Protein AF-A0A9P9P6R4-F1 (afdb_monomer)

Solvent-accessible surface area (backbone atoms only — not comparable to full-atom values): 31384 Å² total; per-residue (Å²): 136,91,76,90,76,78,96,68,84,85,87,68,72,71,48,73,49,80,74,53,49,33,34,37,50,98,47,74,49,69,47,56,70,28,30,54,74,62,63,44,85,92,85,47,43,51,24,34,44,70,77,40,59,44,52,40,80,45,53,40,56,42,86,68,6,50,79,86,53,53,73,61,57,54,49,50,56,44,49,53,46,33,43,50,30,57,50,67,61,46,81,91,80,55,69,86,64,78,57,83,87,89,92,70,100,67,63,79,77,59,59,55,56,66,63,55,74,80,76,68,89,84,54,64,77,67,51,63,72,65,64,81,60,67,103,79,74,74,79,84,79,91,65,69,54,67,61,52,52,49,46,52,68,75,63,48,73,50,80,41,30,36,39,34,40,24,29,54,62,94,52,70,64,56,49,23,53,51,47,41,56,27,38,47,69,46,38,51,67,46,78,46,50,28,66,54,49,49,50,94,95,36,74,27,62,72,50,44,49,45,49,36,32,36,50,39,26,42,42,36,21,40,44,57,40,63,38,60,72,66,54,50,66,31,52,44,48,85,51,88,84,68,72,64,48,44,74,28,34,37,45,32,6,22,22,53,34,60,58,58,91,89,48,41,68,57,42,40,12,25,37,19,38,22,20,22,34,49,64,72,53,60,48,47,34,71,38,51,45,69,35,25,45,76,55,74,74,66,55,49,71,59,47,19,50,41,50,42,53,35,51,49,51,19,12,66,71,47,81,70,42,71,63,57,29,37,43,38,32,36,32,81,66,55,80,93,45,49,66,54,41,61,70,41,46,53,51,25,52,42,50,29,46,26,72,75,70,76,44,85,65,26,42,26,36,30,39,40,35,75,79,77,87,72,73,77,74,57,94,47,75,85,47,32,46,72,42,77,40,79,55,99,89,40,79,45,77,40,72,64,68,37,51,44,33,21,34,35,36,65,51,93,88,47,49,85,77,56,43,35,37,36,33,27,34,22,56,65,89,70,74,81,55,60,45,19,38,35,35,40,80,39,62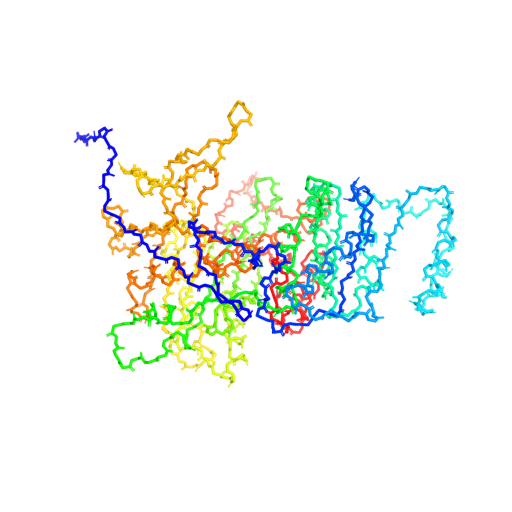,56,58,48,39,56,71,74,24,47,52,47,44,40,49,44,36,10,58,42,37,61,63,53,61,40,26,33,52,50,43,21,51,25,50,54,9,42,48,43,15,55,48,53,53,32,46,45,39,64,62,51,73,35,92,85,50,80,84,76,65,72,85,78,53,59,57,44,102,85,69,46,73,42,83,75,50,70,68,58,51,51,49,53,23,33,55,50,17,52,52,46,52,68,33,44,90,62,35,27,66,32,30,79,41,93,88,37,64,35,41,42,26,66,66,47,65,77,57,43,22,40,61,76,100

pLDDT: mean 85.06, std 17.33, range [27.3, 98.88]

Mean predicted aligned error: 8.51 Å

Sequence (567 aa):
MDFDVEDELLQVPAKFLQAPTLRYDGTTKTPTLGQWNLREGTQSVVKFQQKGSLRRIHVLELPGGLPNCTASEAHQALYDQLRGHGLALDPKITGPRIHYDRDSDADPSEDVAEFETNHVAVTANQLRRRAKQKPGDIPRDPDNLWYIRKFLNLILTSSSDCGLVVIPKKDYNLYAAAKRLADFSGRKLSFAIGSKFMRNGRFDDQFLSNLALKITLKMGGETHYLDSSGLSKCFNTGDKNIKRVKERTVVLGADVGHGGIGSRPGSPSVACVVGSVDSNMMRYPGSMRLQAGGQEIIETAELCSMVQERLRDWSEENNGAWPENMLFYRDGVSESQFAACKAKEIPAIKDAYKKLTKRDLKLTFVICGKRHNTRFYAMKKEDTYGEKFKIDGDFKEMSNGNLKPGLIVTDVITNKSPPNFFLQSHRAIKGTARSAHYHILEDGMGLKVHWISQITMQLCYAFCRATTGVSYVAPAYIADRMCERGRNYLRAWSLSPEMEPKFDPQPKKDHKGRPERMTRELLDKKKQEFAEELMQNTEIWGKNASAAGSKNPWSKSFSDEKGMFWL

Radius of gyration: 25.9 Å; Cα contacts (8 Å, |Δi|>4): 1099; chains: 1; bounding box: 86×68×67 Å

Nearest PDB structures (foldseek):
  4z4g-assembly1_A  TM=8.926E-01  e=1.358E-32  Homo sapiens
  4olb-assembly1_A  TM=8.677E-01  e=6.166E-33  Homo sapiens
  4w5t-assembly1_A  TM=8.660E-01  e=3.927E-33  Homo sapiens
  4z4f-assembly1_A  TM=8.444E-01  e=5.566E-32  Homo sapiens
  8vaj-assembly1_A  TM=8.204E-01  e=3.232E-30  Homo sapiens

Secondary structure (DSSP, 8-state):
------SSPPP---EEPPPPPEE-BS-EE--BTTB--SEETTTEEPBP-------EEEEEE-TTS-TTS-HHHHHHHHHHHHHHTT----TTT---------SS---TTTHHHHHHHTS--SSHHHHHTT--S-TT-S----SSHHHHHHHHHHT--STTEEEEEEESS--HHHHHHHHHHHHHHT-EEEEEEGGGSEETTEE-HHHHHHHHHHHHHHTT----EE-HHHHHHH---S-TT---TGGGEEEEEEEEEPP-TTPPTTPPEEEEEEE-SSTT-----EEEEEESTT--SPPHHHHHHHHHHHHHHHHHHTTTPPPSEEEEEEES--GGGHHHIIIIIHHHHHHHHHHHHSS--EEEEEEEE-S-S-----SSGGGEEEEEEEETTEEEEEEEEEEPTTEEE-SSSS-TTTTEEEEE-S--SSSS---EEEEEEEETT--HHHHHHHHHHHHTT--TTSSB--SS-HHHHHHHHHHHHHHHHTHHHHH-TTSSPP---PPPBPTTSPBPPPPHHHHHHHHHHHHHHHHH-TTTT-GGGGSTT--SSS-HHHHHTT--TT-

Structure (mmCIF, N/CA/C/O backbone):
data_AF-A0A9P9P6R4-F1
#
_entry.id   AF-A0A9P9P6R4-F1
#
loop_
_atom_site.group_PDB
_atom_site.id
_atom_site.type_symbol
_atom_site.label_atom_id
_atom_site.label_alt_id
_atom_site.label_comp_id
_atom_site.label_asym_id
_atom_site.label_entity_id
_atom_site.label_seq_id
_atom_site.pdbx_PDB_ins_code
_atom_site.Cartn_x
_atom_site.Cartn_y
_atom_site.Cartn_z
_atom_site.occupancy
_atom_site.B_iso_or_equiv
_atom_site.auth_seq_id
_atom_site.auth_comp_id
_atom_site.auth_asym_id
_atom_site.auth_atom_id
_atom_site.pdbx_PDB_model_num
ATOM 1 N N . MET A 1 1 ? -35.974 -31.928 4.291 1.00 58.53 1 MET A N 1
ATOM 2 C CA . MET A 1 1 ? -36.009 -30.461 4.156 1.00 58.53 1 MET A CA 1
ATOM 3 C C . MET A 1 1 ? -36.128 -30.216 2.672 1.00 58.53 1 MET A C 1
ATOM 5 O O . MET A 1 1 ? -35.150 -30.450 1.974 1.00 58.53 1 MET A O 1
ATOM 9 N N . ASP A 1 2 ? -37.325 -29.861 2.220 1.00 76.81 2 ASP A N 1
ATOM 10 C CA . ASP A 1 2 ? -37.574 -29.507 0.825 1.00 76.81 2 ASP A CA 1
ATOM 11 C C . ASP A 1 2 ? -37.272 -28.016 0.693 1.00 76.81 2 ASP A C 1
ATOM 13 O O . ASP A 1 2 ? -37.932 -27.188 1.323 1.00 76.81 2 ASP A O 1
ATOM 17 N N . PHE A 1 3 ? -36.204 -27.686 -0.026 1.00 83.19 3 PHE A N 1
ATOM 18 C CA . PHE A 1 3 ? -35.869 -26.310 -0.365 1.00 83.19 3 PHE A CA 1
ATOM 19 C C . PHE A 1 3 ? -35.914 -26.180 -1.880 1.00 83.19 3 PHE A C 1
ATOM 21 O O . PHE A 1 3 ? -35.210 -26.916 -2.573 1.00 83.19 3 PHE A O 1
ATOM 28 N N . ASP A 1 4 ? -36.704 -25.227 -2.364 1.00 83.69 4 ASP A N 1
ATOM 29 C CA . ASP A 1 4 ? -36.659 -24.795 -3.754 1.00 83.69 4 ASP A CA 1
ATOM 30 C C . ASP A 1 4 ? -35.460 -23.865 -3.951 1.00 83.69 4 ASP A C 1
ATOM 32 O O . ASP A 1 4 ? -35.206 -22.958 -3.152 1.00 83.69 4 ASP A O 1
ATOM 36 N N . VAL A 1 5 ? -34.701 -24.115 -5.012 1.00 88.31 5 VAL A N 1
ATOM 37 C CA . VAL A 1 5 ? -33.573 -23.287 -5.439 1.00 88.31 5 VAL A CA 1
ATOM 38 C C . VAL A 1 5 ? -33.914 -22.761 -6.823 1.00 88.31 5 VAL A C 1
ATOM 40 O O . VAL A 1 5 ? -34.260 -23.540 -7.704 1.00 88.31 5 VAL A O 1
ATOM 43 N N . GLU A 1 6 ? -33.845 -21.445 -7.005 1.00 88.25 6 GLU A N 1
ATOM 44 C CA . GLU A 1 6 ? -34.077 -20.826 -8.310 1.00 88.25 6 GLU A CA 1
ATOM 45 C C . GLU A 1 6 ? -32.913 -21.115 -9.274 1.00 88.25 6 GLU A C 1
ATOM 47 O O . GLU A 1 6 ? -31.745 -21.106 -8.876 1.00 88.25 6 GLU A O 1
ATOM 52 N N . ASP A 1 7 ? -33.232 -21.321 -10.555 1.00 92.44 7 ASP A N 1
ATOM 53 C CA . ASP A 1 7 ? -32.250 -21.577 -11.623 1.00 92.44 7 ASP A CA 1
ATOM 54 C C . ASP A 1 7 ? -31.618 -20.286 -12.185 1.00 92.44 7 ASP A C 1
ATOM 56 O O . ASP A 1 7 ? -30.674 -20.330 -12.982 1.00 92.44 7 ASP A O 1
ATOM 60 N N . GLU A 1 8 ? -32.128 -19.120 -11.780 1.00 92.88 8 GLU A N 1
ATOM 61 C CA . GLU A 1 8 ? -31.687 -17.811 -12.256 1.00 92.88 8 GLU A CA 1
ATOM 62 C C . GLU A 1 8 ? -30.750 -17.105 -11.265 1.00 92.88 8 GLU A C 1
ATOM 64 O O . GLU A 1 8 ? -30.781 -17.304 -10.050 1.00 92.88 8 GLU A O 1
ATOM 69 N N . LEU A 1 9 ? -29.889 -16.230 -11.793 1.00 93.00 9 LEU A N 1
ATOM 70 C CA . LEU A 1 9 ? -29.070 -15.363 -10.950 1.00 93.00 9 LEU A CA 1
ATOM 71 C C . LEU A 1 9 ? -29.921 -14.249 -10.339 1.00 93.00 9 LEU A C 1
ATOM 73 O O . LEU A 1 9 ? -30.675 -13.566 -11.030 1.00 93.00 9 LEU A O 1
ATOM 77 N N . LEU A 1 10 ? -29.685 -13.984 -9.056 1.00 94.44 10 LEU A N 1
ATOM 78 C CA . LEU A 1 10 ? -30.347 -12.904 -8.338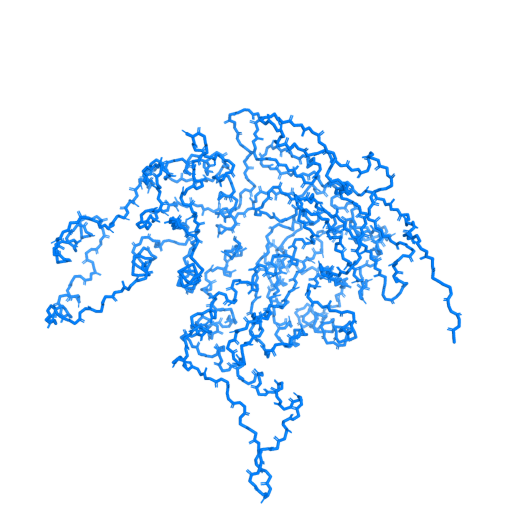 1.00 94.44 10 LEU A CA 1
ATOM 79 C C . LEU A 1 10 ? -30.042 -11.532 -8.958 1.00 94.44 10 LEU A C 1
ATOM 81 O O . LEU A 1 10 ? -28.880 -11.132 -9.094 1.00 94.44 10 LEU A O 1
ATOM 85 N N . GLN A 1 11 ? -31.094 -10.774 -9.264 1.00 94.12 11 GLN A N 1
ATOM 86 C CA . GLN A 1 11 ? -30.973 -9.381 -9.683 1.00 94.12 11 GLN A CA 1
ATOM 87 C C . GLN A 1 11 ? -30.808 -8.478 -8.461 1.00 94.12 11 GLN A C 1
ATOM 89 O O . GLN A 1 11 ? -31.591 -8.535 -7.513 1.00 94.12 11 GLN A O 1
ATOM 94 N N . VAL A 1 12 ? -29.789 -7.618 -8.485 1.00 94.44 12 VAL A N 1
ATOM 95 C CA . VAL A 1 12 ? -29.461 -6.737 -7.357 1.00 94.44 12 VAL A CA 1
ATOM 96 C C . VAL A 1 12 ? -29.426 -5.273 -7.796 1.00 94.44 12 VAL A C 1
ATOM 98 O O . VAL A 1 12 ? -28.874 -4.963 -8.857 1.00 94.44 12 VAL A O 1
ATOM 101 N N . PRO A 1 13 ? -29.983 -4.344 -6.999 1.00 93.75 13 PRO A N 1
ATOM 102 C CA . PRO A 1 13 ? -29.853 -2.924 -7.272 1.00 93.75 13 PRO A CA 1
ATOM 103 C C . PRO A 1 13 ? -28.399 -2.490 -7.072 1.00 93.75 13 PRO A C 1
ATOM 105 O O . PRO A 1 13 ? -27.739 -2.855 -6.097 1.00 93.75 13 PRO A O 1
ATOM 108 N N . ALA A 1 14 ? -27.909 -1.667 -7.991 1.00 93.81 14 ALA A N 1
ATOM 109 C CA . ALA A 1 14 ? -26.549 -1.159 -7.963 1.00 93.81 14 ALA A CA 1
ATOM 110 C C . ALA A 1 14 ? -26.510 0.325 -8.327 1.00 93.81 14 ALA A C 1
ATOM 112 O O . ALA A 1 14 ? -27.393 0.845 -9.011 1.00 93.81 14 ALA A O 1
ATOM 113 N N . LYS A 1 15 ? -25.464 1.014 -7.874 1.00 95.12 15 LYS A N 1
ATOM 114 C CA . LYS A 1 15 ? -25.160 2.396 -8.270 1.00 95.12 15 LYS A CA 1
ATOM 115 C C . LYS A 1 15 ? -23.743 2.461 -8.829 1.00 95.12 15 LYS A C 1
ATOM 117 O O . LYS A 1 15 ? -22.944 1.556 -8.605 1.00 95.12 15 LYS A O 1
ATOM 122 N N . PHE A 1 16 ? -23.418 3.553 -9.513 1.00 94.69 16 PHE A N 1
ATOM 123 C CA . PHE A 1 16 ? -22.058 3.835 -9.963 1.00 94.69 16 PHE A CA 1
ATOM 124 C C . PHE A 1 16 ? -21.552 5.121 -9.319 1.00 94.69 16 PHE A C 1
ATOM 126 O O . PHE A 1 16 ? -22.110 6.199 -9.519 1.00 94.69 16 PHE A O 1
ATOM 133 N N . LEU A 1 17 ? -20.494 4.996 -8.526 1.00 95.38 17 LEU A N 1
ATOM 134 C CA . LEU A 1 17 ? -19.762 6.119 -7.964 1.00 95.38 17 LEU A CA 1
ATOM 135 C C . LEU A 1 17 ? -18.832 6.724 -9.017 1.00 95.38 17 LEU A C 1
ATOM 137 O O . LEU A 1 17 ? -18.231 6.016 -9.825 1.00 95.38 17 LEU A O 1
ATOM 141 N N . GLN A 1 18 ? -18.679 8.044 -8.974 1.00 91.38 18 GLN A N 1
ATOM 142 C CA . GLN A 1 18 ? -17.756 8.747 -9.855 1.00 91.38 18 GLN A CA 1
ATOM 143 C C . GLN A 1 18 ? -16.310 8.602 -9.369 1.00 91.38 18 GLN A C 1
ATOM 145 O O . GLN A 1 18 ? -16.028 8.577 -8.166 1.00 91.38 18 GLN A O 1
ATOM 150 N N . ALA A 1 19 ? -15.385 8.530 -10.325 1.00 92.62 19 ALA A N 1
ATOM 151 C CA . ALA A 1 19 ? -13.961 8.608 -10.042 1.00 92.62 19 ALA A CA 1
ATOM 152 C C . ALA A 1 19 ? -13.580 10.014 -9.528 1.00 92.62 19 ALA A C 1
ATOM 154 O O . ALA A 1 19 ? -14.205 10.999 -9.928 1.00 92.62 19 ALA A O 1
ATOM 155 N N . PRO A 1 20 ? -12.554 10.132 -8.668 1.00 94.56 20 PRO A N 1
ATOM 156 C CA . PRO A 1 20 ? -12.006 11.425 -8.271 1.00 94.56 20 PRO A CA 1
ATOM 157 C C . PRO A 1 20 ? -11.431 12.188 -9.463 1.00 94.56 20 PRO A C 1
ATOM 159 O O . PRO A 1 20 ? -10.824 11.595 -10.355 1.00 94.56 20 PRO A O 1
ATOM 162 N N . THR A 1 21 ? -11.493 13.515 -9.403 1.00 95.06 21 THR A N 1
ATOM 163 C CA . THR A 1 21 ? -10.560 14.359 -10.157 1.00 95.06 21 THR A CA 1
ATOM 164 C C . THR A 1 21 ? -9.182 14.267 -9.504 1.00 95.06 21 THR A C 1
ATOM 166 O O . THR A 1 21 ? -9.055 14.363 -8.284 1.00 95.06 21 THR A O 1
ATOM 169 N N . LEU A 1 22 ? -8.145 14.079 -10.314 1.00 95.25 22 LEU A N 1
ATOM 170 C CA . LEU A 1 22 ? -6.758 13.979 -9.875 1.00 95.25 22 LEU A CA 1
ATOM 171 C C . LEU A 1 22 ? -6.026 15.278 -10.198 1.00 95.25 22 LEU A C 1
ATOM 173 O O . LEU A 1 22 ? -6.167 15.818 -11.296 1.00 95.25 22 LEU A O 1
ATOM 177 N N . ARG A 1 23 ? -5.223 15.771 -9.260 1.00 93.94 23 ARG A N 1
ATOM 178 C CA . ARG A 1 23 ? -4.439 16.999 -9.411 1.00 93.94 23 ARG A CA 1
ATOM 179 C C . ARG A 1 23 ? -2.958 16.667 -9.542 1.00 93.94 23 ARG A C 1
ATOM 181 O O . ARG A 1 23 ? -2.383 16.012 -8.678 1.00 93.94 23 ARG A O 1
ATOM 188 N N . TYR A 1 24 ? -2.361 17.154 -10.617 1.00 93.69 24 TYR A N 1
ATOM 189 C CA . TYR A 1 24 ? -0.922 17.194 -10.859 1.00 93.69 24 TYR A CA 1
ATOM 190 C C . TYR A 1 24 ? -0.441 18.638 -10.705 1.00 93.69 24 TYR A C 1
ATOM 192 O O . TYR A 1 24 ? -1.251 19.531 -10.444 1.00 93.69 24 TYR A O 1
ATOM 200 N N . ASP A 1 25 ? 0.864 18.882 -10.774 1.00 90.31 25 ASP A N 1
ATOM 201 C CA . ASP A 1 25 ? 1.375 20.252 -10.714 1.00 90.31 25 ASP A CA 1
ATOM 202 C C . ASP A 1 25 ? 0.954 21.016 -11.983 1.00 90.31 25 ASP A C 1
ATOM 204 O O . ASP A 1 25 ? 1.239 20.595 -13.103 1.00 90.31 25 ASP A O 1
ATOM 208 N N . GLY A 1 26 ? 0.175 22.085 -11.799 1.00 87.31 26 GLY A N 1
ATOM 209 C CA . GLY A 1 26 ? -0.377 22.919 -12.873 1.00 87.31 26 GLY A CA 1
ATOM 210 C C . GLY A 1 26 ? -1.545 22.336 -13.687 1.00 87.31 26 GLY A C 1
ATOM 211 O O . GLY A 1 26 ? -2.147 23.077 -14.458 1.00 87.31 26 GLY A O 1
ATOM 212 N N . THR A 1 27 ? -1.915 21.059 -13.524 1.00 91.94 27 THR A N 1
ATOM 213 C CA . THR A 1 27 ? -2.931 20.404 -14.376 1.00 91.94 27 THR A CA 1
ATOM 214 C C . THR A 1 27 ? -3.810 19.410 -13.613 1.00 91.94 27 THR A C 1
ATOM 216 O O . THR A 1 27 ? -3.514 19.011 -12.483 1.00 91.94 27 THR A O 1
ATOM 219 N N . THR A 1 28 ? -4.920 18.990 -14.220 1.00 93.31 28 THR A N 1
ATOM 220 C CA . THR A 1 28 ? -5.828 17.985 -13.644 1.00 93.31 28 THR A CA 1
ATOM 221 C C . THR A 1 28 ? -6.112 16.860 -14.629 1.00 93.31 28 THR A C 1
ATOM 223 O O . THR A 1 28 ? -6.034 17.030 -15.845 1.00 93.31 28 THR A O 1
ATOM 226 N N . LYS A 1 29 ? -6.419 15.677 -14.100 1.00 94.12 29 LYS A N 1
ATOM 227 C CA . LYS A 1 29 ? -6.813 14.501 -14.875 1.00 94.12 29 LYS A CA 1
ATOM 228 C C . LYS A 1 29 ? -8.094 13.923 -14.301 1.00 94.12 29 LYS A C 1
ATOM 230 O O . LYS A 1 29 ? -8.182 13.676 -13.102 1.00 94.12 29 LYS A O 1
ATOM 235 N N . THR A 1 30 ? -9.052 13.639 -15.171 1.00 92.62 30 THR A N 1
ATOM 236 C CA . THR A 1 30 ? -10.258 12.891 -14.812 1.00 92.62 30 THR A CA 1
ATOM 237 C C . THR A 1 30 ? -10.119 11.470 -15.348 1.00 92.62 30 THR A C 1
ATOM 239 O O . THR A 1 30 ? -10.005 11.288 -16.564 1.00 92.62 30 THR A O 1
ATOM 242 N N . PRO A 1 31 ? -10.093 10.447 -14.478 1.00 94.50 31 PRO A N 1
ATOM 243 C CA . PRO A 1 31 ? -10.029 9.066 -14.918 1.00 94.50 31 PRO A CA 1
ATOM 244 C C . PRO A 1 31 ? -11.222 8.707 -15.802 1.00 94.50 31 PRO A C 1
ATOM 246 O O . PRO A 1 31 ? -12.376 8.910 -15.434 1.00 94.50 31 PRO A O 1
ATOM 249 N N . THR A 1 32 ? -10.936 8.110 -16.953 1.00 91.56 32 THR A N 1
ATOM 250 C CA . THR A 1 32 ? -11.939 7.549 -17.858 1.00 91.56 32 THR A CA 1
ATOM 251 C C . THR A 1 32 ? -11.926 6.040 -17.697 1.00 91.56 32 THR A C 1
ATOM 253 O O . THR A 1 32 ? -10.875 5.415 -17.830 1.00 91.56 32 THR A O 1
ATOM 256 N N . LEU A 1 33 ? -13.077 5.449 -17.359 1.00 90.81 33 LEU A N 1
ATOM 257 C CA . LEU A 1 33 ? -13.191 4.012 -17.077 1.00 90.81 33 LEU A CA 1
ATOM 258 C C . LEU A 1 33 ? -12.101 3.532 -16.107 1.00 90.81 33 LEU A C 1
ATOM 260 O O . LEU A 1 33 ? -11.448 2.519 -16.332 1.00 90.81 33 LEU A O 1
ATOM 264 N N . GLY A 1 34 ? -11.869 4.288 -15.032 1.00 91.31 34 GLY A N 1
ATOM 265 C CA . GLY A 1 34 ? -10.897 3.930 -14.000 1.00 91.31 34 GLY A CA 1
ATOM 266 C C . GLY A 1 34 ? -9.427 4.069 -14.393 1.00 91.31 34 GLY A C 1
ATOM 267 O O . GLY A 1 34 ? -8.576 3.694 -13.597 1.00 91.31 34 GLY A O 1
ATOM 268 N N . GLN A 1 35 ? -9.100 4.621 -15.561 1.00 93.31 35 GLN A N 1
ATOM 269 C CA . GLN A 1 35 ? -7.721 4.806 -16.016 1.00 93.31 35 GLN A CA 1
ATOM 270 C C . GLN A 1 35 ? -7.463 6.247 -16.449 1.00 93.31 35 GLN A C 1
ATOM 272 O O . GLN A 1 35 ? -8.365 6.966 -16.869 1.00 93.31 35 GLN A O 1
ATOM 277 N N . TRP A 1 36 ? -6.209 6.671 -16.361 1.00 94.19 36 TRP A N 1
ATOM 278 C CA . TRP A 1 36 ? -5.732 7.921 -16.944 1.00 94.19 36 TRP A CA 1
ATOM 279 C C . TRP A 1 36 ? -4.311 7.725 -17.470 1.00 94.19 36 TRP A C 1
ATOM 281 O O . TRP A 1 36 ? -3.699 6.670 -17.289 1.00 94.19 36 TRP A O 1
ATOM 291 N N . ASN A 1 37 ? -3.782 8.732 -18.155 1.00 91.00 37 ASN A N 1
ATOM 292 C CA . ASN A 1 37 ? -2.401 8.739 -18.617 1.00 91.00 37 ASN A CA 1
ATOM 293 C C . ASN A 1 37 ? -1.659 9.957 -18.059 1.00 91.00 37 ASN A C 1
ATOM 295 O O . ASN A 1 37 ? -2.269 10.913 -17.571 1.00 91.00 37 ASN A O 1
ATOM 299 N N . LEU A 1 38 ? -0.332 9.896 -18.137 1.00 93.31 38 LEU A N 1
ATOM 300 C CA . LEU A 1 38 ? 0.559 10.962 -17.684 1.00 93.31 38 LEU A CA 1
ATOM 301 C C . LEU A 1 38 ? 0.954 11.929 -18.805 1.00 93.31 38 LEU A C 1
ATOM 303 O O . LEU A 1 38 ? 1.790 12.792 -18.572 1.00 93.31 38 LEU A O 1
ATOM 307 N N . ARG A 1 39 ? 0.385 11.801 -20.010 1.00 89.81 39 ARG A N 1
ATOM 308 C CA . ARG A 1 39 ? 0.676 12.709 -21.125 1.00 89.81 39 ARG A CA 1
ATOM 309 C C . ARG A 1 39 ? -0.158 13.976 -21.025 1.00 89.81 39 ARG A C 1
ATOM 311 O O . ARG A 1 39 ? -1.296 13.960 -20.553 1.00 89.81 39 ARG A O 1
ATOM 318 N N . GLU A 1 40 ? 0.387 15.067 -21.524 1.00 83.00 40 GLU A N 1
ATOM 319 C CA . GLU A 1 40 ? -0.312 16.323 -21.741 1.00 83.00 40 GLU A CA 1
ATOM 320 C C . GLU A 1 40 ? -0.131 16.702 -23.217 1.00 83.00 40 GLU A C 1
ATOM 322 O O . GLU A 1 40 ? 0.966 16.962 -23.697 1.00 83.00 40 GLU A O 1
ATOM 327 N N . GLY A 1 41 ? -1.207 16.578 -23.997 1.00 78.56 41 GLY A N 1
ATOM 328 C CA . GLY A 1 41 ? -1.105 16.639 -25.455 1.00 78.56 41 GLY A CA 1
ATOM 329 C C . GLY A 1 41 ? -0.205 15.540 -26.042 1.00 78.56 41 GLY A C 1
ATOM 330 O O . GLY A 1 41 ? -0.194 14.398 -25.576 1.00 78.56 41 GLY A O 1
ATOM 331 N N . THR A 1 42 ? 0.515 15.879 -27.111 1.00 72.38 42 THR A N 1
ATOM 332 C CA . THR A 1 42 ? 1.326 14.934 -27.897 1.00 72.38 42 THR A CA 1
ATOM 333 C C . THR A 1 42 ? 2.782 14.850 -27.441 1.00 72.38 42 THR A C 1
ATOM 335 O O . THR A 1 42 ? 3.401 13.803 -27.630 1.00 72.38 42 THR A O 1
ATOM 338 N N . GLN A 1 43 ? 3.318 15.915 -26.837 1.00 71.12 43 GLN A N 1
ATOM 339 C CA . GLN A 1 43 ? 4.760 16.075 -26.607 1.00 71.12 43 GLN A CA 1
ATOM 340 C C . GLN A 1 43 ? 5.168 16.250 -25.141 1.00 71.12 43 GLN A C 1
ATOM 342 O O . GLN A 1 43 ? 6.343 16.067 -24.838 1.00 71.12 43 GLN A O 1
ATOM 347 N N . SER A 1 44 ? 4.252 16.585 -24.228 1.00 84.94 44 SER A N 1
ATOM 348 C CA . SER A 1 44 ? 4.598 16.797 -22.821 1.00 84.94 44 SER A CA 1
ATOM 349 C C . SER A 1 44 ? 3.967 15.758 -21.902 1.00 84.94 44 SER A C 1
ATOM 351 O O . SER A 1 44 ? 3.120 14.940 -22.284 1.00 84.94 44 SER A O 1
ATOM 353 N N . VAL A 1 45 ? 4.434 15.769 -20.659 1.00 91.25 45 VAL A N 1
ATOM 354 C CA . VAL A 1 45 ? 3.906 14.952 -19.577 1.00 91.25 45 VAL A CA 1
ATOM 355 C C . VAL A 1 45 ? 3.533 15.823 -18.391 1.00 91.25 45 VAL A C 1
ATOM 357 O O . VAL A 1 45 ? 4.071 16.912 -18.210 1.00 91.25 45 VAL A O 1
ATOM 360 N N . VAL A 1 46 ? 2.613 15.322 -17.573 1.00 92.69 46 VAL A N 1
ATOM 361 C CA . VAL A 1 46 ? 2.202 15.994 -16.342 1.00 92.69 46 VAL A CA 1
ATOM 362 C C . VAL A 1 46 ? 3.370 16.077 -15.365 1.00 92.69 46 VAL A C 1
ATOM 364 O O . VAL A 1 46 ? 4.137 15.120 -15.217 1.00 92.69 46 VAL A O 1
ATOM 367 N N . LYS A 1 47 ? 3.470 17.192 -14.647 1.00 93.19 47 LYS A N 1
ATOM 368 C CA . LYS A 1 47 ? 4.436 17.351 -13.561 1.00 93.19 47 LYS A CA 1
ATOM 369 C C . LYS A 1 47 ? 3.889 16.768 -12.264 1.00 93.19 47 LYS A C 1
ATOM 371 O O . LYS A 1 47 ? 2.710 16.921 -11.941 1.00 93.19 47 LYS A O 1
ATOM 376 N N . PHE A 1 48 ? 4.741 16.073 -11.525 1.00 92.44 48 PHE A N 1
ATOM 377 C CA . PHE A 1 48 ? 4.376 15.513 -10.229 1.00 92.44 48 PHE A CA 1
ATOM 378 C C . PHE A 1 48 ? 4.355 16.587 -9.138 1.00 92.44 48 PHE A C 1
ATOM 380 O O . PHE A 1 48 ? 5.081 17.574 -9.209 1.00 92.44 48 PHE A O 1
ATOM 387 N N . GLN A 1 49 ? 3.538 16.373 -8.111 1.00 80.25 49 GLN A N 1
ATOM 388 C CA . GLN A 1 49 ? 3.427 17.242 -6.937 1.00 80.25 49 GLN A CA 1
ATOM 389 C C . GLN A 1 49 ? 4.627 17.003 -5.992 1.00 80.25 49 GLN A C 1
ATOM 391 O O . GLN A 1 49 ? 4.559 16.205 -5.063 1.00 80.25 49 GLN A O 1
ATOM 396 N N . GLN A 1 50 ? 5.789 17.601 -6.265 1.00 73.25 50 GLN A N 1
ATOM 397 C CA . GLN A 1 50 ? 7.032 17.187 -5.596 1.00 73.25 50 GLN A CA 1
ATOM 398 C C . GLN A 1 50 ? 7.262 17.842 -4.228 1.00 73.25 50 GLN A C 1
ATOM 400 O O . GLN A 1 50 ? 7.315 19.062 -4.111 1.00 73.25 50 GLN A O 1
ATOM 405 N N . LYS A 1 51 ? 7.512 17.004 -3.213 1.00 66.19 51 LYS A N 1
ATOM 406 C CA . LYS A 1 51 ? 8.155 17.366 -1.932 1.00 66.19 51 LYS A CA 1
ATOM 407 C C . LYS A 1 51 ? 9.565 16.764 -1.765 1.00 66.19 51 LYS A C 1
ATOM 409 O O . LYS A 1 51 ? 10.287 17.148 -0.852 1.00 66.19 51 LYS A O 1
ATOM 414 N N . GLY A 1 52 ? 9.947 15.805 -2.615 1.00 67.00 52 GLY A N 1
ATOM 415 C CA . GLY A 1 52 ? 11.220 15.074 -2.540 1.00 67.00 52 GLY A CA 1
ATOM 416 C C . GLY A 1 52 ? 12.315 15.670 -3.429 1.00 67.00 52 GLY A C 1
ATOM 417 O O . GLY A 1 52 ? 12.023 16.419 -4.357 1.00 67.00 52 GLY A O 1
ATOM 418 N N . SER A 1 53 ? 13.575 15.301 -3.180 1.00 70.81 53 SER A N 1
ATOM 419 C CA . SER A 1 53 ? 14.726 15.723 -3.992 1.00 70.81 53 SER A CA 1
ATOM 420 C C . SER A 1 53 ? 15.483 14.509 -4.531 1.00 70.81 53 SER A C 1
ATOM 422 O O . SER A 1 53 ? 15.919 13.649 -3.764 1.00 70.81 53 SER A O 1
ATOM 424 N N . LEU A 1 54 ? 15.621 14.430 -5.858 1.00 81.62 54 LEU A N 1
ATOM 425 C CA . LEU A 1 54 ? 16.430 13.427 -6.550 1.00 81.62 54 LEU A CA 1
ATOM 426 C C . LEU A 1 54 ? 17.694 14.091 -7.081 1.00 81.62 54 LEU A C 1
ATOM 428 O O . LEU A 1 54 ? 17.668 14.733 -8.121 1.00 81.62 54 LEU A O 1
ATOM 432 N N . ARG A 1 55 ? 18.823 13.894 -6.403 1.00 78.00 55 ARG A N 1
ATOM 433 C CA . ARG A 1 55 ? 20.094 14.484 -6.831 1.00 78.00 55 ARG A CA 1
ATOM 434 C C . ARG A 1 55 ? 20.625 13.804 -8.090 1.00 78.00 55 ARG A C 1
ATOM 436 O O . ARG A 1 55 ? 21.019 14.479 -9.040 1.00 78.00 55 ARG A O 1
ATOM 443 N N . ARG A 1 56 ? 20.667 12.468 -8.082 1.00 80.19 56 ARG A N 1
ATOM 444 C CA . ARG A 1 56 ? 21.200 11.656 -9.183 1.00 80.19 56 ARG A CA 1
ATOM 445 C C . ARG A 1 56 ? 20.431 10.362 -9.356 1.00 80.19 56 ARG A C 1
ATOM 447 O O . ARG A 1 56 ? 19.991 9.748 -8.382 1.00 80.19 56 ARG A O 1
ATOM 454 N N . ILE A 1 57 ? 20.377 9.911 -10.605 1.00 83.38 57 ILE A N 1
ATOM 455 C CA . ILE A 1 57 ? 19.991 8.551 -10.948 1.00 83.38 57 ILE A CA 1
ATOM 456 C C . ILE A 1 57 ? 21.173 7.804 -11.561 1.00 83.38 57 ILE A C 1
ATOM 458 O O . ILE A 1 57 ? 21.790 8.279 -12.513 1.00 83.38 57 ILE A O 1
ATOM 462 N N . HIS A 1 58 ? 21.478 6.637 -10.999 1.00 81.19 58 HIS A N 1
ATOM 463 C CA . HIS A 1 58 ? 22.544 5.754 -11.460 1.00 81.19 58 HIS A CA 1
ATOM 464 C C . HIS A 1 58 ? 21.937 4.492 -12.068 1.00 81.19 58 HIS A C 1
ATOM 466 O O . HIS A 1 58 ? 21.034 3.908 -11.470 1.00 81.19 58 HIS A O 1
ATOM 472 N N . VAL A 1 59 ? 22.429 4.057 -13.227 1.00 82.06 59 VAL A N 1
ATOM 473 C CA . VAL A 1 59 ? 21.942 2.854 -13.912 1.00 82.06 59 VAL A CA 1
ATOM 474 C C . VAL A 1 59 ? 23.030 1.788 -13.870 1.00 82.06 59 VAL A C 1
ATOM 476 O O . VAL A 1 59 ? 24.153 2.032 -14.292 1.00 82.06 59 VAL A O 1
ATOM 479 N N . LEU A 1 60 ? 22.684 0.616 -13.346 1.00 81.81 60 LEU A N 1
ATOM 480 C CA . LEU A 1 60 ? 23.481 -0.599 -13.443 1.00 81.81 60 LEU A CA 1
ATOM 481 C C . LEU A 1 60 ? 22.781 -1.536 -14.420 1.00 81.81 60 LEU A C 1
ATOM 483 O O . LEU A 1 60 ? 21.707 -2.060 -14.115 1.00 81.81 60 LEU A O 1
ATOM 487 N N . GLU A 1 61 ? 23.382 -1.751 -15.579 1.00 81.62 61 GLU A N 1
ATOM 488 C CA . GLU A 1 61 ? 22.972 -2.814 -16.485 1.00 81.62 61 GLU A CA 1
ATOM 489 C C . GLU A 1 61 ? 23.679 -4.110 -16.078 1.00 81.62 61 GLU A C 1
ATOM 491 O O . GLU A 1 61 ? 24.899 -4.145 -15.968 1.00 81.62 61 GLU A O 1
ATOM 496 N N . LEU A 1 62 ? 22.914 -5.172 -15.826 1.00 80.62 62 LEU A N 1
ATOM 497 C CA . LEU A 1 62 ? 23.480 -6.517 -15.714 1.00 80.62 62 LEU A CA 1
ATOM 498 C C . LEU A 1 62 ? 23.562 -7.164 -17.103 1.00 80.62 62 LEU A C 1
ATOM 500 O O . LEU A 1 62 ? 22.744 -6.810 -17.953 1.00 80.62 62 LEU A O 1
ATOM 504 N N . PRO A 1 63 ? 24.481 -8.118 -17.342 1.00 75.19 63 PRO A N 1
ATOM 505 C CA . PRO A 1 63 ? 24.724 -8.685 -18.670 1.00 75.19 63 PRO A CA 1
ATOM 506 C C . PRO A 1 63 ? 23.446 -9.060 -19.442 1.00 75.19 63 PRO A C 1
ATOM 508 O O . PRO A 1 63 ? 22.559 -9.746 -18.922 1.00 75.19 63 PRO A O 1
ATOM 511 N N . GLY A 1 64 ? 23.339 -8.572 -20.685 1.00 77.62 64 GLY A N 1
ATOM 512 C CA . GLY A 1 64 ? 22.162 -8.735 -21.552 1.00 77.62 64 GLY A CA 1
ATOM 513 C C . GLY A 1 64 ? 20.934 -7.911 -21.136 1.00 77.62 64 GLY A C 1
ATOM 514 O O . GLY A 1 64 ? 19.832 -8.143 -21.637 1.00 77.62 64 GLY A O 1
ATOM 515 N N . GLY A 1 65 ? 21.096 -6.985 -20.191 1.00 78.31 65 GLY A N 1
ATOM 516 C CA . GLY A 1 65 ? 20.026 -6.208 -19.584 1.00 78.31 65 GLY A CA 1
ATOM 517 C C . GLY A 1 65 ? 19.247 -5.381 -20.592 1.00 78.31 65 GLY A C 1
ATOM 518 O O . GLY A 1 65 ? 18.017 -5.435 -20.558 1.00 78.31 65 GLY A O 1
ATOM 519 N N . LEU A 1 66 ? 19.933 -4.665 -21.486 1.00 83.50 66 LEU A N 1
ATOM 520 C CA . LEU A 1 66 ? 19.363 -3.780 -22.502 1.00 83.50 66 LEU A CA 1
ATOM 521 C C . LEU A 1 66 ? 19.612 -4.340 -23.918 1.00 83.50 66 LEU A C 1
ATOM 523 O O . LEU A 1 66 ? 20.571 -3.972 -24.584 1.00 83.50 66 LEU A O 1
ATOM 527 N N . PRO A 1 67 ? 18.729 -5.209 -24.439 1.00 84.00 67 PRO A N 1
ATOM 528 C CA . PRO A 1 67 ? 18.972 -5.883 -25.719 1.00 84.00 67 PRO A CA 1
ATOM 529 C C . PRO A 1 67 ? 18.824 -4.984 -26.960 1.00 84.00 67 PRO A C 1
ATOM 531 O O . PRO A 1 67 ? 19.242 -5.379 -28.041 1.00 84.00 67 PRO A O 1
ATOM 534 N N . ASN A 1 68 ? 18.184 -3.815 -26.833 1.00 88.62 68 ASN A N 1
ATOM 535 C CA . ASN A 1 68 ? 17.729 -3.001 -27.973 1.00 88.62 68 ASN A CA 1
ATOM 536 C C . ASN A 1 68 ? 18.211 -1.540 -27.929 1.00 88.62 68 ASN A C 1
ATOM 538 O O . ASN A 1 68 ? 17.763 -0.730 -28.736 1.00 88.62 68 ASN A O 1
ATOM 542 N N . CYS A 1 69 ? 19.029 -1.178 -26.944 1.00 85.00 69 CYS A N 1
ATOM 543 C CA . CYS A 1 69 ? 19.588 0.161 -26.778 1.00 85.00 69 CYS A CA 1
ATOM 544 C C . CYS A 1 69 ? 20.809 0.080 -25.861 1.00 85.00 69 CYS A C 1
ATOM 546 O O . CYS A 1 69 ? 20.921 -0.839 -25.055 1.00 85.00 69 CYS A O 1
ATOM 548 N N . THR A 1 70 ? 21.693 1.060 -25.931 1.00 81.62 70 THR A N 1
ATOM 549 C CA . THR A 1 70 ? 22.842 1.166 -25.027 1.00 81.62 70 THR A CA 1
ATOM 550 C C . THR A 1 70 ? 22.424 1.659 -23.636 1.00 81.62 70 THR A C 1
ATOM 552 O O . THR A 1 70 ? 21.394 2.322 -23.469 1.00 81.62 70 THR A O 1
ATOM 555 N N . ALA A 1 71 ? 23.259 1.409 -22.622 1.00 74.56 71 ALA A N 1
ATOM 556 C CA . ALA A 1 71 ? 23.065 1.958 -21.277 1.00 74.56 71 ALA A CA 1
ATOM 557 C C . ALA A 1 71 ? 22.993 3.495 -21.255 1.00 74.56 71 ALA A C 1
ATOM 559 O O . ALA A 1 71 ? 22.220 4.061 -20.480 1.00 74.56 71 ALA A O 1
ATOM 560 N N . SER A 1 72 ? 23.763 4.165 -22.120 1.00 77.25 72 SER A N 1
ATOM 561 C CA . SER A 1 72 ? 23.768 5.628 -22.243 1.00 77.25 72 SER A CA 1
ATOM 562 C C . SER A 1 72 ? 22.426 6.154 -22.756 1.00 77.25 72 SER A C 1
ATOM 564 O O . SER A 1 72 ? 21.824 7.028 -22.135 1.00 77.25 72 SER A O 1
ATOM 566 N N . GLU A 1 73 ? 21.897 5.567 -23.834 1.00 84.50 73 GLU A N 1
ATOM 567 C CA . GLU A 1 73 ? 20.600 5.972 -24.389 1.00 84.50 73 GLU A CA 1
ATOM 568 C C . GLU A 1 73 ? 19.458 5.691 -23.404 1.00 84.50 73 GLU A C 1
ATOM 570 O O . GLU A 1 73 ? 18.579 6.530 -23.217 1.00 84.50 73 GLU A O 1
ATOM 575 N N . ALA A 1 74 ? 19.487 4.542 -22.720 1.00 84.00 74 ALA A N 1
ATOM 576 C CA . ALA A 1 74 ? 18.500 4.200 -21.698 1.00 84.00 74 ALA A CA 1
ATOM 577 C C . ALA A 1 74 ? 18.544 5.159 -20.494 1.00 84.00 74 ALA A C 1
ATOM 579 O O . ALA A 1 74 ? 17.494 5.542 -19.968 1.00 84.00 74 ALA A O 1
ATOM 580 N N . HIS A 1 75 ? 19.747 5.549 -20.051 1.00 83.38 75 HIS A N 1
ATOM 581 C CA . HIS A 1 75 ? 19.936 6.531 -18.982 1.00 83.38 75 HIS A CA 1
ATOM 582 C C . HIS A 1 75 ? 19.408 7.901 -19.394 1.00 83.38 75 HIS A C 1
ATOM 584 O O . HIS A 1 75 ? 18.619 8.475 -18.645 1.00 83.38 75 HIS A O 1
ATOM 590 N N . GLN A 1 76 ? 19.762 8.372 -20.590 1.00 85.44 76 GLN A N 1
ATOM 591 C CA . GLN A 1 76 ? 19.308 9.655 -21.120 1.00 85.44 76 GLN A CA 1
ATOM 592 C C . GLN A 1 76 ? 17.782 9.691 -21.287 1.00 85.44 76 GLN A C 1
ATOM 594 O O . GLN A 1 76 ? 17.134 10.608 -20.790 1.00 85.44 76 GLN A O 1
ATOM 599 N N . ALA A 1 77 ? 17.181 8.656 -21.881 1.00 89.75 77 ALA A N 1
ATOM 600 C CA . ALA A 1 77 ? 15.732 8.579 -22.055 1.00 89.75 77 ALA A CA 1
ATOM 601 C C . ALA A 1 77 ? 14.985 8.607 -20.711 1.00 89.75 77 ALA A C 1
ATOM 603 O O . ALA A 1 77 ? 13.983 9.306 -20.551 1.00 89.75 77 ALA A O 1
ATOM 604 N N . LEU A 1 78 ? 15.484 7.877 -19.706 1.00 90.31 78 LEU A N 1
ATOM 605 C CA . LEU A 1 78 ? 14.914 7.925 -18.363 1.00 90.31 78 LEU A CA 1
ATOM 606 C C . LEU A 1 78 ? 15.122 9.293 -17.702 1.00 90.31 78 LEU A C 1
ATOM 608 O O . LEU A 1 78 ? 14.209 9.793 -17.046 1.00 90.31 78 LEU A O 1
ATOM 612 N N . TYR A 1 79 ? 16.303 9.888 -17.858 1.00 88.56 79 TYR A N 1
ATOM 613 C CA . TYR A 1 79 ? 16.627 11.210 -17.332 1.00 88.56 79 TYR A CA 1
ATOM 614 C C . TYR A 1 79 ? 15.660 12.270 -17.868 1.00 88.56 79 TYR A C 1
ATOM 616 O O . TYR A 1 79 ? 15.046 12.999 -17.084 1.00 88.56 79 TYR A O 1
ATOM 624 N N . ASP A 1 80 ? 15.461 12.303 -19.185 1.00 89.50 80 ASP A N 1
ATOM 625 C CA . ASP A 1 80 ? 14.549 13.235 -19.846 1.00 89.50 80 ASP A CA 1
ATOM 626 C C . ASP A 1 80 ? 13.110 13.022 -19.381 1.00 89.50 80 ASP A C 1
ATOM 628 O O . ASP A 1 80 ? 12.405 13.985 -19.067 1.00 89.50 80 ASP A O 1
ATOM 632 N N . GLN A 1 81 ? 12.694 11.763 -19.220 1.00 92.12 81 GLN A N 1
ATOM 633 C CA . GLN A 1 81 ? 11.366 11.446 -18.711 1.00 92.12 81 GLN A CA 1
ATOM 634 C C . GLN A 1 81 ? 11.160 11.920 -17.262 1.00 92.12 81 GLN A C 1
ATOM 636 O O . GLN A 1 81 ? 10.111 12.480 -16.932 1.00 92.12 81 GLN A O 1
ATOM 641 N N . LEU A 1 82 ? 12.146 11.713 -16.382 1.00 91.12 82 LEU A N 1
ATOM 642 C CA . LEU A 1 82 ? 12.104 12.175 -14.990 1.00 91.12 82 LEU A CA 1
ATOM 643 C C . LEU A 1 82 ? 12.047 13.706 -14.921 1.00 91.12 82 LEU A C 1
ATOM 645 O O . LEU A 1 82 ? 11.238 14.262 -14.174 1.00 91.12 82 LEU A O 1
ATOM 649 N N . ARG A 1 83 ? 12.857 14.385 -15.738 1.00 89.25 83 ARG A N 1
ATOM 650 C CA . ARG A 1 83 ? 12.855 15.846 -15.851 1.00 89.25 83 ARG A CA 1
ATOM 651 C C . ARG A 1 83 ? 11.520 16.370 -16.377 1.00 89.25 83 ARG A C 1
ATOM 653 O O . ARG A 1 83 ? 11.011 17.356 -15.848 1.00 89.25 83 ARG A O 1
ATOM 660 N N . GLY A 1 84 ? 10.923 15.690 -17.357 1.00 91.06 84 GLY A N 1
ATOM 661 C CA . GLY A 1 84 ? 9.594 16.007 -17.884 1.00 91.06 84 GLY A CA 1
ATOM 662 C C . GLY A 1 84 ? 8.514 15.975 -16.801 1.00 91.06 84 GLY A C 1
ATOM 663 O O . GLY A 1 84 ? 7.685 16.879 -16.726 1.00 91.06 84 GLY A O 1
ATOM 664 N N . HIS A 1 85 ? 8.581 15.003 -15.887 1.00 92.94 85 HIS A N 1
ATOM 665 C CA . HIS A 1 85 ? 7.704 14.929 -14.711 1.00 92.94 85 HIS A CA 1
ATOM 666 C C . HIS A 1 85 ? 8.084 15.894 -13.570 1.00 92.94 85 HIS A C 1
ATOM 668 O O . HIS A 1 85 ? 7.481 15.857 -12.493 1.00 92.94 85 HIS A O 1
ATOM 674 N N . GLY A 1 86 ? 9.064 16.771 -13.791 1.00 88.62 86 GLY A N 1
ATOM 675 C CA . GLY A 1 86 ? 9.466 17.821 -12.862 1.00 88.62 86 GLY A CA 1
ATOM 676 C C . GLY A 1 86 ? 10.446 17.385 -11.774 1.00 88.62 86 GLY A C 1
ATOM 677 O O . GLY A 1 86 ? 10.605 18.126 -10.810 1.00 88.62 86 GLY A O 1
ATOM 678 N N . LEU A 1 87 ? 11.090 16.207 -11.871 1.00 85.50 87 LEU A N 1
ATOM 679 C CA . LEU A 1 87 ? 12.133 15.838 -10.903 1.00 85.50 87 LEU A CA 1
ATOM 680 C C . LEU A 1 87 ? 13.363 16.721 -11.126 1.00 85.50 87 LEU A C 1
ATOM 682 O O . LEU A 1 87 ? 13.939 16.737 -12.215 1.00 85.50 87 LEU A O 1
ATOM 686 N N . ALA A 1 88 ? 13.750 17.460 -10.086 1.00 75.00 88 ALA A N 1
ATOM 687 C CA . ALA A 1 88 ? 14.898 18.356 -10.109 1.00 75.00 88 ALA A CA 1
ATOM 688 C C . ALA A 1 88 ? 16.208 17.556 -10.089 1.00 75.00 88 ALA A C 1
ATOM 690 O O . ALA A 1 88 ? 16.717 17.223 -9.025 1.00 75.00 88 ALA A O 1
ATOM 691 N N . LEU A 1 89 ? 16.735 17.245 -11.272 1.00 76.19 89 LEU A N 1
ATOM 692 C CA . LEU A 1 89 ? 18.013 16.562 -11.468 1.00 76.19 89 LEU A CA 1
ATOM 693 C C . LEU A 1 89 ? 19.132 17.590 -11.674 1.00 76.19 89 LEU A C 1
ATOM 695 O O . LEU A 1 89 ? 18.943 18.547 -12.421 1.00 76.19 89 LEU A O 1
ATOM 699 N N . ASP A 1 90 ? 20.302 17.393 -11.059 1.00 64.62 90 ASP A N 1
ATOM 700 C CA . ASP A 1 90 ? 21.459 18.277 -11.270 1.00 64.62 90 ASP A CA 1
ATOM 701 C C . ASP A 1 90 ? 22.159 17.944 -12.604 1.00 64.62 90 ASP A C 1
ATOM 703 O O . ASP A 1 90 ? 22.821 16.905 -12.690 1.00 64.62 90 ASP A O 1
ATOM 707 N N . PRO A 1 91 ? 22.075 18.796 -13.645 1.00 56.00 91 PRO A N 1
ATOM 708 C CA . PRO A 1 91 ? 22.653 18.510 -14.959 1.00 56.00 91 PRO A CA 1
ATOM 709 C C . PRO A 1 91 ? 24.190 18.474 -14.962 1.00 56.00 91 PRO A C 1
ATOM 711 O O . PRO A 1 91 ? 24.775 17.881 -15.861 1.00 56.00 91 PRO A O 1
ATOM 714 N N . LYS A 1 92 ? 24.867 19.075 -13.970 1.00 47.88 92 LYS A N 1
ATOM 715 C CA . LYS A 1 92 ? 26.341 19.141 -13.913 1.00 47.88 92 LYS A CA 1
ATOM 716 C C . LYS A 1 92 ? 26.979 17.893 -13.304 1.00 47.88 92 LYS A C 1
ATOM 718 O O . LYS A 1 92 ? 28.176 17.679 -13.460 1.00 47.88 92 LYS A O 1
ATOM 723 N N . ILE A 1 93 ? 26.199 17.079 -12.590 1.00 50.00 93 ILE A N 1
ATOM 724 C CA . ILE A 1 93 ? 26.689 15.918 -11.826 1.00 50.00 93 ILE A CA 1
ATOM 725 C C . ILE A 1 93 ? 26.085 14.596 -12.353 1.00 50.00 93 ILE A C 1
ATOM 727 O O . ILE A 1 93 ? 26.368 13.516 -11.837 1.00 50.00 93 ILE A O 1
ATOM 731 N N . THR A 1 94 ? 25.260 14.654 -13.400 1.00 49.19 94 THR A N 1
ATOM 732 C CA . THR A 1 94 ? 24.486 13.520 -13.936 1.00 49.19 94 THR A CA 1
ATOM 733 C C . THR A 1 94 ? 25.037 12.985 -15.258 1.00 49.19 94 THR A C 1
ATOM 735 O O . THR A 1 94 ? 24.282 12.581 -16.134 1.00 49.19 94 THR A O 1
ATOM 738 N N . GLY A 1 95 ? 26.366 12.924 -15.391 1.00 40.75 95 GLY A N 1
ATOM 739 C CA . GLY A 1 95 ? 26.980 12.139 -16.464 1.00 40.75 95 GLY A CA 1
ATOM 740 C C . GLY A 1 95 ? 26.638 10.644 -16.316 1.00 40.75 95 GLY A C 1
ATOM 741 O O . GLY A 1 95 ? 26.535 10.161 -15.179 1.00 40.75 95 GLY A O 1
ATOM 742 N N . PRO A 1 96 ? 26.458 9.899 -17.420 1.00 38.47 96 PRO A N 1
ATOM 743 C CA . PRO A 1 96 ? 26.223 8.462 -17.367 1.00 38.47 96 PRO A CA 1
ATOM 744 C C . PRO A 1 96 ? 27.424 7.785 -16.697 1.00 38.47 96 PRO A C 1
ATOM 746 O O . PRO A 1 96 ? 28.543 7.837 -17.198 1.00 38.47 96 PRO A O 1
ATOM 749 N N . ARG A 1 97 ? 27.213 7.161 -15.533 1.00 49.34 97 ARG A N 1
ATOM 750 C CA . ARG A 1 97 ? 28.195 6.239 -14.946 1.00 49.34 97 ARG A CA 1
ATOM 751 C C . ARG A 1 97 ? 27.744 4.834 -15.275 1.00 49.34 97 ARG A C 1
ATOM 753 O O . ARG A 1 97 ? 26.858 4.294 -14.615 1.00 49.34 97 ARG A O 1
ATOM 760 N N . ILE A 1 98 ? 28.307 4.323 -16.360 1.00 45.19 98 ILE A N 1
ATOM 761 C CA . ILE A 1 98 ? 28.050 2.985 -16.862 1.00 45.19 98 ILE A CA 1
ATOM 762 C C . ILE A 1 98 ? 29.053 2.053 -16.191 1.00 45.19 98 ILE A C 1
ATOM 764 O O . ILE A 1 98 ? 30.246 2.339 -16.171 1.00 45.19 98 ILE A O 1
ATOM 768 N N . HIS A 1 99 ? 28.564 0.959 -15.622 1.00 49.62 99 HIS A N 1
ATOM 769 C CA . HIS A 1 99 ? 29.413 -0.108 -15.112 1.00 49.62 99 HIS A CA 1
ATOM 770 C C . HIS A 1 99 ? 29.085 -1.359 -15.917 1.00 49.62 99 HIS A C 1
ATOM 772 O O . HIS A 1 99 ? 28.028 -1.952 -15.713 1.00 49.62 99 HIS A O 1
ATOM 778 N N . TYR A 1 100 ? 29.966 -1.689 -16.860 1.00 40.22 100 TYR A N 1
ATOM 779 C CA . TYR A 1 100 ? 29.967 -2.957 -17.586 1.00 40.22 100 TYR A CA 1
ATOM 780 C C . TYR A 1 100 ? 30.930 -3.935 -16.912 1.00 40.22 100 TYR A C 1
ATOM 782 O O . TYR A 1 100 ? 31.903 -3.500 -16.302 1.00 40.22 100 TYR A O 1
ATOM 790 N N . ASP A 1 101 ? 30.667 -5.234 -17.077 1.00 36.75 101 ASP A N 1
ATOM 791 C CA . ASP A 1 101 ? 31.712 -6.255 -17.202 1.00 36.75 101 ASP A CA 1
ATOM 792 C C . ASP A 1 101 ? 31.143 -7.534 -17.859 1.00 36.75 101 ASP A C 1
ATOM 794 O O . ASP A 1 101 ? 30.271 -8.195 -17.283 1.00 36.75 101 ASP A O 1
ATOM 798 N N . ARG A 1 102 ? 31.584 -7.820 -19.095 1.00 40.22 102 ARG A N 1
ATOM 799 C CA . ARG A 1 102 ? 32.367 -9.012 -19.496 1.00 40.22 102 ARG A CA 1
ATOM 800 C C . ARG A 1 102 ? 32.292 -9.248 -21.001 1.00 40.22 102 ARG A C 1
ATOM 802 O O . ARG A 1 102 ? 31.231 -9.608 -21.492 1.00 40.22 102 ARG A O 1
ATOM 809 N N . ASP A 1 103 ? 33.434 -9.098 -21.669 1.00 30.78 103 ASP A N 1
ATOM 810 C CA . ASP A 1 103 ? 33.861 -9.912 -22.820 1.00 30.78 103 ASP A CA 1
ATOM 811 C C . ASP A 1 103 ? 35.355 -9.631 -23.107 1.00 30.78 103 ASP A C 1
ATOM 813 O O . ASP A 1 103 ? 35.718 -9.020 -24.108 1.00 30.78 103 ASP A O 1
ATOM 817 N N . SER A 1 104 ? 36.248 -10.040 -22.201 1.00 32.25 104 SER A N 1
ATOM 818 C CA . SER A 1 104 ? 37.660 -10.315 -22.515 1.00 32.25 104 SER A CA 1
ATOM 819 C C . SER A 1 104 ? 38.295 -11.126 -21.381 1.00 32.25 104 SER A C 1
ATOM 821 O O . SER A 1 104 ? 37.972 -10.935 -20.211 1.00 32.25 104 SER A O 1
ATOM 823 N N . ASP A 1 105 ? 39.186 -12.056 -21.722 1.00 34.88 105 ASP A N 1
ATOM 824 C CA . ASP A 1 105 ? 39.983 -12.890 -20.805 1.00 34.88 105 ASP A CA 1
ATOM 825 C C . ASP A 1 105 ? 41.032 -12.081 -19.995 1.00 34.88 105 ASP A C 1
ATOM 827 O O . ASP A 1 105 ? 42.164 -12.524 -19.800 1.00 34.88 105 ASP A O 1
ATOM 831 N N . ALA A 1 106 ? 40.696 -10.869 -19.552 1.00 36.19 106 ALA A N 1
ATOM 832 C CA . ALA A 1 106 ? 41.607 -9.978 -18.845 1.00 36.19 106 ALA A CA 1
ATOM 833 C C . ALA A 1 106 ? 41.676 -10.288 -17.337 1.00 36.19 106 ALA A C 1
ATOM 835 O O . ALA A 1 106 ? 40.690 -10.656 -16.693 1.00 36.19 106 ALA A O 1
ATOM 836 N N . ASP A 1 107 ? 42.883 -10.158 -16.785 1.00 36.12 107 ASP A N 1
ATOM 837 C CA . ASP A 1 107 ? 43.207 -10.382 -15.377 1.00 36.12 107 ASP A CA 1
ATOM 838 C C . ASP A 1 107 ? 42.470 -9.360 -14.475 1.00 36.12 107 ASP A C 1
ATOM 840 O O . ASP A 1 107 ? 42.672 -8.153 -14.634 1.00 36.12 107 ASP A O 1
ATOM 844 N N . PRO A 1 108 ? 41.677 -9.801 -13.472 1.00 36.25 108 PRO A N 1
ATOM 845 C CA . PRO A 1 108 ? 40.977 -8.919 -12.533 1.00 36.25 108 PRO A CA 1
ATOM 846 C C . PRO A 1 108 ? 41.888 -7.978 -11.722 1.00 36.25 108 PRO A C 1
ATOM 848 O O . PRO A 1 108 ? 41.383 -7.160 -10.950 1.00 36.25 108 PRO A O 1
ATOM 851 N N . SER A 1 109 ? 43.214 -8.125 -11.817 1.00 36.41 109 SER A N 1
ATOM 852 C CA . SER A 1 109 ? 44.193 -7.243 -11.185 1.00 36.41 109 SER A CA 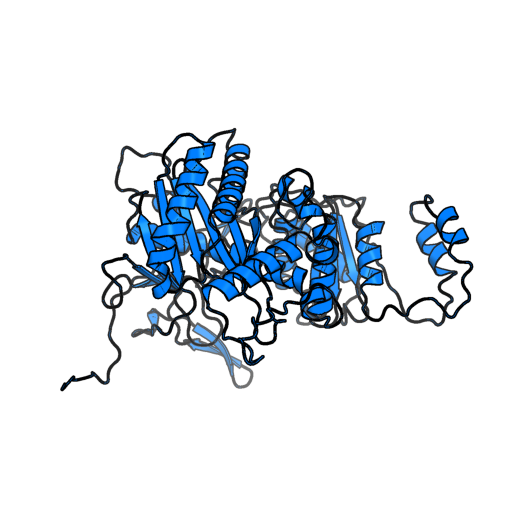1
ATOM 853 C C . SER A 1 109 ? 44.368 -5.891 -11.901 1.00 36.41 109 SER A C 1
ATOM 855 O O . SER A 1 109 ? 44.718 -4.915 -11.232 1.00 36.41 109 SER A O 1
ATOM 857 N N . GLU A 1 110 ? 44.054 -5.793 -13.200 1.00 34.59 110 GLU A N 1
ATOM 858 C CA . GLU A 1 110 ? 44.191 -4.555 -13.987 1.00 34.59 110 GLU A CA 1
ATOM 859 C C . GLU A 1 110 ? 42.954 -3.638 -13.880 1.00 34.59 110 GLU A C 1
ATOM 861 O O . GLU A 1 110 ? 43.100 -2.422 -13.757 1.00 34.59 110 GLU A O 1
ATOM 866 N N . ASP A 1 111 ? 41.742 -4.194 -13.763 1.00 37.31 111 ASP A N 1
ATOM 867 C CA . ASP A 1 111 ? 40.481 -3.425 -13.651 1.00 37.31 111 ASP A CA 1
ATOM 868 C C . ASP A 1 111 ? 40.320 -2.668 -12.323 1.00 37.31 111 ASP A C 1
ATOM 870 O O . ASP A 1 111 ? 39.523 -1.730 -12.187 1.00 37.31 111 ASP A O 1
ATOM 874 N N . VAL A 1 112 ? 41.111 -3.042 -11.315 1.00 35.38 112 VAL A N 1
ATOM 875 C CA . VAL A 1 112 ? 41.217 -2.279 -10.068 1.00 35.38 112 VAL A CA 1
ATOM 876 C C . VAL A 1 112 ? 41.794 -0.883 -10.347 1.00 35.38 112 VAL A C 1
ATOM 878 O O . VAL A 1 112 ? 41.381 0.067 -9.687 1.00 35.38 112 VAL A O 1
ATOM 881 N N . ALA A 1 113 ? 42.647 -0.724 -11.366 1.00 33.44 113 ALA A N 1
ATOM 882 C CA . ALA A 1 113 ? 43.277 0.550 -11.714 1.00 33.44 113 ALA A CA 1
ATOM 883 C C . ALA A 1 113 ? 42.323 1.538 -12.422 1.00 33.44 113 ALA A C 1
ATOM 885 O O . ALA A 1 113 ? 42.431 2.754 -12.243 1.00 33.44 113 ALA A O 1
ATOM 886 N N . GLU A 1 114 ? 41.336 1.055 -13.182 1.00 35.12 114 GLU A N 1
ATOM 887 C CA . GLU A 1 114 ? 40.369 1.934 -13.860 1.00 35.12 114 GLU A CA 1
ATOM 888 C C . GLU A 1 114 ? 39.246 2.395 -12.911 1.00 35.12 114 GLU A C 1
ATOM 890 O O . GLU A 1 114 ? 38.770 3.530 -12.976 1.00 35.12 114 GLU A O 1
ATOM 895 N N . PHE A 1 115 ? 38.913 1.573 -11.908 1.00 34.81 115 PHE A N 1
ATOM 896 C CA . PHE A 1 115 ? 38.098 1.997 -10.765 1.00 34.81 115 PHE A CA 1
ATOM 897 C C . PHE A 1 115 ? 38.845 2.999 -9.850 1.00 34.81 115 PHE A C 1
ATOM 899 O O . PHE A 1 115 ? 38.214 3.820 -9.176 1.00 34.81 115 PHE A O 1
ATOM 906 N N . GLU A 1 116 ? 40.184 2.967 -9.834 1.00 33.72 116 GLU A N 1
ATOM 907 C CA . GLU A 1 116 ? 41.061 3.851 -9.048 1.00 33.72 116 GLU A CA 1
ATOM 908 C C . GLU A 1 116 ? 41.180 5.283 -9.612 1.00 33.72 116 GLU A C 1
ATOM 910 O O . GLU A 1 116 ? 41.429 6.215 -8.839 1.00 33.72 116 GLU A O 1
ATOM 915 N N . THR A 1 117 ? 40.947 5.511 -10.911 1.00 35.91 117 THR A N 1
ATOM 916 C CA . THR A 1 117 ? 41.208 6.821 -11.548 1.00 35.91 117 THR A CA 1
ATOM 917 C C . THR A 1 117 ? 40.102 7.871 -11.367 1.00 35.91 117 THR A C 1
ATOM 919 O O . THR A 1 117 ? 40.404 9.061 -11.419 1.00 35.91 117 THR A O 1
ATOM 922 N N . ASN A 1 118 ? 38.848 7.497 -11.061 1.00 36.38 118 ASN A N 1
ATOM 923 C CA . ASN A 1 118 ? 37.701 8.435 -11.035 1.00 36.38 118 ASN A CA 1
ATOM 924 C C . ASN A 1 118 ? 36.955 8.582 -9.678 1.00 36.38 118 ASN A C 1
ATOM 926 O O . ASN A 1 118 ? 35.751 8.871 -9.649 1.00 36.38 118 ASN A O 1
ATOM 930 N N . HIS A 1 119 ? 37.717 8.496 -8.572 1.00 31.22 119 HIS A N 1
ATOM 931 C CA . HIS A 1 119 ? 37.432 8.887 -7.164 1.00 31.22 119 HIS A CA 1
ATOM 932 C C . HIS A 1 119 ? 37.214 7.745 -6.142 1.00 31.22 119 HIS A C 1
ATOM 934 O O . HIS A 1 119 ? 36.098 7.267 -5.960 1.00 31.22 119 HIS A O 1
ATOM 940 N N . VAL A 1 120 ? 38.255 7.391 -5.371 1.00 28.06 120 VAL A N 1
ATOM 941 C CA . VAL A 1 120 ? 38.576 7.829 -3.980 1.00 28.06 120 VAL A CA 1
ATOM 942 C C . VAL A 1 120 ? 39.672 6.883 -3.457 1.00 28.06 120 VAL A C 1
ATOM 944 O O . VAL A 1 120 ? 39.418 5.730 -3.126 1.00 28.06 120 VAL A O 1
ATOM 947 N N . ALA A 1 121 ? 40.901 7.392 -3.343 1.00 27.30 121 ALA A N 1
ATOM 948 C CA . ALA A 1 121 ? 42.132 6.665 -3.006 1.00 27.30 121 ALA A CA 1
ATOM 949 C C . ALA A 1 121 ? 42.239 6.119 -1.557 1.00 27.30 121 ALA A C 1
ATOM 951 O O . ALA A 1 121 ? 43.333 5.828 -1.077 1.00 27.30 121 ALA A O 1
ATOM 952 N N . VAL A 1 122 ? 41.138 5.948 -0.822 1.00 29.33 122 VAL A N 1
ATOM 953 C CA . VAL A 1 122 ? 41.174 5.577 0.605 1.00 29.33 122 VAL A CA 1
ATOM 954 C C . VAL A 1 122 ? 40.696 4.141 0.809 1.00 29.33 122 VAL A C 1
ATOM 956 O O . VAL A 1 122 ? 39.678 3.910 1.447 1.00 29.33 122 VAL A O 1
ATOM 959 N N . THR A 1 123 ? 41.403 3.155 0.239 1.00 34.31 123 THR A N 1
ATOM 960 C CA . THR A 1 123 ? 41.437 1.756 0.755 1.00 34.31 123 THR A CA 1
ATOM 961 C C . THR A 1 123 ? 42.460 0.822 0.080 1.00 34.31 123 THR A C 1
ATOM 963 O O . THR A 1 123 ? 42.516 -0.360 0.421 1.00 34.31 123 THR A O 1
ATOM 966 N N . ALA A 1 124 ? 43.325 1.303 -0.821 1.00 31.45 124 ALA A N 1
ATOM 967 C CA . ALA A 1 124 ? 44.268 0.448 -1.561 1.00 31.45 124 ALA A CA 1
ATOM 968 C C . ALA A 1 124 ? 45.256 -0.333 -0.657 1.00 31.45 124 ALA A C 1
ATOM 970 O O . ALA A 1 124 ? 45.539 -1.511 -0.890 1.00 31.45 124 ALA A O 1
ATOM 971 N N . ASN A 1 125 ? 45.723 0.264 0.447 1.00 29.77 125 ASN A N 1
ATOM 972 C CA . ASN A 1 125 ? 46.712 -0.378 1.327 1.00 29.77 125 ASN A CA 1
ATOM 973 C C . ASN A 1 125 ? 46.143 -1.489 2.231 1.00 29.77 125 ASN A C 1
ATOM 975 O O . ASN A 1 125 ? 46.894 -2.363 2.666 1.00 29.77 125 ASN A O 1
ATOM 979 N N . GLN A 1 126 ? 44.830 -1.509 2.487 1.00 33.44 126 GLN A N 1
ATOM 980 C CA . GLN A 1 126 ? 44.190 -2.599 3.238 1.00 33.44 126 GLN A CA 1
ATOM 981 C C . GLN A 1 126 ? 43.839 -3.795 2.336 1.00 33.44 126 GLN A C 1
ATOM 983 O O . GLN A 1 126 ? 43.897 -4.937 2.794 1.00 33.44 126 GLN A O 1
ATOM 988 N N . LEU A 1 127 ? 43.557 -3.553 1.050 1.00 33.78 127 LEU A N 1
ATOM 989 C CA . LEU A 1 127 ? 43.274 -4.591 0.049 1.00 33.78 127 LEU A CA 1
ATOM 990 C C . LEU A 1 127 ? 44.543 -5.340 -0.393 1.00 33.78 127 LEU A C 1
ATOM 992 O O . LEU A 1 127 ? 44.534 -6.571 -0.443 1.00 33.78 127 LEU A O 1
ATOM 996 N N . ARG A 1 128 ? 45.676 -4.641 -0.575 1.00 34.28 128 ARG A N 1
ATOM 997 C CA . ARG A 1 128 ? 46.973 -5.265 -0.924 1.00 34.28 128 ARG A CA 1
ATOM 998 C C . ARG A 1 128 ? 47.474 -6.288 0.101 1.00 34.28 128 ARG A C 1
ATOM 1000 O O . ARG A 1 128 ? 48.144 -7.246 -0.269 1.00 34.28 128 ARG A O 1
ATOM 1007 N N . ARG A 1 129 ? 47.151 -6.120 1.390 1.00 35.69 129 ARG A N 1
ATOM 1008 C CA . ARG A 1 129 ? 47.564 -7.070 2.442 1.00 35.69 129 ARG A CA 1
ATOM 1009 C C . ARG A 1 129 ? 46.718 -8.347 2.484 1.00 35.69 129 ARG A C 1
ATOM 1011 O O . ARG A 1 129 ? 47.205 -9.348 2.998 1.00 35.69 129 ARG A O 1
ATOM 1018 N N . ARG A 1 130 ? 45.499 -8.340 1.929 1.00 35.94 130 ARG A N 1
ATOM 1019 C CA . ARG A 1 130 ? 44.625 -9.529 1.846 1.00 35.94 130 ARG A CA 1
ATOM 1020 C C . ARG A 1 130 ? 44.702 -10.263 0.503 1.00 35.94 130 ARG A C 1
ATOM 1022 O O . ARG A 1 130 ? 44.362 -11.435 0.461 1.00 35.94 130 ARG A O 1
ATOM 1029 N N . ALA A 1 131 ? 45.225 -9.629 -0.546 1.00 34.97 131 ALA A N 1
ATOM 1030 C CA . ALA A 1 131 ? 45.392 -10.217 -1.881 1.00 34.97 131 ALA A CA 1
ATOM 1031 C C . ALA A 1 131 ? 46.610 -11.162 -2.039 1.00 34.97 131 ALA A C 1
ATOM 1033 O O . ALA A 1 131 ? 46.923 -11.580 -3.146 1.00 34.97 131 ALA A O 1
ATOM 1034 N N . LYS A 1 132 ? 47.298 -11.546 -0.952 1.00 31.64 132 LYS A N 1
ATOM 1035 C CA . LYS A 1 132 ? 48.349 -12.588 -0.972 1.00 31.64 132 LYS A CA 1
ATOM 1036 C C . LYS A 1 132 ? 47.780 -14.013 -0.824 1.00 31.64 132 LYS A C 1
ATOM 1038 O O . LYS A 1 132 ? 48.385 -14.851 -0.159 1.00 31.64 132 LYS A O 1
ATOM 1043 N N . GLN A 1 133 ? 46.623 -14.294 -1.417 1.00 35.31 133 GLN A N 1
ATOM 1044 C CA . GLN A 1 133 ? 46.106 -15.659 -1.566 1.00 35.31 133 GLN A CA 1
ATOM 1045 C C . GLN A 1 133 ? 46.219 -16.081 -3.030 1.00 35.31 133 GLN A C 1
ATOM 1047 O O . GLN A 1 133 ? 46.017 -15.275 -3.934 1.00 35.31 133 GLN A O 1
ATOM 1052 N N . LYS A 1 134 ? 46.651 -17.328 -3.245 1.00 28.91 134 LYS A N 1
ATOM 1053 C CA . LYS A 1 134 ? 47.000 -17.878 -4.561 1.00 28.91 134 LYS A CA 1
ATOM 1054 C C . LYS A 1 134 ? 45.788 -17.858 -5.518 1.00 28.91 134 LYS A C 1
ATOM 1056 O O . LYS A 1 134 ? 44.657 -17.884 -5.032 1.00 28.91 134 LYS A O 1
ATOM 1061 N N . PRO A 1 135 ? 45.996 -17.887 -6.853 1.00 31.12 135 PRO A N 1
ATOM 1062 C CA . PRO A 1 135 ? 44.948 -17.750 -7.882 1.00 31.12 135 PRO A CA 1
ATOM 1063 C C . PRO A 1 135 ? 43.997 -18.964 -8.019 1.00 31.12 135 PRO A C 1
ATOM 1065 O O . PRO A 1 135 ? 43.636 -19.364 -9.120 1.00 31.12 135 PRO A O 1
ATOM 1068 N N . GLY A 1 136 ? 43.598 -19.572 -6.901 1.00 30.25 136 GLY A N 1
ATOM 1069 C CA . GLY A 1 136 ? 42.649 -20.685 -6.826 1.00 30.25 136 GLY A CA 1
ATOM 1070 C C . GLY A 1 136 ? 41.590 -20.544 -5.727 1.00 30.25 136 GLY A C 1
ATOM 1071 O O . GLY A 1 136 ? 40.672 -21.353 -5.697 1.00 30.25 136 GLY A O 1
ATOM 1072 N N . ASP A 1 137 ? 41.667 -19.512 -4.874 1.00 29.16 137 ASP A N 1
ATOM 1073 C CA . ASP A 1 137 ? 40.810 -19.375 -3.679 1.00 29.16 137 ASP A CA 1
ATOM 1074 C C . ASP A 1 137 ? 39.870 -18.151 -3.705 1.00 29.16 137 ASP A C 1
ATOM 1076 O O . ASP A 1 137 ? 39.346 -17.740 -2.670 1.00 29.16 137 ASP A O 1
ATOM 1080 N N . ILE A 1 138 ? 39.612 -17.553 -4.875 1.00 34.00 138 ILE A N 1
ATOM 1081 C CA . ILE A 1 138 ? 38.540 -16.553 -5.020 1.00 34.00 138 ILE A CA 1
ATOM 1082 C C . ILE A 1 138 ? 37.249 -17.315 -5.349 1.00 34.00 138 ILE A C 1
ATOM 1084 O O . ILE A 1 138 ? 37.170 -17.908 -6.428 1.00 34.00 138 ILE A O 1
ATOM 1088 N N . PRO A 1 139 ? 36.222 -17.330 -4.475 1.00 29.14 139 PRO A N 1
ATOM 1089 C CA . PRO A 1 139 ? 34.965 -17.989 -4.798 1.00 29.14 139 PRO A CA 1
ATOM 1090 C C . PRO A 1 139 ? 34.374 -17.345 -6.056 1.00 29.14 139 PRO A C 1
ATOM 1092 O O . PRO A 1 139 ? 34.180 -16.130 -6.092 1.00 29.14 139 PRO A O 1
ATOM 1095 N N . ARG A 1 140 ? 34.080 -18.148 -7.085 1.00 32.66 140 ARG A N 1
ATOM 1096 C CA . ARG A 1 140 ? 33.199 -17.733 -8.187 1.00 32.66 140 ARG A CA 1
ATOM 1097 C C . ARG A 1 140 ? 31.889 -17.235 -7.559 1.00 32.66 140 ARG A C 1
ATOM 1099 O O . ARG A 1 140 ? 31.177 -18.055 -6.993 1.00 32.66 140 ARG A O 1
ATOM 1106 N N . ASP A 1 141 ? 31.585 -15.936 -7.616 1.00 45.81 141 ASP A N 1
ATOM 1107 C CA . ASP A 1 141 ? 30.253 -15.407 -7.275 1.00 45.81 141 ASP A CA 1
ATOM 1108 C C . ASP A 1 141 ? 29.319 -15.698 -8.465 1.00 45.81 141 ASP A C 1
ATOM 1110 O O . ASP A 1 141 ? 29.502 -15.091 -9.525 1.00 45.81 141 ASP A O 1
ATOM 1114 N N . PRO A 1 142 ? 28.373 -16.648 -8.363 1.00 43.53 142 PRO A N 1
ATOM 1115 C CA . PRO A 1 142 ? 27.583 -17.085 -9.510 1.00 43.53 142 PRO A CA 1
ATOM 1116 C C . PRO A 1 142 ? 26.426 -16.134 -9.887 1.00 43.53 142 PRO A C 1
ATOM 1118 O O . PRO A 1 142 ? 25.776 -16.378 -10.900 1.00 43.53 142 PRO A O 1
ATOM 1121 N N . ASP A 1 143 ? 26.145 -15.056 -9.132 1.00 57.44 143 ASP A N 1
ATOM 1122 C CA . ASP A 1 143 ? 24.764 -14.537 -9.042 1.00 57.44 143 ASP A CA 1
ATOM 1123 C C . ASP A 1 143 ? 24.554 -13.028 -9.299 1.00 57.44 143 ASP A C 1
ATOM 1125 O O . ASP A 1 143 ? 23.536 -12.469 -8.889 1.00 57.44 143 ASP A O 1
ATOM 1129 N N . ASN A 1 144 ? 25.463 -12.309 -9.967 1.00 68.06 144 ASN A N 1
ATOM 1130 C CA . ASN A 1 144 ? 25.379 -10.844 -10.197 1.00 68.06 144 ASN A CA 1
ATOM 1131 C C . ASN A 1 144 ? 25.322 -9.962 -8.919 1.00 68.06 144 ASN A C 1
ATOM 1133 O O . ASN A 1 144 ? 25.333 -8.728 -9.004 1.00 68.06 144 ASN A O 1
ATOM 1137 N N . LEU A 1 145 ? 25.265 -10.556 -7.721 1.00 73.94 145 LEU A N 1
ATOM 1138 C CA . LEU A 1 145 ? 25.135 -9.845 -6.447 1.00 73.94 145 LEU A CA 1
ATOM 1139 C C . LEU A 1 145 ? 26.398 -9.078 -6.077 1.00 73.94 145 LEU A C 1
ATOM 1141 O O . LEU A 1 145 ? 26.292 -8.015 -5.458 1.00 73.94 145 LEU A O 1
ATOM 1145 N N . TRP A 1 146 ? 27.568 -9.559 -6.498 1.00 74.38 146 TRP A N 1
ATOM 1146 C CA . TRP A 1 146 ? 28.821 -8.820 -6.396 1.00 74.38 146 TRP A CA 1
ATOM 1147 C C . TRP A 1 146 ? 28.717 -7.416 -7.008 1.00 74.38 146 TRP A C 1
ATOM 1149 O O . TRP A 1 146 ? 28.966 -6.424 -6.313 1.00 74.38 146 TRP A O 1
ATOM 1159 N N . TYR A 1 147 ? 28.273 -7.323 -8.270 1.00 72.44 147 TYR A N 1
ATOM 1160 C CA . TYR A 1 147 ? 28.134 -6.056 -8.998 1.00 72.44 147 TYR A CA 1
ATOM 1161 C C . TYR A 1 147 ? 27.158 -5.122 -8.285 1.00 72.44 147 TYR A C 1
ATOM 1163 O O . TYR A 1 147 ? 27.451 -3.946 -8.068 1.00 72.44 147 TYR A O 1
ATOM 1171 N N . ILE A 1 148 ? 26.024 -5.657 -7.822 1.00 81.19 148 ILE A N 1
ATOM 1172 C CA . ILE A 1 148 ? 25.036 -4.884 -7.064 1.00 81.19 148 ILE A CA 1
ATOM 1173 C C . ILE A 1 148 ? 25.636 -4.376 -5.750 1.00 81.19 148 ILE A C 1
ATOM 1175 O O . ILE A 1 148 ? 25.468 -3.208 -5.409 1.00 81.19 148 ILE A O 1
ATOM 1179 N N . ARG A 1 149 ? 26.366 -5.207 -5.003 1.00 81.69 149 ARG A N 1
ATOM 1180 C CA . ARG A 1 149 ? 26.975 -4.798 -3.732 1.00 81.69 149 ARG A CA 1
ATOM 1181 C C . ARG A 1 149 ? 28.017 -3.702 -3.932 1.00 81.69 149 ARG A C 1
ATOM 1183 O O . ARG A 1 149 ? 28.062 -2.758 -3.143 1.00 81.69 149 ARG A O 1
ATOM 1190 N N . LYS A 1 150 ? 28.829 -3.799 -4.986 1.00 79.50 150 LYS A N 1
ATOM 1191 C CA . LYS A 1 150 ? 29.772 -2.745 -5.382 1.00 79.50 150 LYS A CA 1
ATOM 1192 C C . LYS A 1 150 ? 29.033 -1.462 -5.753 1.00 79.50 150 LYS A C 1
ATOM 1194 O O . LYS A 1 150 ? 29.346 -0.411 -5.197 1.00 79.50 150 LYS A O 1
ATOM 1199 N N . PHE A 1 151 ? 27.995 -1.564 -6.578 1.00 80.56 151 PHE A N 1
ATOM 1200 C CA . PHE A 1 151 ? 27.160 -0.438 -6.988 1.00 80.56 151 PHE A CA 1
ATOM 1201 C C . PHE A 1 151 ? 26.525 0.302 -5.800 1.00 80.56 151 PHE A C 1
ATOM 1203 O O . PHE A 1 151 ? 26.620 1.524 -5.687 1.00 80.56 151 PHE A O 1
ATOM 1210 N N . LEU A 1 152 ? 25.945 -0.434 -4.851 1.00 83.38 152 LEU A N 1
ATOM 1211 C CA . LEU A 1 152 ? 25.331 0.143 -3.653 1.00 83.38 152 LEU A CA 1
ATOM 1212 C C . LEU A 1 152 ? 26.339 0.849 -2.731 1.00 83.38 152 LEU A C 1
ATOM 1214 O O . LEU A 1 152 ? 25.996 1.856 -2.116 1.00 83.38 152 LEU A O 1
ATOM 1218 N N . ASN A 1 153 ? 27.559 0.319 -2.608 1.00 77.81 153 ASN A N 1
ATOM 1219 C CA . ASN A 1 153 ? 28.543 0.821 -1.645 1.00 77.81 153 ASN A CA 1
ATOM 1220 C C . ASN A 1 153 ? 29.415 1.951 -2.196 1.00 77.81 153 ASN A C 1
ATOM 1222 O O . ASN A 1 153 ? 29.796 2.839 -1.439 1.00 77.81 153 ASN A O 1
ATOM 1226 N N . LEU A 1 154 ? 29.752 1.900 -3.485 1.00 70.81 154 LEU A N 1
ATOM 1227 C CA . LEU A 1 154 ? 30.739 2.796 -4.091 1.00 70.81 154 LEU A CA 1
ATOM 1228 C C . LEU A 1 154 ? 30.090 3.939 -4.876 1.00 70.81 154 LEU A C 1
ATOM 1230 O O . LEU A 1 154 ? 30.714 4.977 -5.067 1.00 70.81 154 LEU A O 1
ATOM 1234 N N . ILE A 1 155 ? 28.838 3.768 -5.313 1.00 70.25 155 ILE A N 1
ATOM 1235 C CA . ILE A 1 155 ? 28.197 4.691 -6.259 1.00 70.25 155 ILE A CA 1
ATOM 1236 C C . ILE A 1 155 ? 27.006 5.383 -5.612 1.00 70.25 155 ILE A C 1
ATOM 1238 O O . ILE A 1 155 ? 26.971 6.613 -5.567 1.00 70.25 155 ILE A O 1
ATOM 1242 N N . LEU A 1 156 ? 26.066 4.615 -5.052 1.00 75.44 156 LEU A N 1
ATOM 1243 C CA . LEU A 1 156 ? 24.924 5.171 -4.320 1.00 75.44 156 LEU A CA 1
ATOM 1244 C C . LEU A 1 156 ? 25.355 5.645 -2.935 1.00 75.44 156 LEU A C 1
ATOM 1246 O O . LEU A 1 156 ? 25.049 5.017 -1.931 1.00 75.44 156 LEU A O 1
ATOM 1250 N N . THR A 1 157 ? 26.099 6.741 -2.865 1.00 73.31 157 THR A N 1
ATOM 1251 C CA . THR A 1 157 ? 26.695 7.211 -1.608 1.00 73.31 157 THR A CA 1
ATOM 1252 C C . THR A 1 157 ? 25.798 8.196 -0.863 1.00 73.31 157 THR A C 1
ATOM 1254 O O . THR A 1 157 ? 25.835 8.217 0.371 1.00 73.31 157 THR A O 1
ATOM 1257 N N . SER A 1 158 ? 24.932 8.939 -1.563 1.00 81.31 158 SER A N 1
ATOM 1258 C CA . SER A 1 158 ? 23.994 9.894 -0.959 1.00 81.31 158 SER A CA 1
ATOM 1259 C C . SER A 1 158 ? 22.614 9.285 -0.692 1.00 81.31 158 SER A C 1
ATOM 1261 O O . SER A 1 158 ? 22.154 8.402 -1.415 1.00 81.31 158 SER A O 1
ATOM 1263 N N . SER A 1 159 ? 21.913 9.798 0.322 1.00 78.81 159 SER A N 1
ATOM 1264 C CA . SER A 1 159 ? 20.487 9.521 0.537 1.00 78.81 159 SER A CA 1
ATOM 1265 C C . SER A 1 159 ? 19.608 10.119 -0.569 1.00 78.81 159 SER A C 1
ATOM 1267 O O . SER A 1 159 ? 18.538 9.587 -0.851 1.00 78.81 159 SER A O 1
ATOM 1269 N N . SER A 1 160 ? 20.063 11.166 -1.259 1.00 81.44 160 SER A N 1
ATOM 1270 C CA . SER A 1 160 ? 19.344 11.778 -2.385 1.00 81.44 160 SER A CA 1
ATOM 1271 C C . SER A 1 160 ? 19.621 11.111 -3.740 1.00 81.44 160 SER A C 1
ATOM 1273 O O . SER A 1 160 ? 19.117 11.587 -4.758 1.00 81.44 160 SER A O 1
ATOM 1275 N N . ASP A 1 161 ? 20.399 10.026 -3.778 1.00 85.81 161 ASP A N 1
ATOM 1276 C CA . ASP A 1 161 ? 20.646 9.254 -4.999 1.00 85.81 161 ASP A CA 1
ATOM 1277 C C . ASP A 1 161 ? 19.641 8.093 -5.122 1.00 85.81 161 ASP A C 1
ATOM 1279 O O . ASP A 1 161 ? 19.236 7.479 -4.129 1.00 85.81 161 ASP A O 1
ATOM 1283 N N . CYS A 1 162 ? 19.273 7.741 -6.356 1.00 88.25 162 CYS A N 1
ATOM 1284 C CA . CYS A 1 162 ? 18.507 6.531 -6.652 1.00 88.25 162 CYS A CA 1
ATOM 1285 C C . CYS A 1 162 ? 19.238 5.657 -7.675 1.00 88.25 162 CYS A C 1
ATOM 1287 O O . CYS A 1 162 ? 19.702 6.134 -8.707 1.00 88.25 162 CYS A O 1
ATOM 1289 N N . GLY A 1 163 ? 19.325 4.358 -7.404 1.00 88.50 163 GLY A N 1
ATOM 1290 C CA . GLY A 1 163 ? 19.847 3.378 -8.350 1.00 88.50 163 GLY A CA 1
ATOM 1291 C C . GLY A 1 163 ? 18.743 2.694 -9.146 1.00 88.50 163 GLY A C 1
ATOM 1292 O O . GLY A 1 163 ? 17.680 2.386 -8.606 1.00 88.50 163 GLY A O 1
ATOM 1293 N N . LEU A 1 164 ? 19.020 2.362 -10.401 1.00 89.81 164 LEU A N 1
ATOM 1294 C CA . LEU A 1 164 ? 18.206 1.504 -11.249 1.00 89.81 164 LEU A CA 1
ATOM 1295 C C . LEU A 1 164 ? 19.041 0.313 -11.713 1.00 89.81 164 LEU A C 1
ATOM 1297 O O . LEU A 1 164 ? 20.016 0.493 -12.428 1.00 89.81 164 LEU A O 1
ATOM 1301 N N . VAL A 1 165 ? 18.630 -0.898 -11.341 1.00 89.38 165 VAL A N 1
ATOM 1302 C CA . VAL A 1 165 ? 19.209 -2.132 -11.889 1.00 89.38 165 VAL A CA 1
ATOM 1303 C C . VAL A 1 165 ? 18.361 -2.601 -13.065 1.00 89.38 165 VAL A C 1
ATOM 1305 O O . VAL A 1 165 ? 17.142 -2.758 -12.927 1.00 89.38 165 VAL A O 1
ATOM 1308 N N . VAL A 1 166 ? 18.993 -2.837 -14.209 1.00 88.56 166 VAL A N 1
ATOM 1309 C CA . VAL A 1 166 ? 18.349 -3.350 -15.419 1.00 88.56 166 VAL A CA 1
ATOM 1310 C C . VAL A 1 166 ? 18.772 -4.797 -15.639 1.00 88.56 166 VAL A C 1
ATOM 1312 O O . VAL A 1 166 ? 19.960 -5.102 -15.653 1.00 88.56 166 VAL A O 1
ATOM 1315 N N . ILE A 1 167 ? 17.789 -5.687 -15.783 1.00 87.31 167 ILE A N 1
ATOM 1316 C CA . ILE A 1 167 ? 18.004 -7.130 -15.959 1.00 87.31 167 ILE A CA 1
ATOM 1317 C C . ILE A 1 167 ? 17.365 -7.643 -17.257 1.00 87.31 167 ILE A C 1
ATOM 1319 O O . ILE A 1 167 ? 16.319 -7.122 -17.660 1.00 87.31 167 ILE A O 1
ATOM 1323 N N . PRO A 1 168 ? 17.931 -8.692 -17.886 1.00 84.88 168 PRO A N 1
ATOM 1324 C CA . PRO A 1 168 ? 17.417 -9.247 -19.145 1.00 84.88 168 PRO A CA 1
ATOM 1325 C C . PRO A 1 168 ? 16.026 -9.867 -18.990 1.00 84.88 168 PRO A C 1
ATOM 1327 O O . PRO A 1 168 ? 15.156 -9.762 -19.854 1.00 84.88 168 PRO A O 1
ATOM 1330 N N . LYS A 1 169 ? 15.804 -10.540 -17.859 1.00 88.38 169 LYS A N 1
ATOM 1331 C CA . LYS A 1 169 ? 14.586 -11.292 -17.560 1.00 88.38 169 LYS A CA 1
ATOM 1332 C C . LYS A 1 169 ? 14.260 -11.213 -16.081 1.00 88.38 169 LYS A C 1
ATOM 1334 O O . LYS A 1 169 ? 15.081 -10.818 -15.261 1.00 88.38 169 LYS A O 1
ATOM 1339 N N . LYS A 1 170 ? 13.036 -11.597 -15.734 1.00 90.00 170 LYS A N 1
ATOM 1340 C CA . LYS A 1 170 ? 12.574 -11.593 -14.348 1.00 90.00 170 LYS A CA 1
ATOM 1341 C C . LYS A 1 170 ? 13.360 -12.611 -13.517 1.00 90.00 170 LYS A C 1
ATOM 1343 O O . LYS A 1 170 ? 13.267 -13.804 -13.779 1.00 90.00 170 LYS A O 1
ATOM 1348 N N . ASP A 1 171 ? 14.033 -12.132 -12.478 1.00 87.62 171 ASP A N 1
ATOM 1349 C CA . ASP A 1 171 ? 14.690 -12.959 -11.469 1.00 87.62 171 ASP A CA 1
ATOM 1350 C C . ASP A 1 171 ? 14.228 -12.527 -10.073 1.00 87.62 171 ASP A C 1
ATOM 1352 O O . ASP A 1 171 ? 14.481 -11.406 -9.627 1.00 87.62 171 ASP A O 1
ATOM 1356 N N . TYR A 1 172 ? 13.495 -13.408 -9.390 1.00 87.19 172 TYR A N 1
ATOM 1357 C CA . TYR A 1 172 ? 12.956 -13.118 -8.062 1.00 87.19 172 TYR A CA 1
ATOM 1358 C C . TYR A 1 172 ? 14.001 -13.246 -6.949 1.00 87.19 172 TYR A C 1
ATOM 1360 O O . TYR A 1 172 ? 13.873 -12.555 -5.940 1.00 87.19 172 TYR A O 1
ATOM 1368 N N . ASN A 1 173 ? 15.002 -14.118 -7.108 1.00 86.50 173 ASN A N 1
ATOM 1369 C CA . ASN A 1 173 ? 16.039 -14.347 -6.101 1.00 86.50 173 ASN A CA 1
ATOM 1370 C C . ASN A 1 173 ? 16.997 -13.158 -6.078 1.00 86.50 173 ASN A C 1
ATOM 1372 O O . ASN A 1 173 ? 17.163 -12.528 -5.032 1.00 86.50 173 ASN A O 1
ATOM 1376 N N . LEU A 1 174 ? 17.511 -12.783 -7.252 1.00 86.38 174 LEU A N 1
ATOM 1377 C CA . LEU A 1 174 ? 18.360 -11.610 -7.423 1.00 86.38 174 LEU A CA 1
ATOM 1378 C C . LEU A 1 174 ? 17.650 -10.335 -6.962 1.00 86.38 174 LEU A C 1
ATOM 1380 O O . LEU A 1 174 ? 18.207 -9.556 -6.191 1.00 86.38 174 LEU A O 1
ATOM 1384 N N . TYR A 1 175 ? 16.391 -10.139 -7.379 1.00 90.94 175 TYR A N 1
ATOM 1385 C CA . TYR A 1 175 ? 15.589 -8.994 -6.944 1.00 90.94 175 TYR A CA 1
ATOM 1386 C C . TYR A 1 175 ? 15.472 -8.932 -5.417 1.00 90.94 175 TYR A C 1
ATOM 1388 O O . TYR A 1 175 ? 15.699 -7.876 -4.827 1.00 90.94 175 TYR A O 1
ATOM 1396 N N . ALA A 1 176 ? 15.120 -10.045 -4.769 1.00 91.06 176 ALA A N 1
ATOM 1397 C CA . ALA A 1 176 ? 14.938 -10.090 -3.323 1.00 91.06 176 ALA A CA 1
ATOM 1398 C C . ALA A 1 176 ? 16.243 -9.799 -2.570 1.00 91.06 176 ALA A C 1
ATOM 1400 O O . ALA A 1 176 ? 16.250 -8.958 -1.669 1.00 91.06 176 ALA A O 1
ATOM 1401 N N . ALA A 1 177 ? 17.347 -10.429 -2.979 1.00 89.06 177 ALA A N 1
ATOM 1402 C CA . ALA A 1 177 ? 18.661 -10.219 -2.385 1.00 89.06 177 ALA A CA 1
ATOM 1403 C C . ALA A 1 177 ? 19.149 -8.772 -2.574 1.00 89.06 177 ALA A C 1
ATOM 1405 O O . ALA A 1 177 ? 19.562 -8.127 -1.611 1.00 89.06 177 ALA A O 1
ATOM 1406 N N . ALA A 1 178 ? 19.005 -8.209 -3.775 1.00 91.12 178 ALA A N 1
ATOM 1407 C CA . ALA A 1 178 ? 19.371 -6.825 -4.059 1.00 91.12 178 ALA A CA 1
ATOM 1408 C C . ALA A 1 178 ? 18.536 -5.810 -3.268 1.00 91.12 178 ALA A C 1
ATOM 1410 O O . ALA A 1 178 ? 19.084 -4.842 -2.741 1.00 91.12 178 ALA A O 1
ATOM 1411 N N . LYS A 1 179 ? 17.214 -6.023 -3.151 1.00 93.38 179 LYS A N 1
ATOM 1412 C CA . LYS A 1 179 ? 16.352 -5.182 -2.304 1.00 93.38 179 LYS A CA 1
ATOM 1413 C C . LYS A 1 179 ? 16.752 -5.268 -0.849 1.00 93.38 179 LYS A C 1
ATOM 1415 O O . LYS A 1 179 ? 16.899 -4.232 -0.225 1.00 93.38 179 LYS A O 1
ATOM 1420 N N . ARG A 1 180 ? 16.998 -6.468 -0.329 1.00 91.88 180 ARG A N 1
ATOM 1421 C CA . ARG A 1 180 ? 17.462 -6.645 1.047 1.00 91.88 180 ARG A CA 1
ATOM 1422 C C . ARG A 1 180 ? 18.758 -5.873 1.306 1.00 91.88 180 ARG A C 1
ATOM 1424 O O . ARG A 1 180 ? 18.818 -5.102 2.258 1.00 91.88 180 ARG A O 1
ATOM 1431 N N . LEU A 1 181 ? 19.761 -6.026 0.437 1.00 90.25 181 LEU A N 1
ATOM 1432 C CA . LEU A 1 181 ? 21.035 -5.308 0.546 1.00 90.25 181 LEU A CA 1
ATOM 1433 C C . LEU A 1 181 ? 20.836 -3.789 0.531 1.00 90.25 181 LEU A C 1
ATOM 1435 O O . LEU A 1 181 ? 21.358 -3.093 1.401 1.00 90.25 181 LEU A O 1
ATOM 1439 N N . ALA A 1 182 ? 20.072 -3.279 -0.434 1.00 92.44 182 ALA A N 1
ATOM 1440 C CA . ALA A 1 182 ? 19.830 -1.850 -0.590 1.00 92.44 182 ALA A CA 1
ATOM 1441 C C . ALA A 1 182 ? 19.016 -1.281 0.580 1.00 92.44 182 ALA A C 1
ATOM 1443 O O . ALA A 1 182 ? 19.407 -0.292 1.198 1.00 92.44 182 ALA A O 1
ATOM 1444 N N . ASP A 1 183 ? 17.925 -1.950 0.947 1.00 93.69 183 ASP A N 1
ATOM 1445 C CA . ASP A 1 183 ? 16.989 -1.440 1.935 1.00 93.69 183 ASP A CA 1
ATOM 1446 C C . ASP A 1 183 ? 17.621 -1.430 3.346 1.00 93.69 183 ASP A C 1
ATOM 1448 O O . ASP A 1 183 ? 17.451 -0.492 4.130 1.00 93.69 183 ASP A O 1
ATOM 1452 N N . PHE A 1 184 ? 18.436 -2.441 3.669 1.00 91.00 184 PHE A N 1
ATOM 1453 C CA . PHE A 1 184 ? 19.118 -2.533 4.967 1.00 91.00 184 PHE A CA 1
ATOM 1454 C C . PHE A 1 184 ? 20.288 -1.551 5.088 1.00 91.00 184 PHE A C 1
ATOM 1456 O O . PHE A 1 184 ? 20.660 -1.187 6.203 1.00 91.00 184 PHE A O 1
ATOM 1463 N N . SER A 1 185 ? 20.841 -1.104 3.956 1.00 88.44 185 SER A N 1
ATOM 1464 C CA . SER A 1 185 ? 21.916 -0.107 3.889 1.00 88.44 185 SER A CA 1
ATOM 1465 C C . SER A 1 185 ? 21.419 1.326 3.663 1.00 88.44 185 SER A C 1
ATOM 1467 O O . SER A 1 185 ? 22.231 2.246 3.629 1.00 88.44 185 SER A O 1
ATOM 1469 N N . GLY A 1 186 ? 20.104 1.549 3.548 1.00 90.06 186 GLY A N 1
ATOM 1470 C CA . GLY A 1 186 ? 19.543 2.888 3.322 1.00 90.06 186 GLY A CA 1
ATOM 1471 C C . GLY A 1 186 ? 19.741 3.399 1.895 1.00 90.06 186 GLY A C 1
ATOM 1472 O O . GLY A 1 186 ? 19.813 4.604 1.665 1.00 90.06 186 GLY A O 1
ATOM 1473 N N . ARG A 1 187 ? 19.868 2.494 0.918 1.00 90.12 187 ARG A N 1
ATOM 1474 C CA . ARG A 1 187 ? 20.066 2.825 -0.497 1.00 90.12 187 ARG A CA 1
ATOM 1475 C C . ARG A 1 187 ? 18.781 2.623 -1.288 1.00 90.12 187 ARG A C 1
ATOM 1477 O O . ARG A 1 187 ? 18.183 1.549 -1.279 1.00 90.12 187 ARG A O 1
ATOM 1484 N N . LYS A 1 188 ? 18.348 3.654 -2.013 1.00 91.00 188 LYS A N 1
ATOM 1485 C CA . LYS A 1 188 ? 17.112 3.609 -2.803 1.00 91.00 188 LYS A CA 1
ATOM 1486 C C . LYS A 1 188 ? 17.377 2.927 -4.134 1.00 91.00 188 LYS A C 1
ATOM 1488 O O . LYS A 1 188 ? 18.024 3.491 -5.010 1.00 91.00 188 LYS A O 1
ATOM 1493 N N . LEU A 1 189 ? 16.838 1.723 -4.302 1.00 92.00 189 LEU A N 1
ATOM 1494 C CA . LEU A 1 189 ? 17.016 0.936 -5.520 1.00 92.00 189 LEU A CA 1
ATOM 1495 C C . LEU A 1 189 ? 15.681 0.722 -6.246 1.00 92.00 189 LEU A C 1
ATOM 1497 O O . LEU A 1 189 ? 14.654 0.416 -5.623 1.00 92.00 189 LEU A O 1
ATOM 1501 N N . SER A 1 190 ? 15.713 0.776 -7.572 1.00 92.94 190 SER A N 1
ATOM 1502 C CA . SER A 1 190 ? 14.659 0.421 -8.529 1.00 92.94 190 SER A CA 1
ATOM 1503 C C . SER A 1 190 ? 15.138 -0.710 -9.443 1.00 92.94 190 SER A C 1
ATOM 1505 O O . SER A 1 190 ? 16.332 -0.964 -9.541 1.00 92.94 190 SER A O 1
ATOM 1507 N N . PHE A 1 191 ? 14.201 -1.445 -10.045 1.00 92.81 191 PHE A N 1
ATOM 1508 C CA . PHE A 1 191 ? 14.495 -2.546 -10.969 1.00 92.81 191 PHE A CA 1
ATOM 1509 C C . PHE A 1 191 ? 13.657 -2.396 -12.233 1.00 92.81 191 PHE A C 1
ATOM 1511 O O . PHE A 1 191 ? 12.471 -2.060 -12.138 1.00 92.81 191 PHE A O 1
ATOM 1518 N N . ALA A 1 192 ? 14.252 -2.711 -13.376 1.00 93.81 192 ALA A N 1
ATOM 1519 C CA . ALA A 1 192 ? 13.595 -2.734 -14.673 1.00 93.81 192 ALA A CA 1
ATOM 1520 C C . ALA A 1 192 ? 14.023 -3.962 -15.486 1.00 93.81 192 ALA A C 1
ATOM 1522 O O . ALA A 1 192 ? 15.112 -4.494 -15.300 1.00 93.81 192 ALA A O 1
ATOM 1523 N N . ILE A 1 193 ? 13.147 -4.401 -16.391 1.00 93.38 193 ILE A N 1
ATOM 1524 C CA . ILE A 1 193 ? 13.493 -5.386 -17.421 1.00 93.38 193 ILE A CA 1
ATOM 1525 C C . ILE A 1 193 ? 13.823 -4.586 -18.674 1.00 93.38 193 ILE A C 1
ATOM 1527 O O . ILE A 1 193 ? 12.953 -3.844 -19.137 1.00 93.38 193 ILE A O 1
ATOM 1531 N N . GLY A 1 194 ? 15.043 -4.694 -19.198 1.00 89.69 194 GLY A N 1
ATOM 1532 C CA . GLY A 1 194 ? 15.491 -3.755 -20.228 1.00 89.69 194 GLY A CA 1
ATOM 1533 C C . GLY A 1 194 ? 14.772 -3.905 -21.566 1.00 89.69 194 GLY A C 1
ATOM 1534 O O . GLY A 1 194 ? 14.561 -2.908 -22.248 1.00 89.69 194 GLY A O 1
ATOM 1535 N N . SER A 1 195 ? 14.226 -5.086 -21.881 1.00 92.44 195 SER A N 1
ATOM 1536 C CA . SER A 1 195 ? 13.373 -5.268 -23.068 1.00 92.44 195 SER A CA 1
ATOM 1537 C C . SER A 1 195 ? 12.127 -4.368 -23.089 1.00 92.44 195 SER A C 1
ATOM 1539 O O . SER A 1 195 ? 11.544 -4.164 -24.149 1.00 92.44 195 SER A O 1
ATOM 1541 N N . LYS A 1 196 ? 11.717 -3.806 -21.941 1.00 94.50 196 LYS A N 1
ATOM 1542 C CA . LYS A 1 196 ? 10.574 -2.887 -21.827 1.00 94.50 196 LYS A CA 1
ATOM 1543 C C . LYS A 1 196 ? 10.916 -1.421 -22.079 1.00 94.50 196 LYS A C 1
ATOM 1545 O O . LYS A 1 196 ? 9.996 -0.612 -22.136 1.00 94.50 196 LYS A O 1
ATOM 1550 N N . PHE A 1 197 ? 12.196 -1.068 -22.197 1.00 93.50 197 PHE A N 1
ATOM 1551 C CA . PHE A 1 197 ? 12.590 0.308 -22.506 1.00 93.50 197 PHE A CA 1
ATOM 1552 C C . PHE A 1 197 ? 12.158 0.719 -23.907 1.00 93.50 197 PHE A C 1
ATOM 1554 O O . PHE A 1 197 ? 11.881 1.892 -24.117 1.00 93.50 197 PHE A O 1
ATOM 1561 N N . MET A 1 198 ? 12.068 -0.234 -24.836 1.00 93.75 198 MET A N 1
ATOM 1562 C CA . MET A 1 198 ? 11.764 0.020 -26.238 1.00 93.75 198 MET A CA 1
ATOM 1563 C C . MET A 1 198 ? 10.439 -0.631 -26.637 1.00 93.75 198 MET A C 1
ATOM 1565 O O . MET A 1 198 ? 10.187 -1.798 -26.339 1.00 93.75 198 MET A O 1
ATOM 1569 N N . ARG A 1 199 ? 9.605 0.106 -27.371 1.00 92.19 199 ARG A N 1
ATOM 1570 C CA . ARG A 1 199 ? 8.376 -0.382 -28.002 1.00 92.19 199 ARG A CA 1
ATOM 1571 C C . ARG A 1 199 ? 8.281 0.196 -29.412 1.00 92.19 199 ARG A C 1
ATOM 1573 O O . ARG A 1 199 ? 8.332 1.407 -29.590 1.00 92.19 199 ARG A O 1
ATOM 1580 N N . ASN A 1 200 ? 8.133 -0.669 -30.419 1.00 90.56 200 ASN A N 1
ATOM 1581 C CA . ASN A 1 200 ? 8.061 -0.287 -31.840 1.00 90.56 200 ASN A CA 1
ATOM 1582 C C . ASN A 1 200 ? 9.246 0.590 -32.307 1.00 90.56 200 ASN A C 1
ATOM 1584 O O . ASN A 1 200 ? 9.050 1.601 -32.979 1.00 90.56 200 ASN A O 1
ATOM 1588 N N . GLY A 1 201 ? 10.472 0.224 -31.915 1.00 89.94 201 GLY A N 1
ATOM 1589 C CA . GLY A 1 201 ? 11.701 0.915 -32.333 1.00 89.94 201 GLY A CA 1
ATOM 1590 C C . GLY A 1 201 ? 11.942 2.280 -31.679 1.00 89.94 201 GLY A C 1
ATOM 1591 O O . GLY A 1 201 ? 12.823 3.009 -32.117 1.00 89.94 201 GLY A O 1
ATOM 1592 N N . ARG A 1 202 ? 11.172 2.649 -30.648 1.00 92.81 202 ARG A N 1
ATOM 1593 C CA . ARG A 1 202 ? 11.329 3.902 -29.891 1.00 92.81 202 ARG A CA 1
ATOM 1594 C C . ARG A 1 202 ? 11.272 3.633 -28.394 1.00 92.81 202 ARG A C 1
ATOM 1596 O O . ARG A 1 202 ? 10.721 2.609 -27.985 1.00 92.81 202 ARG A O 1
ATOM 1603 N N . PHE A 1 203 ? 11.785 4.561 -27.590 1.00 94.38 203 PHE A N 1
ATOM 1604 C CA . PHE A 1 203 ? 11.630 4.490 -26.142 1.00 94.38 203 PHE A CA 1
ATOM 1605 C C . PHE A 1 203 ? 10.150 4.491 -25.749 1.00 94.38 203 PHE A C 1
ATOM 1607 O O . PHE A 1 203 ? 9.329 5.217 -26.311 1.00 94.38 203 PHE A O 1
ATOM 1614 N N . ASP A 1 204 ? 9.790 3.625 -24.805 1.00 94.31 204 ASP A N 1
ATOM 1615 C CA . ASP A 1 204 ? 8.426 3.515 -24.312 1.00 94.31 204 ASP A CA 1
ATOM 1616 C C . ASP A 1 204 ? 8.187 4.514 -23.179 1.00 94.31 204 ASP A C 1
ATOM 1618 O O . ASP A 1 204 ? 8.330 4.188 -21.997 1.00 94.31 204 ASP A O 1
ATOM 1622 N N . ASP A 1 205 ? 7.760 5.725 -23.541 1.00 92.19 205 ASP A N 1
ATOM 1623 C CA . ASP A 1 205 ? 7.450 6.797 -22.587 1.00 92.19 205 ASP A CA 1
ATOM 1624 C C . ASP A 1 205 ? 6.515 6.321 -21.467 1.00 92.19 205 ASP A C 1
ATOM 1626 O O . ASP A 1 205 ? 6.677 6.694 -20.312 1.00 92.19 205 ASP A O 1
ATOM 1630 N N . GLN A 1 206 ? 5.548 5.442 -21.765 1.00 91.44 206 GLN A N 1
ATOM 1631 C CA . GLN A 1 206 ? 4.613 4.953 -20.749 1.00 91.44 206 GLN A CA 1
ATOM 1632 C C . GLN A 1 206 ? 5.317 4.076 -19.706 1.00 91.44 206 GLN A C 1
ATOM 1634 O O . GLN A 1 206 ? 4.978 4.123 -18.518 1.00 91.44 206 GLN A O 1
ATOM 1639 N N . PHE A 1 207 ? 6.281 3.260 -20.136 1.00 94.06 207 PHE A N 1
ATOM 1640 C CA . PHE A 1 207 ? 7.106 2.464 -19.236 1.00 94.06 207 PHE A CA 1
ATOM 1641 C C . PHE A 1 207 ? 8.030 3.359 -18.404 1.00 94.06 207 PHE A C 1
ATOM 1643 O O . PHE A 1 207 ? 8.072 3.210 -17.179 1.00 94.06 207 PHE A O 1
ATOM 1650 N N . LEU A 1 208 ? 8.699 4.324 -19.039 1.00 94.81 208 LEU A N 1
ATOM 1651 C CA . LEU A 1 208 ? 9.601 5.263 -18.370 1.00 94.81 208 LEU A CA 1
ATOM 1652 C C . LEU A 1 208 ? 8.854 6.160 -17.367 1.00 94.81 208 LEU A C 1
ATOM 1654 O O . LEU A 1 208 ? 9.308 6.316 -16.235 1.00 94.81 208 LEU A O 1
ATOM 1658 N N . SER A 1 209 ? 7.659 6.657 -17.700 1.00 95.00 209 SER A N 1
ATOM 1659 C CA . SER A 1 209 ? 6.803 7.397 -16.762 1.00 95.00 209 SER A CA 1
ATOM 1660 C C . SER A 1 209 ? 6.377 6.543 -15.564 1.00 95.00 209 SER A C 1
ATOM 1662 O O . SER A 1 209 ? 6.335 7.025 -14.434 1.00 95.00 209 SER A O 1
ATOM 1664 N N . ASN A 1 210 ? 6.096 5.252 -15.768 1.00 94.81 210 ASN A N 1
ATOM 1665 C CA . ASN A 1 210 ? 5.778 4.339 -14.666 1.00 94.81 210 ASN A CA 1
ATOM 1666 C C . ASN A 1 210 ? 6.997 4.062 -13.765 1.00 94.81 210 ASN A C 1
ATOM 1668 O O . ASN A 1 210 ? 6.837 3.861 -12.557 1.00 94.81 210 ASN A O 1
ATOM 1672 N N . LEU A 1 211 ? 8.216 4.060 -14.320 1.00 94.56 211 LEU A N 1
ATOM 1673 C CA . LEU A 1 211 ? 9.441 4.060 -13.517 1.00 94.56 211 LEU A CA 1
ATOM 1674 C C . LEU A 1 211 ? 9.586 5.370 -12.738 1.00 94.56 211 LEU A C 1
ATOM 1676 O O . LEU A 1 211 ? 9.890 5.317 -11.545 1.00 94.56 211 LEU A O 1
ATOM 1680 N N . ALA A 1 212 ? 9.302 6.512 -13.371 1.00 94.12 212 ALA A N 1
ATOM 1681 C CA . ALA A 1 212 ? 9.337 7.822 -12.731 1.00 94.12 212 ALA A CA 1
ATOM 1682 C C . ALA A 1 212 ? 8.404 7.892 -11.516 1.00 94.12 212 ALA A C 1
ATOM 1684 O O . ALA A 1 212 ? 8.864 8.284 -10.448 1.00 94.12 212 ALA A O 1
ATOM 1685 N N . LEU A 1 213 ? 7.163 7.391 -11.618 1.00 94.38 213 LEU A N 1
ATOM 1686 C CA . LEU A 1 213 ? 6.249 7.275 -10.469 1.00 94.38 213 LEU A CA 1
ATOM 1687 C C . LEU A 1 213 ? 6.926 6.569 -9.281 1.00 94.38 213 LEU A C 1
ATOM 1689 O O . LEU A 1 213 ? 6.933 7.074 -8.162 1.00 94.38 213 LEU A O 1
ATOM 1693 N N . LYS A 1 214 ? 7.542 5.405 -9.520 1.00 93.62 214 LYS A N 1
ATOM 1694 C CA . LYS A 1 214 ? 8.198 4.611 -8.464 1.00 93.62 214 LYS A CA 1
ATOM 1695 C C . LYS A 1 214 ? 9.413 5.321 -7.871 1.00 93.62 214 LYS A C 1
ATOM 1697 O O . LYS A 1 214 ? 9.645 5.216 -6.670 1.00 93.62 214 LYS A O 1
ATOM 1702 N N . ILE A 1 215 ? 10.200 5.997 -8.704 1.00 92.56 215 ILE A N 1
ATOM 1703 C CA . ILE A 1 215 ? 11.379 6.746 -8.263 1.00 92.56 215 ILE A CA 1
ATOM 1704 C C . ILE A 1 215 ? 10.943 7.928 -7.395 1.00 92.56 215 ILE A C 1
ATOM 1706 O O . ILE A 1 215 ? 11.438 8.055 -6.281 1.00 92.56 215 ILE A O 1
ATOM 1710 N N . THR A 1 216 ? 9.956 8.717 -7.825 1.00 91.50 216 THR A N 1
ATOM 1711 C CA . THR A 1 216 ? 9.407 9.835 -7.041 1.00 91.50 216 THR A CA 1
ATOM 1712 C C . THR A 1 216 ? 8.974 9.397 -5.645 1.00 91.50 216 THR A C 1
ATOM 1714 O O . THR A 1 216 ? 9.379 10.013 -4.662 1.00 91.50 216 THR A O 1
ATOM 1717 N N . LEU A 1 217 ? 8.244 8.282 -5.541 1.00 91.69 217 LEU A N 1
ATOM 1718 C CA . LEU A 1 217 ? 7.801 7.742 -4.252 1.00 91.69 217 LEU A CA 1
ATOM 1719 C C . LEU A 1 217 ? 8.954 7.311 -3.338 1.00 91.69 217 LEU A C 1
ATOM 1721 O O . LEU A 1 217 ? 8.888 7.499 -2.121 1.00 91.69 217 LEU A O 1
ATOM 1725 N N . LYS A 1 218 ? 10.017 6.735 -3.912 1.00 89.88 218 LYS A N 1
ATOM 1726 C CA . LYS A 1 218 ? 11.229 6.359 -3.166 1.00 89.88 218 LYS A CA 1
ATOM 1727 C C . LYS A 1 218 ? 11.960 7.576 -2.628 1.00 89.88 218 LYS A C 1
ATOM 1729 O O . LYS A 1 218 ? 12.514 7.492 -1.541 1.00 89.88 218 LYS A O 1
ATOM 1734 N N . MET A 1 219 ? 11.945 8.682 -3.367 1.00 86.81 219 MET A N 1
ATOM 1735 C CA . MET A 1 219 ? 12.571 9.943 -2.964 1.00 86.81 219 MET A CA 1
ATOM 1736 C C . MET A 1 219 ? 11.707 10.774 -2.001 1.00 86.81 219 MET A C 1
ATOM 1738 O O . MET A 1 219 ? 12.034 11.929 -1.746 1.00 86.81 219 MET A O 1
ATOM 1742 N N . GLY A 1 220 ? 10.599 10.221 -1.493 1.00 85.62 220 GLY A N 1
ATOM 1743 C CA . GLY A 1 220 ? 9.688 10.918 -0.577 1.00 85.62 220 GLY A CA 1
ATOM 1744 C C . GLY A 1 220 ? 8.753 11.927 -1.253 1.00 85.62 220 GLY A C 1
ATOM 1745 O O . GLY A 1 220 ? 8.058 12.669 -0.564 1.00 85.62 220 GLY A O 1
ATOM 1746 N N . GLY A 1 221 ? 8.720 11.965 -2.589 1.00 87.12 221 GLY A N 1
ATOM 1747 C CA . GLY A 1 221 ? 7.818 12.822 -3.353 1.00 87.12 221 GLY A CA 1
ATOM 1748 C C . GLY A 1 221 ? 6.410 12.238 -3.505 1.00 87.12 221 GLY A C 1
ATOM 1749 O O . GLY A 1 221 ? 6.182 11.042 -3.317 1.00 87.12 221 GLY A O 1
ATOM 1750 N N . GLU A 1 222 ? 5.473 13.092 -3.908 1.00 89.44 222 GLU A N 1
ATOM 1751 C CA . GLU A 1 222 ? 4.091 12.741 -4.237 1.00 89.44 222 GLU A CA 1
ATOM 1752 C C . GLU A 1 222 ? 3.897 12.862 -5.756 1.00 89.44 222 GLU A C 1
ATOM 1754 O O . GLU A 1 222 ? 4.538 13.674 -6.421 1.00 89.44 222 GLU A O 1
ATOM 1759 N N . THR A 1 223 ? 3.074 11.997 -6.349 1.00 92.31 223 THR A N 1
ATOM 1760 C CA . THR A 1 223 ? 2.890 11.974 -7.810 1.00 92.31 223 THR A CA 1
ATOM 1761 C C . THR A 1 223 ? 1.690 12.818 -8.218 1.00 92.31 223 THR A C 1
ATOM 1763 O O . THR A 1 223 ? 1.836 13.784 -8.965 1.00 92.31 223 THR A O 1
ATOM 1766 N N . HIS A 1 224 ? 0.520 12.503 -7.671 1.00 94.06 224 HIS A N 1
ATOM 1767 C CA . HIS A 1 224 ? -0.715 13.275 -7.803 1.00 94.06 224 HIS A CA 1
ATOM 1768 C C . HIS A 1 224 ? -1.415 13.420 -6.455 1.00 94.06 224 HIS A C 1
ATOM 1770 O O . HIS A 1 224 ? -1.098 12.704 -5.511 1.00 94.06 224 HIS A O 1
ATOM 1776 N N . TYR A 1 225 ? -2.401 14.311 -6.388 1.00 93.06 225 TYR A N 1
ATOM 1777 C CA . TYR A 1 225 ? -3.350 14.416 -5.280 1.00 93.06 225 TYR A CA 1
ATOM 1778 C C . TYR A 1 225 ? -4.764 14.076 -5.738 1.00 93.06 225 TYR A C 1
ATOM 1780 O O . TYR A 1 225 ? -5.113 14.236 -6.909 1.00 93.06 225 TYR A O 1
ATOM 1788 N N . LEU A 1 226 ? -5.599 13.647 -4.798 1.00 93.62 226 LEU A N 1
ATOM 1789 C CA . LEU A 1 226 ? -7.045 13.630 -4.992 1.00 93.62 226 LEU A CA 1
ATOM 1790 C C . LEU A 1 226 ? -7.579 15.060 -4.861 1.00 93.62 226 LEU A C 1
ATOM 1792 O O . LEU A 1 226 ? -7.119 15.820 -4.005 1.00 93.62 226 LEU A O 1
ATOM 1796 N N . ASP A 1 227 ? -8.544 15.447 -5.695 1.00 91.31 227 ASP A N 1
ATOM 1797 C CA . ASP A 1 227 ? -9.168 16.759 -5.566 1.00 91.31 227 ASP A CA 1
ATOM 1798 C C . ASP A 1 227 ? -9.812 16.924 -4.180 1.00 91.31 227 ASP A C 1
ATOM 1800 O O . ASP A 1 227 ? -10.728 16.192 -3.791 1.00 91.31 227 ASP A O 1
ATOM 1804 N N . SER A 1 228 ? -9.317 17.907 -3.423 1.00 84.00 228 SER A N 1
ATOM 1805 C CA . SER A 1 228 ? -9.708 18.090 -2.026 1.00 84.00 228 SER A CA 1
ATOM 1806 C C . SER A 1 228 ? -11.186 18.454 -1.895 1.00 84.00 228 SER A C 1
ATOM 1808 O O . SER A 1 228 ? -11.800 18.095 -0.897 1.00 84.00 228 SER A O 1
ATOM 1810 N N . SER A 1 229 ? -11.788 19.126 -2.885 1.00 83.44 229 SER A N 1
ATOM 1811 C CA . SER A 1 229 ? -13.202 19.506 -2.812 1.00 83.44 229 SER A CA 1
ATOM 1812 C C . SER A 1 229 ? -14.122 18.286 -2.909 1.00 83.44 229 SER A C 1
ATOM 1814 O O . SER A 1 229 ? -15.085 18.184 -2.148 1.00 83.44 229 SER A O 1
ATOM 1816 N N . GLY A 1 230 ? -13.801 17.334 -3.792 1.00 84.12 230 GLY A N 1
ATOM 1817 C CA . GLY A 1 230 ? -14.519 16.066 -3.916 1.00 84.12 230 GLY A CA 1
ATOM 1818 C C . GLY A 1 230 ? -14.334 15.186 -2.683 1.00 84.12 230 GLY A C 1
ATOM 1819 O O . GLY A 1 230 ? -15.311 14.716 -2.096 1.00 84.12 230 GLY A O 1
ATOM 1820 N N . LEU A 1 231 ? -13.089 15.030 -2.228 1.00 89.06 231 LEU A N 1
ATOM 1821 C CA . LEU A 1 231 ? -12.780 14.179 -1.083 1.00 89.06 231 LEU A CA 1
ATOM 1822 C C . LEU A 1 231 ? -13.362 14.728 0.230 1.00 89.06 231 LEU A C 1
ATOM 1824 O O . LEU A 1 231 ? -13.960 13.966 0.984 1.00 89.06 231 LEU A O 1
ATOM 1828 N N . SER A 1 232 ? -13.264 16.037 0.499 1.00 89.88 232 SER A N 1
ATOM 1829 C CA . SER A 1 232 ? -13.817 16.641 1.724 1.00 89.88 232 SER A CA 1
ATOM 1830 C C . SER A 1 232 ? -15.332 16.470 1.837 1.00 89.88 232 SER A C 1
ATOM 1832 O O . SER A 1 232 ? -15.828 16.252 2.939 1.00 89.88 232 SER A O 1
ATOM 1834 N N . LYS A 1 233 ? -16.071 16.503 0.716 1.00 89.81 233 LYS A N 1
ATOM 1835 C CA . LYS A 1 233 ? -17.523 16.234 0.704 1.00 89.81 233 LYS A CA 1
ATOM 1836 C C . LYS A 1 233 ? -17.857 14.815 1.162 1.00 89.81 233 LYS A C 1
ATOM 1838 O O . LYS A 1 233 ? -18.925 14.604 1.725 1.00 89.81 233 LYS A O 1
ATOM 1843 N N . CYS A 1 234 ? -16.948 13.866 0.938 1.00 91.81 234 CYS A N 1
ATOM 1844 C CA . CYS A 1 234 ? -17.135 12.478 1.342 1.00 91.81 234 CYS A CA 1
ATOM 1845 C C . CYS A 1 234 ? -16.943 12.278 2.856 1.00 91.81 234 CYS A C 1
ATOM 1847 O O . CYS A 1 234 ? -17.494 11.337 3.414 1.00 91.81 234 CYS A O 1
ATOM 1849 N N . PHE A 1 235 ? -16.201 13.156 3.542 1.00 91.62 235 PHE A N 1
ATOM 1850 C CA . PHE A 1 235 ? -16.018 13.121 4.999 1.00 91.62 235 PHE A CA 1
ATOM 1851 C C . PHE A 1 235 ? -17.170 13.824 5.728 1.00 91.62 235 PHE A C 1
ATOM 1853 O O . PHE A 1 235 ? -16.979 14.822 6.424 1.00 91.62 235 PHE A O 1
ATOM 1860 N N . ASN A 1 236 ? -18.381 13.298 5.553 1.00 87.75 236 ASN A N 1
ATOM 1861 C CA . ASN A 1 236 ? -19.598 13.851 6.132 1.00 87.75 236 ASN A CA 1
ATOM 1862 C C . ASN A 1 236 ? -20.148 12.924 7.225 1.00 87.75 236 ASN A C 1
ATOM 1864 O O . ASN A 1 236 ? -20.564 11.803 6.955 1.00 87.75 236 ASN A O 1
ATOM 1868 N N . THR A 1 237 ? -20.161 13.405 8.467 1.00 84.50 237 THR A N 1
ATOM 1869 C CA . THR A 1 237 ? -20.672 12.664 9.635 1.00 84.50 237 THR A CA 1
ATOM 1870 C C . THR A 1 237 ? -22.166 12.902 9.883 1.00 84.50 237 THR A C 1
ATOM 1872 O O . THR A 1 237 ? -22.730 12.377 10.837 1.00 84.50 237 THR A O 1
ATOM 1875 N N . GLY A 1 238 ? -22.814 13.745 9.072 1.00 82.88 238 GLY A N 1
ATOM 1876 C CA . GLY A 1 238 ? -24.176 14.235 9.298 1.00 82.88 238 GLY A CA 1
ATOM 1877 C C . GLY A 1 238 ? -24.285 15.311 10.386 1.00 82.88 238 GLY A C 1
ATOM 1878 O O . GLY A 1 238 ? -25.296 16.011 10.444 1.00 82.88 238 GLY A O 1
ATOM 1879 N N . ASP A 1 239 ? -23.247 15.501 11.205 1.00 81.44 239 ASP A N 1
ATOM 1880 C CA . ASP A 1 239 ? -23.200 16.529 12.244 1.00 81.44 239 ASP A CA 1
ATOM 1881 C C . ASP A 1 239 ? -22.574 17.822 11.705 1.00 81.44 239 ASP A C 1
ATOM 1883 O O . ASP A 1 239 ? -21.365 17.921 11.483 1.00 81.44 239 ASP A O 1
ATOM 1887 N N . LYS A 1 240 ? -23.413 18.848 11.528 1.00 80.06 240 LYS A N 1
ATOM 1888 C CA . LYS A 1 240 ? -23.014 20.163 11.002 1.00 80.06 240 LYS A CA 1
ATOM 1889 C C . LYS A 1 240 ? -22.037 20.917 11.913 1.00 80.06 240 LYS A C 1
ATOM 1891 O O . LYS A 1 240 ? -21.401 21.867 11.453 1.00 80.06 240 LYS A O 1
ATOM 1896 N N . ASN A 1 241 ? -21.903 20.517 13.179 1.00 81.69 241 ASN A N 1
ATOM 1897 C CA . ASN A 1 241 ? -20.980 21.146 14.122 1.00 81.69 241 ASN A CA 1
ATOM 1898 C C . ASN A 1 241 ? -19.538 20.654 13.944 1.00 81.69 241 ASN A C 1
ATOM 1900 O O . ASN A 1 241 ? -18.596 21.349 14.331 1.00 81.69 241 ASN A O 1
ATOM 1904 N N . ILE A 1 242 ? -19.340 19.485 13.326 1.00 78.69 242 ILE A N 1
ATOM 1905 C CA . ILE A 1 242 ? -18.012 18.916 13.108 1.00 78.69 242 ILE A CA 1
ATOM 1906 C C . ILE A 1 242 ? -17.461 19.430 11.778 1.00 78.69 242 ILE A C 1
ATOM 1908 O O . ILE A 1 242 ? -17.767 18.932 10.698 1.00 78.69 242 ILE A O 1
ATOM 1912 N N . LYS A 1 243 ? -16.606 20.450 11.859 1.00 80.38 243 LYS A N 1
ATOM 1913 C CA . LYS A 1 243 ? -15.901 21.001 10.697 1.00 80.38 243 LYS A CA 1
ATOM 1914 C C . LYS A 1 243 ? -14.560 20.300 10.495 1.00 80.38 243 LYS A C 1
ATOM 1916 O O . LYS A 1 243 ? -13.925 19.869 11.453 1.00 80.38 243 LYS A O 1
ATOM 1921 N N . ARG A 1 244 ? -14.091 20.280 9.242 1.00 87.69 244 ARG A N 1
ATOM 1922 C CA . ARG A 1 244 ? -12.733 19.837 8.873 1.00 87.69 244 ARG A CA 1
ATOM 1923 C C . ARG A 1 244 ? -12.415 18.391 9.284 1.00 87.69 244 ARG A C 1
ATOM 1925 O O . ARG A 1 244 ? -11.321 18.091 9.760 1.00 87.69 244 ARG A O 1
ATOM 1932 N N . VAL A 1 245 ? -13.395 17.494 9.126 1.00 92.31 245 VAL A N 1
ATOM 1933 C CA . VAL A 1 245 ? -13.262 16.067 9.475 1.00 92.31 245 VAL A CA 1
ATOM 1934 C C . VAL A 1 245 ? -12.067 15.452 8.746 1.00 92.31 245 VAL A C 1
ATOM 1936 O O . VAL A 1 245 ? -11.218 14.837 9.388 1.00 92.31 245 VAL A O 1
ATOM 1939 N N . LYS A 1 246 ? -11.954 15.675 7.429 1.00 94.31 246 LYS A N 1
ATOM 1940 C CA . LYS A 1 246 ? -10.842 15.190 6.594 1.00 94.31 246 LYS A CA 1
ATOM 1941 C C . LYS A 1 246 ? -9.483 15.624 7.143 1.00 94.31 246 LYS A C 1
ATOM 1943 O O . LYS A 1 246 ? -8.599 14.794 7.308 1.00 94.31 246 LYS A O 1
ATOM 1948 N N . GLU A 1 247 ? -9.318 16.909 7.450 1.00 94.75 247 GLU A N 1
ATOM 1949 C CA . GLU A 1 247 ? -8.054 17.473 7.940 1.00 94.75 247 GLU A CA 1
ATOM 1950 C C . GLU A 1 247 ? -7.654 16.943 9.321 1.00 94.75 247 GLU A C 1
ATOM 1952 O O . GLU A 1 247 ? -6.506 17.081 9.724 1.00 94.75 247 GLU A O 1
ATOM 1957 N N . ARG A 1 248 ? -8.594 16.328 10.041 1.00 95.38 248 ARG A N 1
ATOM 1958 C CA . ARG A 1 248 ? -8.394 15.722 11.360 1.00 95.38 248 ARG A CA 1
ATOM 1959 C C . ARG A 1 248 ? -8.448 14.194 11.316 1.00 95.38 248 ARG A C 1
ATOM 1961 O O . ARG A 1 248 ? -8.566 13.569 12.370 1.00 95.38 248 ARG A O 1
ATOM 1968 N N . THR A 1 249 ? -8.417 13.594 10.124 1.00 97.56 249 THR A N 1
ATOM 1969 C CA . THR A 1 249 ? -8.526 12.144 9.936 1.00 97.56 249 THR A CA 1
ATOM 1970 C C . THR A 1 249 ? -7.240 11.563 9.380 1.00 97.56 249 THR A C 1
ATOM 1972 O O . THR A 1 249 ? -6.855 11.879 8.258 1.00 97.56 249 THR A O 1
ATOM 1975 N N . VAL A 1 250 ? -6.648 10.629 10.123 1.00 98.56 250 VAL A N 1
ATOM 1976 C CA . VAL A 1 250 ? -5.580 9.768 9.611 1.00 98.56 250 VAL A CA 1
ATOM 1977 C C . VAL A 1 250 ? -6.183 8.509 8.974 1.00 98.56 250 VAL A C 1
ATOM 1979 O O . VAL A 1 250 ? -7.126 7.922 9.508 1.00 98.56 250 VAL A O 1
ATOM 1982 N N . VAL A 1 251 ? -5.653 8.077 7.829 1.00 98.75 251 VAL A N 1
ATOM 1983 C CA . VAL A 1 251 ? -6.064 6.840 7.150 1.00 98.75 251 VAL A CA 1
ATOM 1984 C C . VAL A 1 251 ? -4.956 5.805 7.259 1.00 98.75 251 VAL A C 1
ATOM 1986 O O . VAL A 1 251 ? -3.844 6.042 6.791 1.00 98.75 251 VAL A O 1
ATOM 1989 N N . LEU A 1 252 ? -5.263 4.649 7.842 1.00 98.88 252 LEU A N 1
ATOM 1990 C CA . LEU A 1 252 ? -4.334 3.531 7.998 1.00 98.88 252 LEU A CA 1
ATOM 1991 C C . LEU A 1 252 ? -4.753 2.349 7.122 1.00 98.88 252 LEU A C 1
ATOM 1993 O O . LEU A 1 252 ? -5.938 2.116 6.880 1.00 98.88 252 LEU A O 1
ATOM 1997 N N . GLY A 1 253 ? -3.761 1.596 6.658 1.00 98.75 253 GLY A N 1
ATOM 1998 C CA . GLY A 1 253 ? -3.928 0.320 5.976 1.00 98.75 253 GLY A CA 1
ATOM 1999 C C . GLY A 1 253 ? -3.096 -0.758 6.657 1.00 98.75 253 GLY A C 1
ATOM 2000 O O . GLY A 1 253 ? -1.961 -0.490 7.050 1.00 98.75 253 GLY A O 1
ATOM 2001 N N . ALA A 1 254 ? -3.635 -1.965 6.785 1.00 98.81 254 ALA A N 1
ATOM 2002 C CA . ALA A 1 254 ? -2.940 -3.090 7.394 1.00 98.81 254 ALA A CA 1
ATOM 2003 C C . ALA A 1 254 ? -3.200 -4.405 6.655 1.00 98.81 254 ALA A C 1
ATOM 2005 O O . ALA A 1 254 ? -4.317 -4.664 6.200 1.00 98.81 254 ALA A O 1
ATOM 2006 N N . ASP A 1 255 ? -2.169 -5.239 6.583 1.00 98.56 255 ASP A N 1
ATOM 2007 C CA . ASP A 1 255 ? -2.211 -6.570 5.976 1.00 98.56 255 ASP A CA 1
ATOM 2008 C C . ASP A 1 255 ? -1.278 -7.533 6.726 1.00 98.56 255 ASP A C 1
ATOM 2010 O O . ASP A 1 255 ? -0.345 -7.105 7.420 1.00 98.56 255 ASP A O 1
ATOM 2014 N N . VAL A 1 256 ? -1.529 -8.834 6.570 1.00 98.00 256 VAL A N 1
ATOM 2015 C CA . VAL A 1 256 ? -0.649 -9.904 7.039 1.00 98.00 256 VAL A CA 1
ATOM 2016 C C . VAL A 1 256 ? -0.317 -10.833 5.874 1.00 98.00 256 VAL A C 1
ATOM 2018 O O . VAL A 1 256 ? -1.160 -11.537 5.328 1.00 98.00 256 VAL A O 1
ATOM 2021 N N . GLY A 1 257 ? 0.961 -10.871 5.501 1.00 96.00 257 GLY A N 1
ATOM 2022 C CA . GLY A 1 257 ? 1.461 -11.759 4.457 1.00 96.00 257 GLY A CA 1
ATOM 2023 C C . GLY A 1 257 ? 2.019 -13.054 5.033 1.00 96.00 257 GLY A C 1
ATOM 2024 O O . GLY A 1 257 ? 3.020 -13.027 5.747 1.00 96.00 257 GLY A O 1
ATOM 2025 N N . HIS A 1 258 ? 1.442 -14.197 4.670 1.00 93.44 258 HIS A N 1
ATOM 2026 C CA . HIS A 1 258 ? 1.963 -15.511 5.064 1.00 93.44 258 HIS A CA 1
ATOM 2027 C C . HIS A 1 258 ? 3.022 -16.058 4.093 1.00 93.44 258 HIS A C 1
ATOM 2029 O O . HIS A 1 258 ? 3.131 -15.626 2.938 1.00 93.44 258 HIS A O 1
ATOM 2035 N N . GLY A 1 259 ? 3.779 -17.059 4.554 1.00 83.62 259 GLY A N 1
ATOM 2036 C CA . GLY A 1 259 ? 4.582 -17.918 3.683 1.00 83.62 259 GLY A CA 1
ATOM 2037 C C . GLY A 1 259 ? 3.719 -18.572 2.597 1.00 83.62 259 GLY A C 1
ATOM 2038 O O . GLY A 1 259 ? 2.567 -18.932 2.835 1.00 83.62 259 GLY A O 1
ATOM 2039 N N . GLY A 1 260 ? 4.263 -18.683 1.386 1.00 76.81 260 GLY A N 1
ATOM 2040 C CA . GLY A 1 260 ? 3.578 -19.338 0.275 1.00 76.81 260 GLY A CA 1
ATOM 2041 C C . GLY A 1 260 ? 3.577 -20.860 0.417 1.00 76.81 260 GLY A C 1
ATOM 2042 O O . GLY A 1 260 ? 4.220 -21.431 1.297 1.00 76.81 260 GLY A O 1
ATOM 2043 N N . ILE A 1 261 ? 2.887 -21.538 -0.497 1.00 73.25 261 ILE A N 1
ATOM 2044 C CA . ILE A 1 261 ? 2.994 -22.996 -0.632 1.00 73.25 261 ILE A CA 1
ATOM 2045 C C . ILE A 1 261 ? 4.464 -23.355 -0.895 1.00 73.25 261 ILE A C 1
ATOM 2047 O O . ILE A 1 261 ? 5.112 -22.730 -1.734 1.00 73.25 261 ILE A O 1
ATOM 2051 N N . GLY A 1 262 ? 4.987 -24.336 -0.156 1.00 73.06 262 GLY A N 1
ATOM 2052 C CA . GLY A 1 262 ? 6.397 -24.730 -0.224 1.00 73.06 262 GLY A CA 1
ATOM 2053 C C . GLY A 1 262 ? 7.352 -23.831 0.569 1.00 73.06 262 GLY A C 1
ATOM 2054 O O . GLY A 1 262 ? 8.558 -24.049 0.519 1.00 73.06 262 GLY A O 1
ATOM 2055 N N . SER A 1 263 ? 6.851 -22.835 1.312 1.00 82.75 263 SER A N 1
ATOM 2056 C CA . SER A 1 263 ? 7.677 -22.113 2.282 1.00 82.75 263 SER A CA 1
ATOM 2057 C C . SER A 1 263 ? 8.185 -23.049 3.379 1.00 82.75 263 SER A C 1
ATOM 2059 O O . SER A 1 263 ? 7.492 -23.975 3.805 1.00 82.75 263 SER A O 1
ATOM 2061 N N . ARG A 1 264 ? 9.401 -22.766 3.856 1.00 87.81 264 ARG A N 1
ATOM 2062 C CA . ARG A 1 264 ? 10.062 -23.502 4.934 1.00 87.81 264 ARG A CA 1
ATOM 2063 C C . ARG A 1 264 ? 9.143 -23.632 6.163 1.00 87.81 264 ARG A C 1
ATOM 2065 O O . ARG A 1 264 ? 8.484 -22.645 6.512 1.00 87.81 264 ARG A O 1
ATOM 2072 N N . PRO A 1 265 ? 9.089 -24.796 6.840 1.00 87.88 265 PRO A N 1
ATOM 2073 C CA . PRO A 1 265 ? 8.332 -24.945 8.080 1.00 87.88 265 PRO A CA 1
ATOM 2074 C C . PRO A 1 265 ? 8.650 -23.833 9.081 1.00 87.88 265 PRO A C 1
ATOM 2076 O O . PRO A 1 265 ? 9.790 -23.385 9.180 1.00 87.88 265 PRO A O 1
ATOM 2079 N N . GLY A 1 266 ? 7.622 -23.355 9.781 1.00 87.44 266 GLY A N 1
ATOM 2080 C CA . GLY A 1 266 ? 7.750 -22.245 10.728 1.00 87.44 266 GLY A CA 1
ATOM 2081 C C . GLY A 1 266 ? 7.944 -20.867 10.097 1.00 87.44 266 GLY A C 1
ATOM 2082 O O . GLY A 1 266 ? 8.102 -19.911 10.846 1.00 87.44 266 GLY A O 1
ATOM 2083 N N . SER A 1 267 ? 7.897 -20.733 8.761 1.00 92.81 267 SER A N 1
ATOM 2084 C CA . SER A 1 267 ? 7.980 -19.423 8.097 1.00 92.81 267 SER A CA 1
ATOM 2085 C C . SER A 1 267 ? 7.016 -18.421 8.746 1.00 92.81 267 SER A C 1
ATOM 2087 O O . SER A 1 267 ? 5.806 -18.688 8.786 1.00 92.81 267 SER A O 1
ATOM 2089 N N . PRO A 1 268 ? 7.524 -17.287 9.257 1.00 95.38 268 PRO A N 1
ATOM 2090 C CA . PRO A 1 268 ? 6.709 -16.342 10.000 1.00 95.38 268 PRO A CA 1
ATOM 2091 C C . PRO A 1 268 ? 5.742 -15.609 9.069 1.00 95.38 268 PRO A C 1
ATOM 2093 O O . PRO A 1 268 ? 5.976 -15.472 7.863 1.00 95.38 268 PRO A O 1
ATOM 2096 N N . SER A 1 269 ? 4.650 -15.113 9.643 1.00 96.75 269 SER A N 1
ATOM 2097 C CA . SER A 1 269 ? 3.790 -14.154 8.950 1.00 96.75 269 SER A CA 1
ATOM 2098 C C . SER A 1 269 ? 4.386 -12.757 9.097 1.00 96.75 269 SER A C 1
ATOM 2100 O O . SER A 1 269 ? 4.971 -12.432 10.129 1.00 96.75 269 SER A O 1
ATOM 2102 N N . VAL A 1 270 ? 4.225 -11.922 8.075 1.00 97.44 270 VAL A N 1
ATOM 2103 C CA . VAL A 1 270 ? 4.697 -10.536 8.067 1.00 97.44 270 VAL A CA 1
ATOM 2104 C C . VAL A 1 270 ? 3.495 -9.612 8.222 1.00 97.44 270 VAL A C 1
ATOM 2106 O O . VAL A 1 270 ? 2.733 -9.449 7.270 1.00 97.44 270 VAL A O 1
ATOM 2109 N N . ALA A 1 271 ? 3.337 -8.993 9.389 1.00 97.94 271 ALA A N 1
ATOM 2110 C CA . ALA A 1 271 ? 2.320 -7.973 9.624 1.00 97.94 271 ALA A CA 1
ATOM 2111 C C . ALA A 1 271 ? 2.854 -6.596 9.226 1.00 97.94 271 ALA A C 1
ATOM 2113 O O . ALA A 1 271 ? 3.988 -6.249 9.565 1.00 97.94 271 ALA A O 1
ATOM 2114 N N . CYS A 1 272 ? 2.057 -5.812 8.500 1.00 98.44 272 CYS A N 1
ATOM 2115 C CA . CYS A 1 272 ? 2.414 -4.451 8.109 1.00 98.44 272 CYS A CA 1
ATOM 2116 C C . CYS A 1 272 ? 1.287 -3.466 8.411 1.00 98.44 272 CYS A C 1
ATOM 2118 O O . CYS A 1 272 ? 0.116 -3.775 8.202 1.00 98.44 272 CYS A O 1
ATOM 2120 N N . VAL A 1 273 ? 1.658 -2.257 8.837 1.00 98.62 273 VAL A N 1
ATOM 2121 C CA . VAL A 1 273 ? 0.739 -1.120 8.990 1.00 98.62 273 VAL A CA 1
ATOM 2122 C C . VAL A 1 273 ? 1.347 0.104 8.323 1.00 98.62 273 VAL A C 1
ATOM 2124 O O . VAL A 1 273 ? 2.470 0.511 8.632 1.00 98.62 273 VAL A O 1
ATOM 2127 N N . VAL A 1 274 ? 0.583 0.715 7.429 1.00 98.50 274 VAL A N 1
ATOM 2128 C CA . VAL A 1 274 ? 0.924 1.961 6.743 1.00 98.50 274 VAL A CA 1
ATOM 2129 C C . VAL A 1 274 ? -0.093 3.037 7.103 1.00 98.50 274 VAL A C 1
ATOM 2131 O O . VAL A 1 274 ? -1.230 2.717 7.445 1.00 98.50 274 VAL A O 1
ATOM 2134 N N . GLY A 1 275 ? 0.285 4.311 7.048 1.00 98.00 275 GLY A N 1
ATOM 2135 C CA . GLY A 1 275 ? -0.609 5.394 7.462 1.00 98.00 275 GLY A CA 1
ATOM 2136 C C . GLY A 1 275 ? -0.306 6.697 6.752 1.00 98.00 275 GLY A C 1
ATOM 2137 O O . GLY A 1 275 ? 0.860 7.037 6.589 1.00 98.00 275 GLY A O 1
ATOM 2138 N N . SER A 1 276 ? -1.353 7.404 6.327 1.00 97.50 276 SER A N 1
ATOM 2139 C CA . SER A 1 276 ? -1.226 8.739 5.746 1.00 97.50 276 SER A CA 1
ATOM 2140 C C . SER A 1 276 ? -0.517 9.670 6.725 1.00 97.50 276 SER A C 1
ATOM 2142 O O . SER A 1 276 ? -0.783 9.581 7.921 1.00 97.50 276 SER A O 1
ATOM 2144 N N . VAL A 1 277 ? 0.305 10.596 6.239 1.00 95.56 277 VAL A N 1
ATOM 2145 C CA . VAL A 1 277 ? 0.953 11.613 7.095 1.00 95.56 277 VAL A CA 1
ATOM 2146 C C . VAL A 1 277 ? 0.192 12.932 7.153 1.00 95.56 277 VAL A C 1
ATOM 2148 O O . VAL A 1 277 ? 0.375 13.703 8.083 1.00 95.56 277 VAL A O 1
ATOM 2151 N N . ASP A 1 278 ? -0.682 13.198 6.186 1.00 93.94 278 ASP A N 1
ATOM 2152 C CA . ASP A 1 278 ? -1.448 14.436 6.103 1.00 93.94 278 ASP A CA 1
ATOM 2153 C C . ASP A 1 278 ? -2.816 14.214 5.442 1.00 93.94 278 ASP A C 1
ATOM 2155 O O . ASP A 1 278 ? -3.167 13.123 4.977 1.00 93.94 278 ASP A O 1
ATOM 2159 N N . SER A 1 279 ? -3.602 15.289 5.387 1.00 92.94 279 SER A N 1
ATOM 2160 C CA . SER A 1 279 ? -4.943 15.269 4.806 1.00 92.94 279 SER A CA 1
ATOM 2161 C C . SER A 1 279 ? -4.975 15.122 3.280 1.00 92.94 279 SER A C 1
ATOM 2163 O O . SER A 1 279 ? -6.066 14.995 2.723 1.00 92.94 279 SER A O 1
ATOM 2165 N N . ASN A 1 280 ? -3.832 15.140 2.584 1.00 91.56 280 ASN A N 1
ATOM 2166 C CA . ASN A 1 280 ? -3.793 14.802 1.160 1.00 91.56 280 ASN A CA 1
ATOM 2167 C C . ASN A 1 280 ? -3.901 13.291 0.958 1.00 91.56 280 ASN A C 1
ATOM 2169 O O . ASN A 1 280 ? -4.409 12.864 -0.075 1.00 91.56 280 ASN A O 1
ATOM 2173 N N . MET A 1 281 ? -3.489 12.499 1.958 1.00 94.19 281 MET A N 1
ATOM 2174 C CA . MET A 1 281 ? -3.620 11.039 1.970 1.00 94.19 281 MET A CA 1
ATOM 2175 C C . MET A 1 281 ? -2.885 10.368 0.796 1.00 94.19 281 MET A C 1
ATOM 2177 O O . MET A 1 281 ? -3.417 9.448 0.183 1.00 94.19 281 MET A O 1
ATOM 2181 N N . MET A 1 282 ? -1.663 10.830 0.481 1.00 93.19 282 MET A N 1
ATOM 2182 C CA . MET A 1 282 ? -0.861 10.321 -0.650 1.00 93.19 282 MET A CA 1
ATOM 2183 C C . MET A 1 282 ? 0.510 9.738 -0.275 1.00 93.19 282 MET A C 1
ATOM 2185 O O . MET A 1 282 ? 1.086 8.981 -1.062 1.00 93.19 282 MET A O 1
ATOM 2189 N N . ARG A 1 283 ? 1.023 10.022 0.929 1.00 92.94 283 ARG A N 1
ATOM 2190 C CA . ARG A 1 283 ? 2.240 9.406 1.488 1.00 92.94 283 ARG A CA 1
ATOM 2191 C C . ARG A 1 283 ? 1.898 8.503 2.657 1.00 92.94 283 ARG A C 1
ATOM 2193 O O . ARG A 1 283 ? 1.257 8.947 3.605 1.00 92.94 283 ARG A O 1
ATOM 2200 N N . TYR A 1 284 ? 2.367 7.260 2.579 1.00 95.88 284 TYR A N 1
ATOM 2201 C CA . TYR A 1 284 ? 2.089 6.204 3.545 1.00 95.88 284 TYR A CA 1
ATOM 2202 C C . TYR A 1 284 ? 3.391 5.558 4.044 1.00 95.88 284 TYR A C 1
ATOM 2204 O O . TYR A 1 284 ? 3.729 4.467 3.577 1.00 95.88 284 TYR A O 1
ATOM 2212 N N . PRO A 1 285 ? 4.146 6.190 4.969 1.00 94.81 285 PRO A N 1
ATOM 2213 C CA . PRO A 1 285 ? 5.182 5.497 5.725 1.00 94.81 285 PRO A CA 1
ATOM 2214 C C . PRO A 1 285 ? 4.613 4.226 6.374 1.00 94.81 285 PRO A C 1
ATOM 2216 O O . PRO A 1 285 ? 3.411 4.113 6.641 1.00 94.81 285 PRO A O 1
ATOM 2219 N N . GLY A 1 286 ? 5.483 3.243 6.587 1.00 95.44 286 GLY A N 1
ATOM 2220 C CA . GLY A 1 286 ? 5.092 1.874 6.891 1.00 95.44 286 GLY A CA 1
ATOM 2221 C C . GLY A 1 286 ? 5.935 1.261 7.996 1.00 95.44 286 GLY A C 1
ATOM 2222 O O . GLY A 1 286 ? 7.055 1.694 8.256 1.00 95.44 286 GLY A O 1
ATOM 2223 N N . SER A 1 287 ? 5.371 0.260 8.664 1.00 95.81 287 SER A N 1
ATOM 2224 C CA . SER A 1 287 ? 6.025 -0.520 9.711 1.00 95.81 287 SER A CA 1
ATOM 2225 C C . SER A 1 287 ? 5.728 -1.987 9.496 1.00 95.81 287 SER A C 1
ATOM 2227 O O . SER A 1 287 ? 4.667 -2.332 8.980 1.00 95.81 287 SER A O 1
ATOM 2229 N N . MET A 1 288 ? 6.683 -2.831 9.871 1.00 95.50 288 MET A N 1
ATOM 2230 C CA . MET A 1 288 ? 6.667 -4.259 9.588 1.00 95.50 288 MET A CA 1
ATOM 2231 C C . MET A 1 288 ? 7.140 -5.056 10.795 1.00 95.50 288 MET A C 1
ATOM 2233 O O . MET A 1 288 ? 8.155 -4.704 11.398 1.00 95.50 288 MET A O 1
ATOM 2237 N N . ARG A 1 289 ? 6.443 -6.148 11.114 1.00 94.88 289 ARG A N 1
ATOM 2238 C CA . ARG A 1 289 ? 6.783 -7.072 12.205 1.00 94.88 289 ARG A CA 1
ATOM 2239 C C . ARG A 1 289 ? 6.628 -8.515 11.752 1.00 94.88 289 ARG A C 1
ATOM 2241 O O . ARG A 1 289 ? 5.780 -8.810 10.908 1.00 94.88 289 ARG A O 1
ATOM 2248 N N . LEU A 1 290 ? 7.442 -9.401 12.318 1.00 95.38 290 LEU A N 1
ATOM 2249 C CA . LEU A 1 290 ? 7.213 -10.836 12.200 1.00 95.38 290 LEU A CA 1
ATOM 2250 C C . LEU A 1 290 ? 6.306 -11.296 13.337 1.00 95.38 290 LEU A C 1
ATOM 2252 O O . LEU A 1 290 ? 6.387 -10.793 14.453 1.00 95.38 290 LEU A O 1
ATOM 2256 N N . GLN A 1 291 ? 5.456 -12.266 13.035 1.00 95.81 291 GLN A N 1
ATOM 2257 C CA . GLN A 1 291 ? 4.628 -12.963 14.011 1.00 95.81 291 GLN A CA 1
ATOM 2258 C C . GLN A 1 291 ? 4.514 -14.441 13.633 1.00 95.81 291 GLN A C 1
ATOM 2260 O O . GLN A 1 291 ? 4.951 -14.852 12.550 1.00 95.81 291 GLN A O 1
ATOM 2265 N N . ALA A 1 292 ? 3.900 -15.238 14.506 1.00 95.31 292 ALA A N 1
ATOM 2266 C CA . ALA A 1 292 ? 3.705 -16.666 14.287 1.00 95.31 292 ALA A CA 1
ATOM 2267 C C . ALA A 1 292 ? 3.179 -17.010 12.872 1.00 95.31 292 ALA A C 1
ATOM 2269 O O . ALA A 1 292 ? 2.292 -16.360 12.299 1.00 95.31 292 ALA A O 1
ATOM 2270 N N . GLY A 1 293 ? 3.739 -18.071 12.284 1.00 94.75 293 GLY A N 1
ATOM 2271 C CA . GLY A 1 293 ? 3.376 -18.537 10.944 1.00 94.75 293 GLY A CA 1
ATOM 2272 C C . GLY A 1 293 ? 1.908 -18.974 10.835 1.00 94.75 293 GLY A C 1
ATOM 2273 O O . GLY A 1 293 ? 1.477 -19.920 11.503 1.00 94.75 293 GLY A O 1
ATOM 2274 N N . GLY A 1 294 ? 1.151 -18.314 9.952 1.00 92.81 294 GLY A N 1
ATOM 2275 C CA . GLY A 1 294 ? -0.285 -18.540 9.734 1.00 92.81 294 GLY A CA 1
ATOM 2276 C C . GLY A 1 294 ? -1.214 -17.796 10.702 1.00 92.81 294 GLY A C 1
ATOM 2277 O O . GLY A 1 294 ? -2.428 -17.972 10.631 1.00 92.81 294 GLY A O 1
ATOM 2278 N N . GLN A 1 295 ? -0.676 -16.974 11.606 1.00 94.75 295 GLN A N 1
ATOM 2279 C CA . GLN A 1 295 ? -1.483 -16.092 12.443 1.00 94.75 295 GLN A CA 1
ATOM 2280 C C . GLN A 1 295 ? -1.980 -14.902 11.612 1.00 94.75 295 GLN A C 1
ATOM 2282 O O . GLN A 1 295 ? -1.162 -14.130 11.121 1.00 94.75 295 GLN A O 1
ATOM 2287 N N . GLU A 1 296 ? -3.300 -14.747 11.483 1.00 95.88 296 GLU A N 1
ATOM 2288 C CA . GLU A 1 296 ? -3.927 -13.623 10.762 1.00 95.88 296 GLU A CA 1
ATOM 2289 C C . GLU A 1 296 ? -4.108 -12.386 11.648 1.00 95.88 296 GLU A C 1
ATOM 2291 O O . GLU A 1 296 ? -3.915 -11.262 11.206 1.00 95.88 296 GLU A O 1
ATOM 2296 N N . ILE A 1 297 ? -4.484 -12.569 12.914 1.00 97.38 297 ILE A N 1
ATOM 2297 C CA . ILE A 1 297 ? -4.689 -11.439 13.826 1.00 97.38 297 ILE A CA 1
ATOM 2298 C C . ILE A 1 297 ? -3.333 -10.821 14.150 1.00 97.38 297 ILE A C 1
ATOM 2300 O O . ILE A 1 297 ? -2.421 -11.531 14.579 1.00 97.38 297 ILE A O 1
ATOM 2304 N N . ILE A 1 298 ? -3.189 -9.516 13.933 1.00 98.00 298 ILE A N 1
ATOM 2305 C CA . ILE A 1 298 ? -1.943 -8.815 14.248 1.00 98.00 298 ILE A CA 1
ATOM 2306 C C . ILE A 1 298 ? -1.755 -8.844 15.766 1.00 98.00 298 ILE A C 1
ATOM 2308 O O . ILE A 1 298 ? -2.695 -8.578 16.518 1.00 98.00 298 ILE A O 1
ATOM 2312 N N . GLU A 1 299 ? -0.555 -9.205 16.221 1.00 96.12 299 GLU A N 1
ATOM 2313 C CA . GLU A 1 299 ? -0.240 -9.242 17.652 1.00 96.12 299 GLU A CA 1
ATOM 2314 C C . GLU A 1 299 ? -0.495 -7.860 18.295 1.00 96.12 299 GLU A C 1
ATOM 2316 O O . GLU A 1 299 ? -0.173 -6.820 17.719 1.00 96.12 299 GLU A O 1
ATOM 2321 N N . THR A 1 300 ? -1.136 -7.844 19.467 1.00 96.75 300 THR A N 1
ATOM 2322 C CA . THR A 1 300 ? -1.664 -6.639 20.123 1.00 96.75 300 THR A CA 1
ATOM 2323 C C . THR A 1 300 ? -0.584 -5.601 20.433 1.00 96.75 300 THR A C 1
ATOM 2325 O O . THR A 1 300 ? -0.778 -4.412 20.157 1.00 96.75 300 THR A O 1
ATOM 2328 N N . ALA A 1 301 ? 0.540 -6.012 21.021 1.00 94.69 301 ALA A N 1
ATOM 2329 C CA . ALA A 1 301 ? 1.640 -5.111 21.349 1.00 94.69 301 ALA A CA 1
ATOM 2330 C C . ALA A 1 301 ? 2.312 -4.564 20.080 1.00 94.69 301 ALA A C 1
ATOM 2332 O O . ALA A 1 301 ? 2.622 -3.370 20.004 1.00 94.69 301 ALA A O 1
ATOM 2333 N N . GLU A 1 302 ? 2.471 -5.400 19.056 1.00 95.06 302 GLU A N 1
ATOM 2334 C CA . GLU A 1 302 ? 3.037 -5.000 17.775 1.00 95.06 302 GLU A CA 1
ATOM 2335 C C . GLU A 1 302 ? 2.119 -4.048 17.005 1.00 95.06 302 GLU A C 1
ATOM 2337 O O . GLU A 1 302 ? 2.586 -2.996 16.560 1.00 95.06 302 GLU A O 1
ATOM 2342 N N . LEU A 1 303 ? 0.815 -4.329 16.931 1.00 98.00 303 LEU A N 1
ATOM 2343 C CA . LEU A 1 303 ? -0.179 -3.423 16.352 1.00 98.00 303 LEU A CA 1
ATOM 2344 C C . LEU A 1 303 ? -0.185 -2.079 17.080 1.00 98.00 303 LEU A C 1
ATOM 2346 O O . LEU A 1 303 ? -0.132 -1.033 16.432 1.00 98.00 303 LEU A O 1
ATOM 2350 N N . CYS A 1 304 ? -0.182 -2.102 18.417 1.00 97.06 304 CYS A N 1
ATOM 2351 C CA . CYS A 1 304 ? -0.102 -0.893 19.227 1.00 97.06 304 CYS A CA 1
ATOM 2352 C C . CYS A 1 304 ? 1.139 -0.072 18.853 1.00 97.06 304 CYS A C 1
ATOM 2354 O O . CYS A 1 304 ? 1.025 1.125 18.593 1.00 97.06 304 CYS A O 1
ATOM 2356 N N . SER A 1 305 ? 2.313 -0.706 18.759 1.00 95.44 305 SER A N 1
ATOM 2357 C CA . SER A 1 305 ? 3.556 -0.012 18.401 1.00 95.44 305 SER A CA 1
ATOM 2358 C C . SER A 1 305 ? 3.507 0.596 16.995 1.00 95.44 305 SER A C 1
ATOM 2360 O O . SER A 1 305 ? 3.815 1.774 16.823 1.00 95.44 305 SER A O 1
ATOM 2362 N N . MET A 1 306 ? 3.041 -0.159 15.995 1.00 97.56 306 MET A N 1
ATOM 2363 C CA . MET A 1 306 ? 2.995 0.304 14.607 1.00 97.56 306 MET A CA 1
ATOM 2364 C C . MET A 1 306 ? 1.981 1.440 14.409 1.00 97.56 306 MET A C 1
ATOM 2366 O O . MET A 1 306 ? 2.239 2.376 13.655 1.00 97.56 306 MET A O 1
ATOM 2370 N N . VAL A 1 307 ? 0.845 1.403 15.114 1.00 98.44 307 VAL A N 1
ATOM 2371 C CA . VAL A 1 307 ? -0.137 2.499 15.113 1.00 98.44 307 VAL A CA 1
ATOM 2372 C C . VAL A 1 307 ? 0.452 3.755 15.751 1.00 98.44 307 VAL A C 1
ATOM 2374 O O . VAL A 1 307 ? 0.275 4.848 15.217 1.00 98.44 307 VAL A O 1
ATOM 2377 N N . GLN A 1 308 ? 1.187 3.623 16.858 1.00 97.38 308 GLN A N 1
ATOM 2378 C CA . GLN A 1 308 ? 1.849 4.763 17.496 1.00 97.38 308 GLN A CA 1
ATOM 2379 C C . GLN A 1 308 ? 2.899 5.410 16.590 1.00 97.38 308 GLN A C 1
ATOM 2381 O O . GLN A 1 308 ? 2.975 6.636 16.543 1.00 97.38 308 GLN A O 1
ATOM 2386 N N . GLU A 1 309 ? 3.666 4.611 15.845 1.00 95.94 309 GLU A N 1
ATOM 2387 C CA . GLU A 1 309 ? 4.608 5.108 14.833 1.00 95.94 309 GLU A CA 1
ATOM 2388 C C . GLU A 1 309 ? 3.876 5.946 13.769 1.00 95.94 309 GLU A C 1
ATOM 2390 O O . GLU A 1 309 ? 4.251 7.092 13.532 1.00 95.94 309 GLU A O 1
ATOM 2395 N N . ARG A 1 310 ? 2.754 5.452 13.222 1.00 97.00 310 ARG A N 1
ATOM 2396 C CA . ARG A 1 310 ? 1.941 6.206 12.245 1.00 97.00 310 ARG A CA 1
ATOM 2397 C C . ARG A 1 310 ? 1.325 7.484 12.803 1.00 97.00 310 ARG A C 1
ATOM 2399 O O . ARG A 1 310 ? 1.258 8.491 12.103 1.00 97.00 310 ARG A O 1
ATOM 2406 N N . LEU A 1 311 ? 0.879 7.465 14.056 1.00 97.81 311 LEU A N 1
ATOM 2407 C CA . LEU A 1 311 ? 0.337 8.655 14.711 1.00 97.81 311 LEU A CA 1
ATOM 2408 C C . LEU A 1 311 ? 1.418 9.723 14.919 1.00 97.81 311 LEU A C 1
ATOM 2410 O O . LEU A 1 311 ? 1.124 10.907 14.770 1.00 97.81 311 LEU A O 1
ATOM 2414 N N . ARG A 1 312 ? 2.654 9.326 15.252 1.00 96.44 312 ARG A N 1
ATOM 2415 C CA . ARG A 1 312 ? 3.793 10.253 15.360 1.00 96.44 312 ARG A CA 1
ATOM 2416 C C . ARG A 1 312 ? 4.153 10.840 14.001 1.00 96.44 312 ARG A C 1
ATOM 2418 O O . ARG A 1 312 ? 4.275 12.057 13.909 1.00 96.44 312 ARG A O 1
ATOM 2425 N N . ASP A 1 313 ? 4.202 10.008 12.957 1.00 95.50 313 ASP A N 1
ATOM 2426 C CA . ASP A 1 313 ? 4.456 10.464 11.585 1.00 95.50 313 ASP A CA 1
ATOM 2427 C C . ASP A 1 313 ? 3.462 11.559 11.167 1.00 95.50 313 ASP A C 1
ATOM 2429 O O . ASP A 1 313 ? 3.881 12.591 10.636 1.00 95.50 313 ASP A O 1
ATOM 2433 N N . TRP A 1 314 ? 2.169 11.353 11.459 1.00 96.94 314 TRP A N 1
ATOM 2434 C CA . TRP A 1 314 ? 1.114 12.350 11.257 1.00 96.94 314 TRP A CA 1
ATOM 2435 C C . TRP A 1 314 ? 1.339 13.598 12.107 1.00 96.94 314 TRP A C 1
ATOM 2437 O O . TRP A 1 314 ? 1.311 14.710 11.588 1.00 96.94 314 TRP A O 1
ATOM 2447 N N . SER A 1 315 ? 1.547 13.439 13.415 1.00 97.06 315 SER A N 1
ATOM 2448 C CA . SER A 1 315 ? 1.705 14.567 14.335 1.00 97.06 315 SER A CA 1
ATOM 2449 C C . SER A 1 315 ? 2.848 15.484 13.911 1.00 97.06 315 SER A C 1
ATOM 2451 O O . SER A 1 315 ? 2.698 16.700 13.921 1.00 97.06 315 SER A O 1
ATOM 2453 N N . GLU A 1 316 ? 3.978 14.918 13.502 1.00 95.38 316 GLU A N 1
ATOM 2454 C CA . GLU A 1 316 ? 5.130 15.673 13.010 1.00 95.38 316 GLU A CA 1
ATOM 2455 C C . GLU A 1 316 ? 4.818 16.465 11.732 1.00 95.38 316 GLU A C 1
ATOM 2457 O O . GLU A 1 316 ? 5.199 17.627 11.633 1.00 95.38 316 GLU A O 1
ATOM 2462 N N . GLU A 1 317 ? 4.083 15.883 10.780 1.00 94.00 317 GLU A N 1
ATOM 2463 C CA . GLU A 1 317 ? 3.686 16.574 9.540 1.00 94.00 317 GLU A CA 1
ATOM 2464 C C . GLU A 1 317 ? 2.595 17.637 9.786 1.00 94.00 317 GLU A C 1
ATOM 2466 O O . GLU A 1 317 ? 2.419 18.561 8.995 1.00 94.00 317 GLU A O 1
ATOM 2471 N N . ASN A 1 318 ? 1.869 17.536 10.905 1.00 95.88 318 ASN A N 1
ATOM 2472 C CA . ASN A 1 318 ? 0.758 18.419 11.261 1.00 95.88 318 ASN A CA 1
ATOM 2473 C C . ASN A 1 318 ? 1.081 19.301 12.481 1.00 95.88 318 ASN A C 1
ATOM 2475 O O . ASN A 1 318 ? 0.210 19.568 13.308 1.00 95.88 318 ASN A O 1
ATOM 2479 N N . ASN A 1 319 ? 2.324 19.787 12.588 1.00 95.81 319 ASN A N 1
ATOM 2480 C CA . ASN A 1 319 ? 2.764 20.763 13.600 1.00 95.81 319 ASN A CA 1
ATOM 2481 C C . ASN A 1 319 ? 2.503 20.330 15.057 1.00 95.81 319 ASN A C 1
ATOM 2483 O O . ASN A 1 319 ? 2.094 21.130 15.898 1.00 95.81 319 ASN A O 1
ATOM 2487 N N . GLY A 1 320 ? 2.696 19.048 15.358 1.00 96.25 320 GLY A N 1
ATOM 2488 C CA . GLY A 1 320 ? 2.463 18.471 16.684 1.00 96.25 320 GLY A CA 1
ATOM 2489 C C . GLY A 1 320 ? 0.997 18.140 16.992 1.00 96.25 320 GLY A C 1
ATOM 2490 O O . GLY A 1 320 ? 0.697 17.706 18.104 1.00 96.25 320 GLY A O 1
ATOM 2491 N N . ALA A 1 321 ? 0.072 18.342 16.046 1.00 96.19 321 ALA A N 1
ATOM 2492 C CA . ALA A 1 321 ? -1.338 18.031 16.245 1.00 96.19 321 ALA A CA 1
ATOM 2493 C C . ALA A 1 321 ? -1.639 16.546 15.991 1.00 96.19 321 ALA A C 1
ATOM 2495 O O . ALA A 1 321 ? -1.371 16.001 14.920 1.00 96.19 321 ALA A O 1
ATOM 2496 N N . TRP A 1 322 ? -2.291 15.902 16.958 1.00 97.25 322 TRP A N 1
ATOM 2497 C CA . TRP A 1 322 ? -2.799 14.539 16.803 1.00 97.25 322 TRP A CA 1
ATOM 2498 C C . TRP A 1 322 ? -4.086 14.509 15.963 1.00 97.25 322 TRP A C 1
ATOM 2500 O O . TRP A 1 322 ? -4.913 15.416 16.094 1.00 97.25 322 TRP A O 1
ATOM 2510 N N . PRO A 1 323 ? -4.310 13.461 15.147 1.00 97.19 323 PRO A N 1
ATOM 2511 C CA . PRO A 1 323 ? -5.582 13.291 14.451 1.00 97.19 323 PRO A CA 1
ATOM 2512 C C . PRO A 1 323 ? -6.700 13.017 15.468 1.00 97.19 323 PRO A C 1
ATOM 2514 O O . PRO A 1 323 ? -6.462 12.387 16.497 1.00 97.19 323 PRO A O 1
ATOM 2517 N N . GLU A 1 324 ? -7.922 13.473 15.195 1.00 95.75 324 GLU A N 1
ATOM 2518 C CA . GLU A 1 324 ? -9.101 13.210 16.044 1.00 95.75 324 GLU A CA 1
ATOM 2519 C C . GLU A 1 324 ? -9.848 11.946 15.603 1.00 95.75 324 GLU A C 1
ATOM 2521 O O . GLU A 1 324 ? -10.512 11.290 16.407 1.00 95.75 324 GLU A O 1
ATOM 2526 N N . ASN A 1 325 ? -9.727 11.605 14.320 1.00 97.56 325 ASN A N 1
ATOM 2527 C CA . ASN A 1 325 ? -10.405 10.479 13.702 1.00 97.56 325 ASN A CA 1
ATOM 2528 C C . ASN A 1 325 ? -9.396 9.544 13.036 1.00 97.56 325 ASN A C 1
ATOM 2530 O O . ASN A 1 325 ? -8.347 9.981 12.553 1.00 97.56 325 ASN A O 1
ATOM 2534 N N . MET A 1 326 ? -9.750 8.266 12.950 1.00 98.62 326 MET A N 1
ATOM 2535 C CA . MET A 1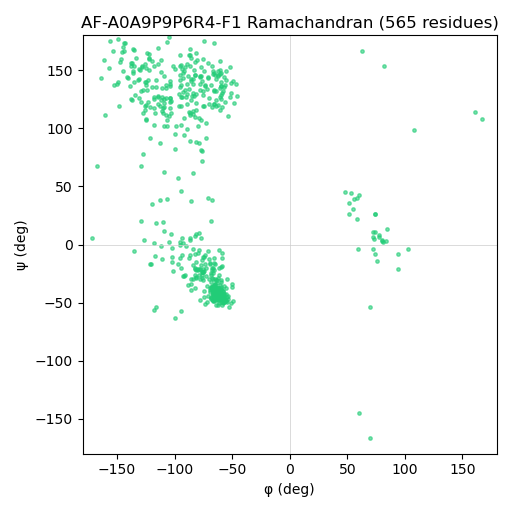 326 ? -8.977 7.274 12.216 1.00 98.62 326 MET A CA 1
ATOM 2536 C C . MET A 1 326 ? -9.890 6.415 11.356 1.00 98.62 326 MET A C 1
ATOM 2538 O O . MET A 1 326 ? -10.832 5.811 11.862 1.00 98.62 326 MET A O 1
ATOM 2542 N N . LEU A 1 327 ? -9.548 6.306 10.075 1.00 98.75 327 LEU A N 1
ATOM 2543 C CA . LEU A 1 327 ? -10.135 5.329 9.168 1.00 98.75 327 LEU A CA 1
ATOM 2544 C C . LEU A 1 327 ? -9.121 4.207 8.937 1.00 98.75 327 LEU A C 1
ATOM 2546 O O . LEU A 1 327 ? -8.077 4.431 8.326 1.00 98.75 327 LEU A O 1
ATOM 2550 N N . PHE A 1 328 ? -9.405 3.016 9.454 1.00 98.88 328 PHE A N 1
ATOM 2551 C CA . PHE A 1 328 ? -8.486 1.881 9.436 1.00 98.88 328 PHE A CA 1
ATOM 2552 C C . PHE A 1 328 ? -8.993 0.790 8.487 1.00 98.88 328 PHE A C 1
ATOM 2554 O O . PHE A 1 328 ? -10.055 0.214 8.723 1.00 98.88 328 PHE A O 1
ATOM 2561 N N . TYR A 1 329 ? -8.230 0.487 7.435 1.00 98.88 329 TYR A N 1
ATOM 2562 C CA . TYR A 1 329 ? -8.538 -0.565 6.464 1.00 98.88 329 TYR A CA 1
ATOM 2563 C C . TYR A 1 329 ? -7.673 -1.812 6.691 1.00 98.88 329 TYR A C 1
ATOM 2565 O O . TYR A 1 329 ? -6.449 -1.736 6.616 1.00 98.88 329 TYR A O 1
ATOM 2573 N N . ARG A 1 330 ? -8.297 -2.973 6.913 1.00 98.69 330 ARG A N 1
ATOM 2574 C CA . ARG A 1 330 ? -7.628 -4.256 7.207 1.00 98.69 330 ARG A CA 1
ATOM 2575 C C . ARG A 1 330 ? -7.908 -5.290 6.101 1.00 98.69 330 ARG A C 1
ATOM 2577 O O . ARG A 1 330 ? -9.050 -5.710 5.952 1.00 98.69 330 ARG A O 1
ATOM 2584 N N . ASP A 1 331 ? -6.902 -5.700 5.326 1.00 97.62 331 ASP A N 1
ATOM 2585 C CA . ASP A 1 331 ? -6.997 -6.735 4.260 1.00 97.62 331 ASP A CA 1
ATOM 2586 C C . ASP A 1 331 ? -6.612 -8.129 4.776 1.00 97.62 331 ASP A C 1
ATOM 2588 O O . ASP A 1 331 ? -5.875 -8.226 5.731 1.00 97.62 331 ASP A O 1
ATOM 2592 N N . GLY A 1 332 ? -7.091 -9.220 4.182 1.00 85.31 332 GLY A N 1
ATOM 2593 C CA . GLY A 1 332 ? -6.640 -10.582 4.533 1.00 85.31 332 GLY A CA 1
ATOM 2594 C C . GLY A 1 332 ? -7.476 -11.326 5.583 1.00 85.31 332 GLY A C 1
ATOM 2595 O O . GLY A 1 332 ? -7.339 -12.537 5.727 1.00 85.31 332 GLY A O 1
ATOM 2596 N N . VAL A 1 333 ? -8.433 -10.657 6.230 1.00 93.81 333 VAL A N 1
ATOM 2597 C CA . VAL A 1 333 ? -9.272 -11.255 7.283 1.00 93.81 333 VAL A CA 1
ATOM 2598 C C . VAL A 1 333 ? -10.575 -11.826 6.713 1.00 93.81 333 VAL A C 1
ATOM 2600 O O . VAL A 1 333 ? -11.304 -11.149 5.987 1.00 93.81 333 VAL A O 1
ATOM 2603 N N . SER A 1 334 ? -10.901 -13.066 7.083 1.00 91.81 334 SER A N 1
ATOM 2604 C CA . SER A 1 334 ? -12.179 -13.717 6.757 1.00 91.81 334 SER A CA 1
ATOM 2605 C C . SER A 1 334 ? -13.279 -13.403 7.781 1.00 91.81 334 SER A C 1
ATOM 2607 O O . SER A 1 334 ? -12.995 -13.024 8.917 1.00 91.81 334 SER A O 1
ATOM 2609 N N . GLU A 1 335 ? -14.546 -13.634 7.424 1.00 92.75 335 GLU A N 1
ATOM 2610 C CA . GLU A 1 335 ? -15.696 -13.393 8.318 1.00 92.75 335 GLU A CA 1
ATOM 2611 C C . GLU A 1 335 ? -15.580 -14.126 9.664 1.00 92.75 335 GLU A C 1
ATOM 2613 O O . GLU A 1 335 ? -15.873 -13.555 10.716 1.00 92.75 335 GLU A O 1
ATOM 2618 N N . SER A 1 336 ? -15.041 -15.351 9.655 1.00 93.31 336 SER A N 1
ATOM 2619 C CA . SER A 1 336 ? -14.800 -16.151 10.868 1.00 93.31 336 SER A CA 1
ATOM 2620 C C . SER A 1 336 ? -13.864 -15.486 11.888 1.00 93.31 336 SER A C 1
ATOM 2622 O O . SER A 1 336 ? -13.861 -15.845 13.064 1.00 93.31 336 SER A O 1
ATOM 2624 N N . GLN A 1 337 ? -13.072 -14.503 11.458 1.00 96.06 337 GLN A N 1
ATOM 2625 C CA . GLN A 1 337 ? -12.082 -13.809 12.278 1.00 96.06 337 GLN A CA 1
ATOM 2626 C C . GLN A 1 337 ? -12.559 -12.420 12.732 1.00 96.06 337 GLN A C 1
ATOM 2628 O O . GLN A 1 337 ? -11.876 -11.777 13.529 1.00 96.06 337 GLN A O 1
ATOM 2633 N N . PHE A 1 338 ? -13.745 -11.958 12.310 1.00 97.12 338 PHE A N 1
ATOM 2634 C CA . PHE A 1 338 ? -14.259 -10.628 12.672 1.00 97.12 338 PHE A CA 1
ATOM 2635 C C . PHE A 1 338 ? -14.393 -10.439 14.185 1.00 97.12 338 PHE A C 1
ATOM 2637 O O . PHE A 1 338 ? -14.058 -9.375 14.707 1.00 97.12 338 PHE A O 1
ATOM 2644 N N . ALA A 1 339 ? -14.842 -11.474 14.901 1.00 97.56 339 ALA A N 1
ATOM 2645 C CA . ALA A 1 339 ? -14.932 -11.444 16.358 1.00 97.56 339 ALA A CA 1
ATOM 2646 C C . ALA A 1 339 ? -13.552 -11.245 17.009 1.00 97.56 339 ALA A C 1
ATOM 2648 O O . ALA A 1 339 ? -13.420 -10.467 17.951 1.00 97.56 339 ALA A O 1
ATOM 2649 N N . ALA A 1 340 ? -12.510 -11.880 16.466 1.00 96.94 340 ALA A N 1
ATOM 2650 C CA . ALA A 1 340 ? -11.149 -11.733 16.967 1.00 96.94 340 ALA A CA 1
ATOM 2651 C C . ALA A 1 340 ? -10.575 -10.332 16.685 1.00 96.94 340 ALA A C 1
ATOM 2653 O O . ALA A 1 340 ? -9.959 -9.755 17.578 1.00 96.94 340 ALA A O 1
ATOM 2654 N N . CYS A 1 341 ? -10.836 -9.738 15.513 1.00 97.69 341 CYS A N 1
ATOM 2655 C CA . CYS A 1 341 ? -10.480 -8.337 15.243 1.00 97.69 341 CYS A CA 1
ATOM 2656 C C . CYS A 1 341 ? -11.171 -7.375 16.221 1.00 97.69 341 CYS A C 1
ATOM 2658 O O . CYS A 1 341 ? -10.516 -6.501 16.788 1.00 97.69 341 CYS A O 1
ATOM 2660 N N . LYS A 1 342 ? -12.475 -7.565 16.478 1.00 98.06 342 LYS A N 1
ATOM 2661 C CA . LYS A 1 342 ? -13.228 -6.760 17.457 1.00 98.06 342 LYS A CA 1
ATOM 2662 C C . LYS A 1 342 ? -12.693 -6.905 18.880 1.00 98.06 342 LYS A C 1
ATOM 2664 O O . LYS A 1 342 ? -12.669 -5.924 19.613 1.00 98.06 342 LYS A O 1
ATOM 2669 N N . ALA A 1 343 ? -12.267 -8.106 19.265 1.00 98.12 343 ALA A N 1
ATOM 2670 C CA . ALA A 1 343 ? -11.779 -8.384 20.612 1.00 98.12 343 ALA A CA 1
ATOM 2671 C C . ALA A 1 343 ? -10.312 -7.981 20.837 1.00 98.12 343 ALA A C 1
ATOM 2673 O O . ALA A 1 343 ? -9.937 -7.703 21.972 1.00 98.12 343 ALA A O 1
ATOM 2674 N N . LYS A 1 344 ? -9.474 -7.978 19.789 1.00 98.06 344 LYS A N 1
ATOM 2675 C CA . LYS A 1 344 ? -8.019 -7.784 19.917 1.00 98.06 344 LYS A CA 1
ATOM 2676 C C . LYS A 1 344 ? -7.507 -6.535 19.202 1.00 98.06 344 LYS A C 1
ATOM 2678 O O . LYS A 1 344 ? -6.906 -5.681 19.843 1.00 98.06 344 LYS A O 1
ATOM 2683 N N . GLU A 1 345 ? -7.763 -6.394 17.902 1.00 98.62 345 GLU A N 1
ATOM 2684 C CA . GLU A 1 345 ? -7.164 -5.322 17.091 1.00 98.62 345 GLU A CA 1
ATOM 2685 C C . GLU A 1 345 ? -7.798 -3.949 17.364 1.00 98.62 345 GLU A C 1
ATOM 2687 O O . GLU A 1 345 ? -7.084 -2.965 17.552 1.00 98.62 345 GLU A O 1
ATOM 2692 N N . ILE A 1 346 ? -9.132 -3.873 17.437 1.00 98.69 346 ILE A N 1
ATOM 2693 C CA . ILE A 1 346 ? -9.851 -2.610 17.683 1.00 98.69 346 ILE A CA 1
ATOM 2694 C C . ILE A 1 346 ? -9.471 -1.993 19.047 1.00 98.69 346 ILE A C 1
ATOM 2696 O O . ILE A 1 346 ? -9.095 -0.814 19.070 1.00 98.69 346 ILE A O 1
ATOM 2700 N N . PRO A 1 347 ? -9.495 -2.738 20.174 1.00 98.50 347 PRO A N 1
ATOM 2701 C CA . PRO A 1 347 ? -9.023 -2.222 21.457 1.00 98.50 347 PRO A CA 1
ATOM 2702 C C . PRO A 1 347 ? -7.547 -1.821 21.418 1.00 98.50 347 PRO A C 1
ATOM 2704 O O . PRO A 1 347 ? -7.211 -0.742 21.893 1.00 98.50 347 PRO A O 1
ATOM 2707 N N . ALA A 1 348 ? -6.681 -2.614 20.775 1.00 98.44 348 ALA A N 1
ATOM 2708 C CA . ALA A 1 348 ? -5.257 -2.298 20.661 1.00 98.44 348 ALA A CA 1
ATOM 2709 C C . ALA A 1 348 ? -5.008 -0.946 19.972 1.00 98.44 348 ALA A C 1
ATOM 2711 O O . ALA A 1 348 ? -4.181 -0.162 20.436 1.00 98.44 348 ALA A O 1
ATOM 2712 N N . ILE A 1 349 ? -5.742 -0.645 18.894 1.00 98.81 349 ILE A N 1
ATOM 2713 C CA . ILE A 1 349 ? -5.659 0.637 18.176 1.00 98.81 349 ILE A CA 1
ATOM 2714 C C . ILE A 1 349 ? -6.107 1.798 19.074 1.00 98.81 349 ILE A C 1
ATOM 2716 O O . ILE A 1 349 ? -5.433 2.830 19.147 1.00 98.81 349 ILE A O 1
ATOM 2720 N N . LYS A 1 350 ? -7.233 1.640 19.779 1.00 98.62 350 LYS A N 1
ATOM 2721 C CA . LYS A 1 350 ? -7.751 2.666 20.697 1.00 98.62 350 LYS A CA 1
ATOM 2722 C C . LYS A 1 350 ? -6.801 2.913 21.864 1.00 98.62 350 LYS A C 1
ATOM 2724 O O . LYS A 1 350 ? -6.516 4.067 22.180 1.00 98.62 350 LYS A O 1
ATOM 2729 N N . ASP A 1 351 ? -6.258 1.853 22.451 1.00 98.06 351 ASP A N 1
ATOM 2730 C CA . ASP A 1 351 ? -5.291 1.932 23.542 1.00 98.06 351 ASP A CA 1
ATOM 2731 C C . ASP A 1 351 ? -3.982 2.577 23.089 1.00 98.06 351 ASP A C 1
ATOM 2733 O O . ASP A 1 351 ? -3.416 3.401 23.808 1.00 98.06 351 ASP A O 1
ATOM 2737 N N . ALA A 1 352 ? -3.509 2.249 21.884 1.00 97.88 352 ALA A N 1
ATOM 2738 C CA . ALA A 1 352 ? -2.333 2.864 21.279 1.00 97.88 352 ALA A CA 1
ATOM 2739 C C . ALA A 1 352 ? -2.476 4.386 21.197 1.00 97.88 352 ALA A C 1
ATOM 2741 O O . ALA A 1 352 ? -1.579 5.115 21.636 1.00 97.88 352 ALA A O 1
ATOM 2742 N N . TYR A 1 353 ? -3.624 4.846 20.693 1.00 98.56 353 TYR A N 1
ATOM 2743 C CA . TYR A 1 353 ? -3.970 6.260 20.613 1.00 98.56 353 TYR A CA 1
ATOM 2744 C C . TYR A 1 353 ? -4.091 6.890 22.004 1.00 98.56 353 TYR A C 1
ATOM 2746 O O . TYR A 1 353 ? -3.407 7.871 22.291 1.00 98.56 353 TYR A O 1
ATOM 2754 N N . LYS A 1 354 ? -4.874 6.289 22.907 1.00 98.25 354 LYS A N 1
ATOM 2755 C CA . LYS A 1 354 ? -5.105 6.797 24.268 1.00 98.25 354 LYS A CA 1
ATOM 2756 C C . LYS A 1 354 ? -3.816 6.921 25.076 1.00 98.25 354 LYS A C 1
ATOM 2758 O O . LYS A 1 354 ? -3.630 7.900 25.797 1.00 98.25 354 LYS A O 1
ATOM 2763 N N . LYS A 1 355 ? -2.884 5.974 24.930 1.00 96.94 355 LYS A N 1
ATOM 2764 C CA . LYS A 1 355 ? -1.562 6.031 25.576 1.00 96.94 355 LYS A CA 1
ATOM 2765 C C . LYS A 1 355 ? -0.760 7.259 25.137 1.00 96.94 355 LYS A C 1
ATOM 2767 O O . LYS A 1 355 ? -0.138 7.878 26.005 1.00 96.94 355 LYS A O 1
ATOM 2772 N N . LEU A 1 356 ? -0.810 7.615 23.848 1.00 95.88 356 LEU A N 1
ATOM 2773 C CA . LEU A 1 356 ? -0.102 8.766 23.276 1.00 95.88 356 LEU A CA 1
ATOM 2774 C C . LEU A 1 356 ? -0.787 10.103 23.563 1.00 95.88 356 LEU A C 1
ATOM 2776 O O . LEU A 1 356 ? -0.124 11.054 23.963 1.00 95.88 356 LEU A O 1
ATOM 2780 N N . THR A 1 357 ? -2.098 10.186 23.347 1.00 96.56 357 THR A N 1
ATOM 2781 C CA . THR A 1 357 ? -2.824 11.466 23.286 1.00 96.56 357 THR A CA 1
ATOM 2782 C C . THR A 1 357 ? -3.599 11.784 24.559 1.00 96.56 357 THR A C 1
ATOM 2784 O O . THR A 1 357 ? -4.032 12.921 24.738 1.00 96.56 357 THR A O 1
ATOM 2787 N N . LYS A 1 358 ? -3.797 10.783 25.431 1.00 97.19 358 LYS A N 1
ATOM 2788 C CA . LYS A 1 358 ? -4.701 10.820 26.594 1.00 97.19 358 LYS A CA 1
ATOM 2789 C C . LYS A 1 358 ? -6.163 11.119 26.229 1.00 97.19 358 LYS A C 1
ATOM 2791 O O . LYS A 1 358 ? -6.929 11.555 27.081 1.00 97.19 358 LYS A O 1
ATOM 2796 N N . ARG A 1 359 ? -6.553 10.878 24.973 1.00 96.69 359 ARG A N 1
ATOM 2797 C CA . ARG A 1 359 ? -7.903 11.103 24.435 1.00 96.69 359 ARG A CA 1
ATOM 2798 C C . ARG A 1 359 ? -8.469 9.807 23.868 1.00 96.69 359 ARG A C 1
ATOM 2800 O O . ARG A 1 359 ? -7.715 8.892 23.540 1.00 96.69 359 ARG A O 1
ATOM 2807 N N . ASP A 1 360 ? -9.786 9.753 23.716 1.00 96.88 360 ASP A N 1
ATOM 2808 C CA . ASP A 1 360 ? -10.445 8.645 23.028 1.00 96.88 360 ASP A CA 1
ATOM 2809 C C . ASP A 1 360 ? -10.488 8.897 21.512 1.00 96.88 360 ASP A C 1
ATOM 2811 O O . ASP A 1 360 ? -10.679 10.025 21.052 1.00 96.88 360 ASP A O 1
ATOM 2815 N N . LEU A 1 361 ? -10.277 7.833 20.736 1.00 97.31 361 LEU A N 1
ATOM 2816 C CA . LEU A 1 361 ? -10.220 7.878 19.276 1.00 97.31 361 LEU A CA 1
ATOM 2817 C C . LEU A 1 361 ? -11.602 7.646 18.658 1.00 97.31 361 LEU A C 1
ATOM 2819 O O . LEU A 1 361 ? -12.259 6.650 18.970 1.00 97.31 361 LEU A O 1
ATOM 2823 N N . LYS A 1 362 ? -11.988 8.480 17.687 1.00 97.38 362 LYS A N 1
ATOM 2824 C CA . LYS A 1 362 ? -13.100 8.179 16.772 1.00 97.38 362 LYS A CA 1
ATOM 2825 C C . LYS A 1 362 ? -12.606 7.258 15.656 1.00 97.38 362 LYS A C 1
ATOM 2827 O O . LYS A 1 362 ? -12.125 7.717 14.620 1.00 97.38 362 LYS A O 1
ATOM 2832 N N . LEU A 1 363 ? -12.667 5.953 15.908 1.00 98.62 363 LEU A N 1
ATOM 2833 C CA . LEU A 1 363 ? -12.192 4.917 14.992 1.00 98.62 363 LEU A CA 1
ATOM 2834 C C . LEU A 1 363 ? -13.330 4.407 14.101 1.00 98.62 363 LEU A C 1
ATOM 2836 O O . LEU A 1 363 ? -14.346 3.937 14.602 1.00 98.62 363 LEU A O 1
ATOM 2840 N N . THR A 1 364 ? -13.127 4.417 12.788 1.00 98.75 364 THR A N 1
ATOM 2841 C CA . THR A 1 364 ? -13.916 3.623 11.840 1.00 98.75 364 THR A CA 1
ATOM 2842 C C . THR A 1 364 ? -13.026 2.507 11.291 1.00 98.75 364 THR A C 1
ATOM 2844 O O . THR A 1 364 ? -11.995 2.774 10.672 1.00 98.75 364 THR A O 1
ATOM 2847 N N . PHE A 1 365 ? -13.404 1.252 11.543 1.00 98.81 365 PHE A N 1
ATOM 2848 C CA . PHE A 1 365 ? -12.619 0.056 11.225 1.00 98.81 365 PHE A CA 1
ATOM 2849 C C . PHE A 1 365 ? -13.307 -0.765 10.131 1.00 98.81 365 PHE A C 1
ATOM 2851 O O . PHE A 1 365 ? -14.431 -1.243 10.314 1.00 98.81 365 PHE A O 1
ATOM 2858 N N . VAL A 1 366 ? -12.622 -0.948 9.000 1.00 98.88 366 VAL A N 1
ATOM 2859 C CA . VAL A 1 366 ? -13.174 -1.543 7.778 1.00 98.88 366 VAL A CA 1
ATOM 2860 C C . VAL A 1 366 ? -12.317 -2.724 7.312 1.00 98.88 366 VAL A C 1
ATOM 2862 O O . VAL A 1 366 ? -11.146 -2.562 6.971 1.00 98.88 366 VAL A O 1
ATOM 2865 N N . ILE A 1 367 ? -12.901 -3.920 7.243 1.00 98.56 367 ILE A N 1
ATOM 2866 C CA . ILE A 1 367 ? -12.268 -5.087 6.611 1.00 98.56 367 ILE A CA 1
ATOM 2867 C C . ILE A 1 367 ? -12.375 -4.972 5.091 1.00 98.56 367 ILE A C 1
ATOM 2869 O O . ILE A 1 367 ? -13.437 -4.629 4.579 1.00 98.56 367 ILE A O 1
ATOM 2873 N N . CYS A 1 368 ? -11.305 -5.313 4.374 1.00 98.00 368 CYS A N 1
ATOM 2874 C CA . CYS A 1 368 ? -11.226 -5.348 2.916 1.00 98.00 368 CYS A CA 1
ATOM 2875 C C . CYS A 1 368 ? -11.150 -6.799 2.419 1.00 98.00 368 CYS A C 1
ATOM 2877 O O . CYS A 1 368 ? -10.094 -7.423 2.444 1.00 98.00 368 CYS A O 1
ATOM 2879 N N . GLY A 1 369 ? -12.258 -7.345 1.926 1.00 95.75 369 GLY A N 1
ATOM 2880 C CA . GLY A 1 369 ? -12.315 -8.684 1.342 1.00 95.75 369 GLY A CA 1
ATOM 2881 C C . GLY A 1 369 ? -12.073 -8.663 -0.166 1.00 95.75 369 GLY A C 1
ATOM 2882 O O . GLY A 1 369 ? -13.015 -8.501 -0.936 1.00 95.75 369 GLY A O 1
ATOM 2883 N N . LYS A 1 370 ? -10.828 -8.861 -0.622 1.00 93.38 370 LYS A N 1
ATOM 2884 C CA . LYS A 1 370 ? -10.488 -8.887 -2.069 1.00 93.38 370 LYS A CA 1
ATOM 2885 C C . LYS A 1 370 ? -10.620 -10.265 -2.739 1.00 93.38 370 LYS A C 1
ATOM 2887 O O . LYS A 1 370 ? -10.531 -10.386 -3.963 1.00 93.38 370 LYS A O 1
ATOM 2892 N N . ARG A 1 371 ? -10.784 -11.334 -1.952 1.00 90.25 371 ARG A N 1
ATOM 2893 C CA . ARG A 1 371 ? -10.917 -12.720 -2.432 1.00 90.25 371 ARG A CA 1
ATOM 2894 C C . ARG A 1 371 ? -12.201 -13.331 -1.875 1.00 90.25 371 ARG A C 1
ATOM 2896 O O . ARG A 1 371 ? -12.272 -13.636 -0.696 1.00 90.25 371 ARG A O 1
ATOM 2903 N N . HIS A 1 372 ? -13.195 -13.494 -2.739 1.00 93.31 372 HIS A N 1
ATOM 2904 C CA . HIS A 1 372 ? -14.492 -14.110 -2.444 1.00 93.31 372 HIS A CA 1
ATOM 2905 C C . HIS A 1 372 ? -15.110 -14.644 -3.749 1.00 93.31 372 HIS A C 1
ATOM 2907 O O . HIS A 1 372 ? -14.568 -14.436 -4.847 1.00 93.31 372 HIS A O 1
ATOM 2913 N N . ASN A 1 373 ? -16.248 -15.327 -3.636 1.00 93.56 373 ASN A N 1
ATOM 2914 C CA . ASN A 1 373 ? -16.893 -16.020 -4.756 1.00 93.56 373 ASN A CA 1
ATOM 2915 C C . ASN A 1 373 ? -17.993 -15.202 -5.456 1.00 93.56 373 ASN A C 1
ATOM 2917 O O . ASN A 1 373 ? -18.370 -15.545 -6.568 1.00 93.56 373 ASN A O 1
ATOM 2921 N N . THR A 1 374 ? -18.430 -14.076 -4.887 1.00 95.12 374 THR A N 1
ATOM 2922 C CA . THR A 1 374 ? -19.419 -13.168 -5.503 1.00 95.12 374 THR A CA 1
ATOM 2923 C C . THR A 1 374 ? -18.904 -12.524 -6.793 1.00 95.12 374 THR A C 1
ATOM 2925 O O . THR A 1 374 ? -17.793 -11.980 -6.819 1.00 95.12 374 THR A O 1
ATOM 2928 N N . ARG A 1 375 ? -19.709 -12.545 -7.858 1.00 95.19 375 ARG A N 1
ATOM 2929 C CA . ARG A 1 375 ? -19.452 -11.862 -9.136 1.00 95.19 375 ARG A CA 1
ATOM 2930 C C . ARG A 1 375 ? -20.682 -11.058 -9.539 1.00 95.19 375 ARG A C 1
ATOM 2932 O O . ARG A 1 375 ? -21.794 -11.442 -9.201 1.00 95.19 375 ARG A O 1
ATOM 2939 N N . PHE A 1 376 ? -20.456 -9.966 -10.260 1.00 95.25 376 PHE A N 1
ATOM 2940 C CA . PHE A 1 376 ? -21.510 -9.101 -10.776 1.00 95.25 376 PHE A CA 1
ATOM 2941 C C . PHE A 1 376 ? -21.435 -9.067 -12.295 1.00 95.25 376 PHE A C 1
ATOM 2943 O O . PHE A 1 376 ? -20.348 -8.930 -12.861 1.00 95.25 376 PHE A O 1
ATOM 2950 N N . TYR A 1 377 ? -22.594 -9.172 -12.933 1.00 93.69 377 TYR A N 1
ATOM 2951 C CA . TYR A 1 377 ? -22.741 -9.179 -14.380 1.00 93.69 377 TYR A CA 1
ATOM 2952 C C . TYR A 1 377 ? -23.688 -8.055 -14.782 1.00 93.69 377 TYR A C 1
ATOM 2954 O O . TYR A 1 377 ? -24.655 -7.762 -14.080 1.00 93.69 377 TYR A O 1
ATOM 2962 N N . ALA A 1 378 ? -23.381 -7.389 -15.890 1.00 91.88 378 ALA A N 1
ATOM 2963 C CA . ALA A 1 378 ? -24.227 -6.321 -16.392 1.00 91.88 378 ALA A CA 1
ATOM 2964 C C . ALA A 1 378 ? -25.479 -6.897 -17.057 1.00 91.88 378 ALA A C 1
ATOM 2966 O O . ALA A 1 378 ? -25.372 -7.771 -17.913 1.00 91.88 378 ALA A O 1
ATOM 2967 N N . MET A 1 379 ? -26.650 -6.360 -16.710 1.00 90.50 379 MET A N 1
ATOM 2968 C CA . MET A 1 379 ? -27.897 -6.649 -17.433 1.00 90.50 379 MET A CA 1
ATOM 2969 C C . MET A 1 379 ? -28.038 -5.800 -18.702 1.00 90.50 379 MET A C 1
ATOM 2971 O O . MET A 1 379 ? -28.776 -6.156 -19.615 1.00 90.50 379 MET A O 1
ATOM 2975 N N . LYS A 1 380 ? -27.338 -4.662 -18.758 1.00 89.31 380 LYS A N 1
ATOM 2976 C CA . LYS A 1 380 ? -27.411 -3.682 -19.842 1.00 89.31 380 LYS A CA 1
ATOM 2977 C C . LYS A 1 380 ? -26.025 -3.422 -20.416 1.00 89.31 380 LYS A C 1
ATOM 2979 O O . LYS A 1 380 ? -25.043 -3.319 -19.679 1.00 89.31 380 LYS A O 1
ATOM 2984 N N . LYS A 1 381 ? -25.931 -3.288 -21.740 1.00 87.31 381 LYS A N 1
ATOM 2985 C CA . LYS A 1 381 ? -24.651 -3.068 -22.431 1.00 87.31 381 LYS A CA 1
ATOM 2986 C C . LYS A 1 381 ? -24.023 -1.730 -22.034 1.00 87.31 381 LYS A C 1
ATOM 2988 O O . LYS A 1 381 ? -22.799 -1.627 -21.967 1.00 87.31 381 LYS A O 1
ATOM 2993 N N . GLU A 1 382 ? -24.844 -0.734 -21.715 1.00 88.88 382 GLU A N 1
ATOM 2994 C CA . GLU A 1 382 ? -24.436 0.621 -21.333 1.00 88.88 382 GLU A CA 1
ATOM 2995 C C . GLU A 1 382 ? -23.702 0.654 -19.988 1.00 88.88 382 GLU A C 1
ATOM 2997 O O . GLU A 1 382 ? -22.923 1.575 -19.740 1.00 88.88 382 GLU A O 1
ATOM 3002 N N . ASP A 1 383 ? -23.894 -0.362 -19.146 1.00 91.12 383 ASP A N 1
ATOM 3003 C CA . ASP A 1 383 ? -23.192 -0.520 -17.870 1.00 91.12 383 ASP A CA 1
ATOM 3004 C C . ASP A 1 383 ? -21.824 -1.200 -18.038 1.00 91.12 383 ASP A C 1
ATOM 3006 O O . ASP A 1 383 ? -21.065 -1.316 -17.075 1.00 91.12 383 ASP A O 1
ATOM 3010 N N . THR A 1 384 ? -21.480 -1.616 -19.263 1.00 90.88 384 THR A N 1
ATOM 3011 C CA . THR A 1 384 ? -20.184 -2.206 -19.634 1.00 90.88 384 THR A CA 1
ATOM 3012 C C . THR A 1 384 ? -19.308 -1.219 -20.405 1.00 90.88 384 THR A C 1
ATOM 3014 O O . THR A 1 384 ? -19.698 -0.082 -20.672 1.00 90.88 384 THR A O 1
ATOM 3017 N N . TYR A 1 385 ? -18.093 -1.624 -20.768 1.00 88.06 385 TYR A N 1
ATOM 3018 C CA . TYR A 1 385 ? -17.203 -0.824 -21.605 1.00 88.06 385 TYR A CA 1
ATOM 3019 C C . TYR A 1 385 ? -16.545 -1.653 -22.705 1.00 88.06 385 TYR A C 1
ATOM 3021 O O . TYR A 1 385 ? -16.371 -2.868 -22.585 1.00 88.06 385 TYR A O 1
ATOM 3029 N N . GLY A 1 386 ? -16.193 -0.958 -23.787 1.00 83.25 386 GLY A N 1
ATOM 3030 C CA . GLY A 1 386 ? -15.479 -1.520 -24.920 1.00 83.25 386 GLY A CA 1
ATOM 3031 C C . GLY A 1 386 ? -14.001 -1.766 -24.620 1.00 83.25 386 GLY A C 1
ATOM 3032 O O . GLY A 1 386 ? -13.348 -1.061 -23.839 1.00 83.25 386 GLY A O 1
ATOM 3033 N N . GLU A 1 387 ? -13.461 -2.785 -25.266 1.00 77.44 387 GLU A N 1
ATOM 3034 C CA . GLU A 1 387 ? -12.046 -3.096 -25.307 1.00 77.44 387 GLU A CA 1
ATOM 3035 C C . GLU A 1 387 ? -11.663 -3.426 -26.751 1.00 77.44 387 GLU A C 1
ATOM 3037 O O . GLU A 1 387 ? -12.438 -4.024 -27.500 1.00 77.44 387 GLU A O 1
ATOM 3042 N N . LYS A 1 388 ? -10.491 -2.945 -27.178 1.00 80.38 388 LYS A N 1
ATOM 3043 C CA . LYS A 1 388 ? -9.998 -3.165 -28.538 1.00 80.38 388 LYS A CA 1
ATOM 3044 C C . LYS A 1 388 ? -9.313 -4.521 -28.593 1.00 80.38 388 LYS A C 1
ATOM 3046 O O . LYS A 1 388 ? -8.260 -4.704 -27.986 1.00 80.38 388 LYS A O 1
ATOM 3051 N N . PHE A 1 389 ? -9.880 -5.435 -29.361 1.00 75.75 389 PHE A N 1
ATOM 3052 C CA . PHE A 1 389 ? -9.315 -6.748 -29.631 1.00 75.75 389 PHE A CA 1
ATOM 3053 C C . PHE A 1 389 ? -8.725 -6.763 -31.034 1.00 75.75 389 PHE A C 1
ATOM 3055 O O . PHE A 1 389 ? -9.319 -6.225 -31.966 1.00 75.75 389 PHE A O 1
ATOM 3062 N N . LYS A 1 390 ? -7.549 -7.376 -31.186 1.00 77.69 390 LYS A N 1
ATOM 3063 C CA . LYS A 1 390 ? -6.983 -7.643 -32.507 1.00 77.69 390 LYS A CA 1
ATOM 3064 C C . LYS A 1 390 ? -7.595 -8.942 -33.028 1.00 77.69 390 LYS A C 1
ATOM 3066 O O . LYS A 1 390 ? -7.341 -9.997 -32.453 1.00 77.69 390 LYS A O 1
ATOM 3071 N N . ILE A 1 391 ? -8.412 -8.850 -34.069 1.00 77.94 391 ILE A N 1
ATOM 3072 C CA . ILE A 1 391 ? -9.138 -9.961 -34.691 1.00 77.94 391 ILE A CA 1
ATOM 3073 C C . ILE A 1 391 ? -8.852 -9.885 -36.189 1.00 77.94 391 ILE A C 1
ATOM 3075 O O . ILE A 1 391 ? -9.077 -8.841 -36.794 1.00 77.94 391 ILE A O 1
ATOM 3079 N N . ASP A 1 392 ? -8.312 -10.960 -36.762 1.00 82.88 392 ASP A N 1
ATOM 3080 C CA . ASP A 1 392 ? -7.961 -11.055 -38.191 1.00 82.88 392 ASP A CA 1
ATOM 3081 C C . ASP A 1 392 ? -7.027 -9.938 -38.696 1.00 82.88 392 ASP A C 1
ATOM 3083 O O . ASP A 1 392 ? -7.073 -9.535 -39.849 1.00 82.88 392 ASP A O 1
ATOM 3087 N N . GLY A 1 393 ? -6.159 -9.419 -37.820 1.00 81.50 393 GLY A N 1
ATOM 3088 C CA . GLY A 1 393 ? -5.232 -8.328 -38.147 1.00 81.50 393 GLY A CA 1
ATOM 3089 C C . GLY A 1 393 ? -5.753 -6.929 -37.806 1.00 81.50 393 GLY A C 1
ATOM 3090 O O . GLY A 1 393 ? -4.929 -6.053 -37.533 1.00 81.50 393 GLY A O 1
ATOM 3091 N N . ASP A 1 394 ? -7.070 -6.762 -37.675 1.00 78.81 394 ASP A N 1
ATOM 3092 C CA . ASP A 1 394 ? -7.734 -5.484 -37.409 1.00 78.81 394 ASP A CA 1
ATOM 3093 C C . ASP A 1 394 ? -8.111 -5.298 -35.937 1.00 78.81 394 ASP A C 1
ATOM 3095 O O . ASP A 1 394 ? -8.394 -6.248 -35.205 1.00 78.81 394 ASP A O 1
ATOM 3099 N N . PHE A 1 395 ? -8.148 -4.045 -35.482 1.00 80.44 395 PHE A N 1
ATOM 3100 C CA . PHE A 1 395 ? -8.642 -3.712 -34.146 1.00 80.44 395 PHE A CA 1
ATOM 3101 C C . PHE A 1 395 ? -10.160 -3.519 -34.169 1.00 80.44 395 PHE A C 1
ATOM 3103 O O . PHE A 1 395 ? -10.652 -2.534 -34.715 1.00 80.44 395 PHE A O 1
ATOM 3110 N N . LYS A 1 396 ? -10.895 -4.420 -33.511 1.00 81.69 396 LYS A N 1
ATOM 3111 C CA . LYS A 1 396 ? -12.348 -4.326 -33.308 1.00 81.69 396 LYS A CA 1
ATOM 3112 C C . LYS A 1 396 ? -12.650 -3.987 -31.852 1.00 81.69 396 LYS A C 1
ATOM 3114 O O . LYS A 1 396 ? -12.055 -4.563 -30.943 1.00 81.69 396 LYS A O 1
ATOM 3119 N N . GLU A 1 397 ? -13.560 -3.046 -31.618 1.00 81.75 397 GLU A N 1
ATOM 3120 C CA . GLU A 1 397 ? -14.022 -2.714 -30.269 1.00 81.75 397 GLU A CA 1
ATOM 3121 C C . GLU A 1 397 ? -15.214 -3.594 -29.891 1.00 81.75 397 GLU A C 1
ATOM 3123 O O . GLU A 1 397 ? -16.241 -3.601 -30.569 1.00 81.75 397 GLU A O 1
ATOM 3128 N N . MET A 1 398 ? -15.075 -4.352 -28.807 1.00 80.38 398 MET A N 1
ATOM 3129 C CA . MET A 1 398 ? -16.119 -5.235 -28.290 1.00 80.38 398 MET A CA 1
ATOM 3130 C C . MET A 1 398 ? -16.305 -5.007 -26.796 1.00 80.38 398 MET A C 1
ATOM 3132 O O . MET A 1 398 ? -15.359 -4.640 -26.104 1.00 80.38 398 MET A O 1
ATOM 3136 N N . SER A 1 399 ? -17.515 -5.242 -26.282 1.00 81.19 399 SER A N 1
ATOM 3137 C CA . SER A 1 399 ? -17.726 -5.243 -24.831 1.00 81.19 399 SER A CA 1
ATOM 3138 C C . SER A 1 399 ? -16.863 -6.329 -24.197 1.00 81.19 399 SER A C 1
ATOM 3140 O O . SER A 1 399 ? -16.839 -7.461 -24.679 1.00 81.19 399 SER A O 1
ATOM 3142 N N . ASN A 1 400 ? -16.180 -5.997 -23.104 1.00 80.88 400 ASN A N 1
ATOM 3143 C CA . ASN A 1 400 ? -15.422 -6.986 -22.343 1.00 80.88 400 ASN A CA 1
ATOM 3144 C C . ASN A 1 400 ? -16.270 -7.718 -21.283 1.00 80.88 400 ASN A C 1
ATOM 3146 O O . ASN A 1 400 ? -15.729 -8.471 -20.471 1.00 80.88 400 ASN A O 1
ATOM 3150 N N . GLY A 1 401 ? -17.585 -7.462 -21.260 1.00 85.69 401 GLY A N 1
ATOM 3151 C CA . GLY A 1 401 ? -18.561 -8.104 -20.376 1.00 85.69 401 GLY A CA 1
ATOM 3152 C C . GLY A 1 401 ? -18.498 -7.679 -18.905 1.00 85.69 401 GLY A C 1
ATOM 3153 O O . GLY A 1 401 ? -19.334 -8.112 -18.115 1.00 85.69 401 GLY A O 1
ATOM 3154 N N . ASN A 1 402 ? -17.543 -6.831 -18.512 1.00 92.62 402 ASN A N 1
ATOM 3155 C CA . ASN A 1 402 ? -17.430 -6.344 -17.141 1.00 92.62 402 ASN A CA 1
ATOM 3156 C C . ASN A 1 402 ? -18.189 -5.031 -16.942 1.00 92.62 402 ASN A C 1
ATOM 3158 O O . ASN A 1 402 ? -18.254 -4.183 -17.832 1.00 92.62 402 ASN A O 1
ATOM 3162 N N . LEU A 1 403 ? -18.689 -4.834 -15.721 1.00 94.50 403 LEU A N 1
ATOM 3163 C CA . LEU A 1 403 ? -19.299 -3.577 -15.286 1.00 94.50 403 LEU A CA 1
ATOM 3164 C C . LEU A 1 403 ? -18.270 -2.440 -15.262 1.00 94.50 403 LEU A C 1
ATOM 3166 O O . LEU A 1 403 ? -17.100 -2.659 -14.937 1.00 94.50 403 LEU A O 1
ATOM 3170 N N . LYS A 1 404 ? -18.698 -1.215 -15.574 1.00 94.06 404 LYS A N 1
ATOM 3171 C CA . LYS A 1 404 ? -17.867 -0.010 -15.462 1.00 94.06 404 LYS A CA 1
ATOM 3172 C C . LYS A 1 404 ? -17.305 0.150 -14.036 1.00 94.06 404 LYS A C 1
ATOM 3174 O O . LYS A 1 404 ? -17.943 -0.253 -13.061 1.00 94.06 404 LYS A O 1
ATOM 3179 N N . PRO A 1 405 ? -16.116 0.755 -13.874 1.00 95.50 405 PRO A N 1
ATOM 3180 C CA . PRO A 1 405 ? -15.602 1.079 -12.547 1.00 95.50 405 PRO A CA 1
ATOM 3181 C C . PRO A 1 405 ? -16.542 2.033 -11.801 1.00 95.50 405 PRO A C 1
ATOM 3183 O O . PRO A 1 405 ? -17.165 2.897 -12.414 1.00 95.50 405 PRO A O 1
ATOM 3186 N N . GLY A 1 406 ? -16.612 1.883 -10.482 1.00 96.12 406 GLY A N 1
ATOM 3187 C CA . GLY A 1 406 ? -17.499 2.635 -9.599 1.00 96.12 406 GLY A CA 1
ATOM 3188 C C . GLY A 1 406 ? -18.737 1.868 -9.140 1.00 96.12 406 GLY A C 1
ATOM 3189 O O . GLY A 1 406 ? -19.474 2.406 -8.318 1.00 96.12 406 GLY A O 1
ATOM 3190 N N . LEU A 1 407 ? -18.965 0.636 -9.615 1.00 96.62 407 LEU A N 1
ATOM 3191 C CA . LEU A 1 407 ? -20.079 -0.201 -9.156 1.00 96.62 407 LEU A CA 1
ATOM 3192 C C . LEU A 1 407 ? -20.084 -0.296 -7.629 1.00 96.62 407 LEU A C 1
ATOM 3194 O O . LEU A 1 407 ? -19.086 -0.715 -7.044 1.00 96.62 407 LEU A O 1
ATOM 3198 N N . ILE A 1 408 ? -21.220 0.012 -7.015 1.00 97.62 408 ILE A N 1
ATOM 3199 C CA . ILE A 1 408 ? -21.481 -0.210 -5.599 1.00 97.62 408 ILE A CA 1
ATOM 3200 C C . ILE A 1 408 ? -22.789 -0.983 -5.418 1.00 97.62 408 ILE A C 1
ATOM 3202 O O . ILE A 1 408 ? -23.815 -0.628 -6.003 1.00 97.62 408 ILE A O 1
ATOM 3206 N N . VAL A 1 409 ? -22.741 -2.014 -4.573 1.00 97.62 409 VAL A N 1
ATOM 3207 C CA . VAL A 1 409 ? -23.905 -2.803 -4.146 1.00 97.62 409 VAL A CA 1
ATOM 3208 C C . VAL A 1 409 ? -23.974 -2.789 -2.623 1.00 97.62 409 VAL A C 1
ATOM 3210 O O . VAL A 1 409 ? -23.021 -3.194 -1.953 1.00 97.62 409 VAL A O 1
ATOM 3213 N N . THR A 1 410 ? -25.084 -2.280 -2.090 1.00 96.12 410 THR A N 1
ATOM 3214 C CA . THR A 1 410 ? -25.313 -2.069 -0.649 1.00 96.12 410 THR A CA 1
ATOM 3215 C C . THR A 1 410 ? -26.459 -2.893 -0.083 1.00 96.12 410 THR A C 1
ATOM 3217 O O . THR A 1 410 ? -26.603 -2.945 1.135 1.00 96.12 410 THR A O 1
ATOM 3220 N N . ASP A 1 411 ? -27.250 -3.545 -0.934 1.00 92.31 411 ASP A N 1
ATOM 3221 C CA . ASP A 1 411 ? -28.521 -4.168 -0.565 1.00 92.31 411 ASP A CA 1
ATOM 3222 C C . ASP A 1 411 ? -28.665 -5.561 -1.199 1.00 92.31 411 ASP A C 1
ATOM 3224 O O . ASP A 1 411 ? -27.914 -5.928 -2.107 1.00 92.31 411 ASP A O 1
ATOM 3228 N N . VAL A 1 412 ? -29.664 -6.318 -0.732 1.00 93.00 412 VAL A N 1
ATOM 3229 C CA . VAL A 1 412 ? -30.056 -7.671 -1.182 1.00 93.00 412 VAL A CA 1
ATOM 3230 C C . VAL A 1 412 ? -29.058 -8.777 -0.817 1.00 93.00 412 VAL A C 1
ATOM 3232 O O . VAL A 1 412 ? -29.440 -9.743 -0.168 1.00 93.00 412 VAL A O 1
ATOM 3235 N N . ILE A 1 413 ? -27.786 -8.629 -1.183 1.00 94.06 413 ILE A N 1
ATOM 3236 C CA . ILE A 1 413 ? -26.720 -9.627 -0.952 1.00 94.06 413 ILE A CA 1
ATOM 3237 C C . ILE A 1 413 ? -25.689 -9.171 0.092 1.00 94.06 413 ILE A C 1
ATOM 3239 O O . ILE A 1 413 ? -24.551 -9.641 0.122 1.00 94.06 413 ILE A O 1
ATOM 3243 N N . THR A 1 414 ? -26.076 -8.196 0.906 1.00 94.88 414 THR A N 1
ATOM 3244 C CA . THR A 1 414 ? -25.278 -7.562 1.957 1.00 94.88 414 THR A CA 1
ATOM 3245 C C . THR A 1 414 ? -25.821 -7.921 3.338 1.00 94.88 414 THR A C 1
ATOM 3247 O O . THR A 1 414 ? -26.980 -8.303 3.502 1.00 94.88 414 THR A O 1
ATOM 3250 N N . ASN A 1 415 ? -24.976 -7.798 4.362 1.00 89.50 415 ASN A N 1
ATOM 3251 C CA . ASN A 1 415 ? -25.352 -8.093 5.741 1.00 89.50 415 ASN A CA 1
ATOM 3252 C C . ASN A 1 415 ? -25.846 -6.827 6.448 1.00 89.50 415 ASN A C 1
ATOM 3254 O O . ASN A 1 415 ? -25.290 -5.740 6.285 1.00 89.50 415 ASN A O 1
ATOM 3258 N N . LYS A 1 416 ? -26.853 -6.980 7.318 1.00 87.19 416 LYS A N 1
ATOM 3259 C CA . LYS A 1 416 ? -27.314 -5.887 8.195 1.00 87.19 416 LYS A CA 1
ATOM 3260 C C . LYS A 1 416 ? -26.318 -5.585 9.319 1.00 87.19 416 LYS A C 1
ATOM 3262 O O . LYS A 1 416 ? -26.178 -4.436 9.728 1.00 87.19 416 LYS A O 1
ATOM 3267 N N . SER A 1 417 ? -25.651 -6.616 9.841 1.00 90.81 417 SER A N 1
ATOM 3268 C CA . SER A 1 417 ? -24.674 -6.497 10.925 1.00 90.81 417 SER A CA 1
ATOM 3269 C C . SER A 1 417 ? -23.574 -7.559 10.777 1.00 90.81 417 SER A C 1
ATOM 3271 O O . SER A 1 417 ? -23.893 -8.746 10.825 1.00 90.81 417 SER A O 1
ATOM 3273 N N . PRO A 1 418 ? -22.294 -7.171 10.618 1.00 94.38 418 PRO A N 1
ATOM 3274 C CA . PRO A 1 418 ? -21.824 -5.795 10.430 1.00 94.38 418 PRO A CA 1
ATOM 3275 C C . PRO A 1 418 ? -22.305 -5.200 9.089 1.00 94.38 418 PRO A C 1
ATOM 3277 O O . PRO A 1 418 ? -22.403 -5.949 8.115 1.00 94.38 418 PRO A O 1
ATOM 3280 N N . PRO A 1 419 ? -22.568 -3.879 9.007 1.00 97.12 419 PRO A N 1
ATOM 3281 C CA . PRO A 1 419 ? -22.862 -3.218 7.737 1.00 97.12 419 PRO A CA 1
ATOM 3282 C C . PRO A 1 419 ? -21.734 -3.435 6.726 1.00 97.12 419 PRO A C 1
ATOM 3284 O O . PRO A 1 419 ? -20.554 -3.321 7.074 1.00 97.12 419 PRO A O 1
ATOM 3287 N N . ASN A 1 420 ? -22.079 -3.724 5.474 1.00 97.62 420 ASN A N 1
ATOM 3288 C CA . ASN A 1 420 ? -21.100 -3.995 4.427 1.00 97.62 420 ASN A CA 1
ATOM 3289 C C . ASN A 1 420 ? -21.546 -3.479 3.050 1.00 97.62 420 ASN A C 1
ATOM 3291 O O . ASN A 1 420 ? -22.666 -3.000 2.878 1.00 97.62 420 ASN A O 1
ATOM 3295 N N . PHE A 1 421 ? -20.623 -3.501 2.090 1.00 98.31 421 PHE A N 1
ATOM 3296 C CA . PHE A 1 421 ? -20.888 -3.149 0.695 1.00 98.31 421 PHE A CA 1
ATOM 3297 C C . PHE A 1 421 ? -19.855 -3.781 -0.242 1.00 98.31 421 PHE A C 1
ATOM 3299 O O . PHE A 1 421 ? -18.697 -3.983 0.131 1.00 98.31 421 PHE A O 1
ATOM 3306 N N . PHE A 1 422 ? -20.249 -4.038 -1.487 1.00 98.38 422 PHE A N 1
ATOM 3307 C CA . PHE A 1 422 ? -19.320 -4.387 -2.562 1.00 98.38 422 PHE A CA 1
ATOM 3308 C C . PHE A 1 422 ? -18.952 -3.146 -3.370 1.00 98.38 422 PHE A C 1
ATOM 3310 O O . PHE A 1 422 ? -19.812 -2.308 -3.637 1.00 98.38 422 PHE A O 1
ATOM 3317 N N . LEU A 1 423 ? -17.690 -3.045 -3.791 1.00 98.25 423 LEU A N 1
ATOM 3318 C CA . LEU A 1 423 ? -17.203 -1.965 -4.650 1.00 98.25 423 LEU A CA 1
ATOM 3319 C C . LEU A 1 423 ? -16.275 -2.499 -5.750 1.00 98.25 423 LEU A C 1
ATOM 3321 O O . LEU A 1 423 ? -15.235 -3.101 -5.470 1.00 98.25 423 LEU A O 1
ATOM 3325 N N . GLN A 1 424 ? -16.611 -2.213 -7.010 1.00 97.50 424 GLN A N 1
ATOM 3326 C CA . GLN A 1 424 ? -15.728 -2.423 -8.159 1.00 97.50 424 GLN A CA 1
ATOM 3327 C C . GLN A 1 424 ? -15.062 -1.111 -8.572 1.00 97.50 424 GLN A C 1
ATOM 3329 O O . GLN A 1 424 ? -15.487 -0.439 -9.504 1.00 97.50 424 GLN A O 1
ATOM 3334 N N . SER A 1 425 ? -13.984 -0.728 -7.904 1.00 96.88 425 SER A N 1
ATOM 3335 C CA . SER A 1 425 ? -13.287 0.545 -8.156 1.00 96.88 425 SER A CA 1
ATOM 3336 C C . SER A 1 425 ? -12.422 0.579 -9.425 1.00 96.88 425 SER A C 1
ATOM 3338 O O . SER A 1 425 ? -11.942 1.640 -9.814 1.00 96.88 425 SER A O 1
ATOM 3340 N N . HIS A 1 426 ? -12.190 -0.564 -10.071 1.00 95.38 426 HIS A N 1
ATOM 3341 C CA . HIS A 1 426 ? -11.176 -0.722 -11.114 1.00 95.38 426 HIS A CA 1
ATOM 3342 C C . HIS A 1 426 ? -11.754 -1.204 -12.440 1.00 95.38 426 HIS A C 1
ATOM 3344 O O . HIS A 1 426 ? -12.816 -1.828 -12.496 1.00 95.38 426 HIS A O 1
ATOM 3350 N N . ARG A 1 427 ? -10.987 -0.964 -13.506 1.00 93.06 427 ARG A N 1
ATOM 3351 C CA . ARG A 1 427 ? -11.197 -1.564 -14.825 1.00 93.06 427 ARG A CA 1
ATOM 3352 C C . ARG A 1 427 ? -10.604 -2.969 -14.847 1.00 93.06 427 ARG A C 1
ATOM 3354 O O . ARG A 1 427 ? -9.405 -3.133 -14.618 1.00 93.06 427 ARG A O 1
ATOM 3361 N N . ALA A 1 428 ? -11.419 -3.975 -15.136 1.00 91.12 428 ALA A N 1
ATOM 3362 C CA . ALA A 1 428 ? -10.941 -5.331 -15.371 1.00 91.12 428 ALA A CA 1
ATOM 3363 C C . ALA A 1 428 ? -10.279 -5.408 -16.754 1.00 91.12 428 ALA A C 1
ATOM 3365 O O . ALA A 1 428 ? -10.922 -5.155 -17.764 1.00 91.12 428 ALA A O 1
ATOM 3366 N N . ILE A 1 429 ? -8.988 -5.743 -16.793 1.00 85.44 429 ILE A N 1
ATOM 3367 C CA . ILE A 1 429 ? -8.230 -5.892 -18.051 1.00 85.44 429 ILE A CA 1
ATOM 3368 C C . ILE A 1 429 ? -8.395 -7.306 -18.625 1.00 85.44 429 ILE A C 1
ATOM 3370 O O . ILE A 1 429 ? -8.293 -7.532 -19.823 1.00 85.44 429 ILE A O 1
ATOM 3374 N N . LYS A 1 430 ? -8.593 -8.303 -17.758 1.00 85.38 430 LYS A N 1
ATOM 3375 C CA . LYS A 1 430 ? -8.718 -9.701 -18.168 1.00 85.38 430 LYS A CA 1
ATOM 3376 C C . LYS A 1 430 ? -9.621 -10.463 -17.210 1.00 85.38 430 LYS A C 1
ATOM 3378 O O . LYS A 1 430 ? -9.469 -10.344 -15.995 1.00 85.38 430 LYS A O 1
ATOM 3383 N N . GLY A 1 431 ? -10.480 -11.307 -17.779 1.00 89.56 431 GLY A N 1
ATOM 3384 C CA . GLY A 1 431 ? -11.421 -12.142 -17.035 1.00 89.56 431 GLY A CA 1
ATOM 3385 C C . GLY A 1 431 ? -12.543 -11.334 -16.384 1.00 89.56 431 GLY A C 1
ATOM 3386 O O . GLY A 1 431 ? -12.757 -10.166 -16.702 1.00 89.56 431 GLY A O 1
ATOM 3387 N N . THR A 1 432 ? -13.266 -11.973 -15.469 1.00 91.38 432 THR A N 1
ATOM 3388 C CA . THR A 1 432 ? -14.344 -11.336 -14.703 1.00 91.38 432 THR A CA 1
ATOM 3389 C C . THR A 1 432 ? -13.777 -10.606 -13.489 1.00 91.38 432 THR A C 1
ATOM 3391 O O . THR A 1 432 ? -13.011 -11.185 -12.709 1.00 91.38 432 THR A O 1
ATOM 3394 N N . ALA A 1 433 ? -14.170 -9.348 -13.305 1.00 92.75 433 ALA A N 1
ATOM 3395 C CA . ALA A 1 433 ? -13.752 -8.538 -12.173 1.00 92.75 433 ALA A CA 1
ATOM 3396 C C . ALA A 1 433 ? -14.197 -9.151 -10.841 1.00 92.75 433 ALA A C 1
ATOM 3398 O O . ALA A 1 433 ? -15.239 -9.801 -10.716 1.00 92.75 433 ALA A O 1
ATOM 3399 N N . ARG A 1 434 ? -13.399 -8.879 -9.809 1.00 94.62 434 ARG A N 1
ATOM 3400 C CA . ARG A 1 434 ? -13.751 -9.151 -8.416 1.00 94.62 434 ARG A CA 1
ATOM 3401 C C . ARG A 1 434 ? -13.973 -7.819 -7.718 1.00 94.62 434 ARG A C 1
ATOM 3403 O O . ARG A 1 434 ? -13.038 -7.033 -7.591 1.00 94.62 434 ARG A O 1
ATOM 3410 N N . SER A 1 435 ? -15.213 -7.562 -7.322 1.00 96.56 435 SER A N 1
ATOM 3411 C CA . SER A 1 435 ? -15.594 -6.358 -6.578 1.00 96.56 435 SER A CA 1
ATOM 3412 C C . SER A 1 435 ? -15.265 -6.558 -5.109 1.00 96.56 435 SER A C 1
ATOM 3414 O O . SER A 1 435 ? -15.864 -7.432 -4.501 1.00 96.56 435 SER A O 1
ATOM 3416 N N . ALA A 1 436 ? -14.345 -5.784 -4.538 1.00 97.69 436 ALA A N 1
ATOM 3417 C CA . ALA A 1 436 ? -13.947 -5.969 -3.146 1.00 97.69 436 ALA A CA 1
ATOM 3418 C C . ALA A 1 436 ? -15.139 -5.795 -2.186 1.00 97.69 436 ALA A C 1
ATOM 3420 O O . ALA A 1 436 ? -15.971 -4.906 -2.377 1.00 97.69 436 ALA A O 1
ATOM 3421 N N . HIS A 1 437 ? -15.206 -6.648 -1.164 1.0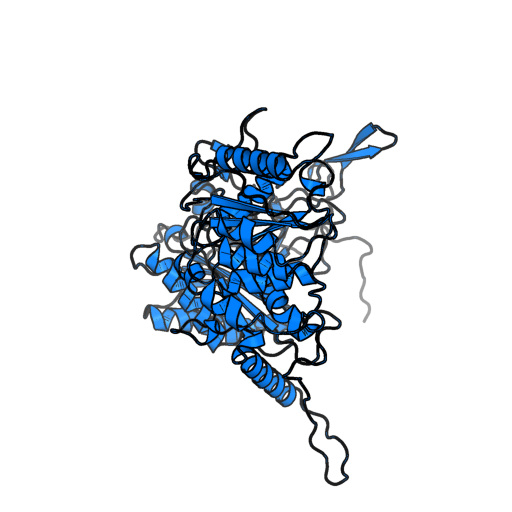0 97.94 437 HIS A N 1
ATOM 3422 C CA . HIS A 1 437 ? -16.277 -6.688 -0.171 1.00 97.94 437 HIS A CA 1
ATOM 3423 C C . HIS A 1 437 ? -15.814 -6.041 1.138 1.00 97.94 437 HIS A C 1
ATOM 3425 O O . HIS A 1 437 ? -14.919 -6.556 1.809 1.00 97.94 437 HIS A O 1
ATOM 3431 N N . TYR A 1 438 ? -16.408 -4.911 1.504 1.00 98.56 438 TYR A N 1
ATOM 3432 C CA . TYR A 1 438 ? -16.002 -4.118 2.659 1.00 98.56 438 TYR A CA 1
ATOM 3433 C C . TYR A 1 438 ? -16.964 -4.312 3.822 1.00 98.56 438 TYR A C 1
ATOM 3435 O O . TYR A 1 438 ? -18.152 -4.065 3.653 1.00 98.56 438 TYR A O 1
ATOM 3443 N N . HIS A 1 439 ? -16.459 -4.685 4.999 1.00 98.38 439 HIS A N 1
ATOM 3444 C CA . HIS A 1 439 ? -17.267 -4.835 6.217 1.00 98.38 439 HIS A CA 1
ATOM 3445 C C . HIS A 1 439 ? -16.858 -3.813 7.268 1.00 98.38 439 HIS A C 1
ATOM 3447 O O . HIS A 1 439 ? -15.687 -3.729 7.630 1.00 98.38 439 HIS A O 1
ATOM 3453 N N . ILE A 1 440 ? -17.822 -3.070 7.797 1.00 98.44 440 ILE A N 1
ATOM 3454 C CA . ILE A 1 440 ? -17.595 -2.033 8.800 1.00 98.44 440 ILE A CA 1
ATOM 3455 C C . ILE A 1 440 ? -17.809 -2.658 10.177 1.00 98.44 440 ILE A C 1
ATOM 3457 O O . ILE A 1 440 ? -18.939 -2.896 10.601 1.00 98.44 440 ILE A O 1
ATOM 3461 N N . LEU A 1 441 ? -16.714 -2.965 10.874 1.00 98.19 441 LEU A N 1
ATOM 3462 C CA . LEU A 1 441 ? -16.785 -3.580 12.204 1.00 98.19 441 LEU A CA 1
ATOM 3463 C C . LEU A 1 441 ? -17.023 -2.548 13.306 1.00 98.19 441 LEU A C 1
ATOM 3465 O O . LEU A 1 441 ? -17.589 -2.901 14.340 1.00 98.19 441 LEU A O 1
ATOM 3469 N N . GLU A 1 442 ? -16.613 -1.302 13.067 1.00 98.06 442 GLU A N 1
ATOM 3470 C CA . GLU A 1 442 ? -16.856 -0.153 13.934 1.00 98.06 442 GLU A CA 1
ATOM 3471 C C . GLU A 1 442 ? -16.958 1.126 13.090 1.00 98.06 442 GLU A C 1
ATOM 3473 O O . GLU A 1 442 ? -16.188 1.300 12.147 1.00 98.06 442 GLU A O 1
ATOM 3478 N N . ASP A 1 443 ? -17.891 2.020 13.427 1.00 97.19 443 ASP A N 1
ATOM 3479 C CA . ASP A 1 443 ? -18.049 3.342 12.802 1.00 97.19 443 ASP A CA 1
ATOM 3480 C C . ASP A 1 443 ? -18.128 4.442 13.870 1.00 97.19 443 ASP A C 1
ATOM 3482 O O . ASP A 1 443 ? -19.166 5.068 14.081 1.00 97.19 443 ASP A O 1
ATOM 3486 N N . GLY A 1 444 ? -17.022 4.662 14.579 1.00 96.81 444 GLY A N 1
ATOM 3487 C CA . GLY A 1 444 ? -16.897 5.706 15.596 1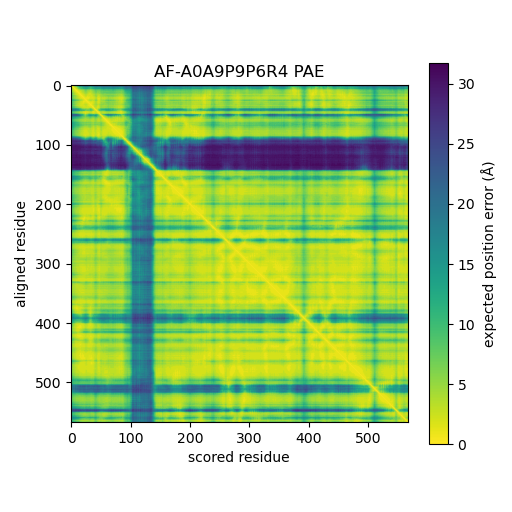.00 96.81 444 GLY A CA 1
ATOM 3488 C C . GLY A 1 444 ? -16.886 7.130 15.028 1.00 96.81 444 GLY A C 1
ATOM 3489 O O . GLY A 1 444 ? -17.098 8.082 15.777 1.00 96.81 444 GLY A O 1
ATOM 3490 N N . MET A 1 445 ? -16.664 7.297 13.719 1.00 95.44 445 MET A N 1
ATOM 3491 C CA . MET A 1 445 ? -16.785 8.593 13.039 1.00 95.44 445 MET A CA 1
ATOM 3492 C C . MET A 1 445 ? -18.236 8.940 12.667 1.00 95.44 445 MET A C 1
ATOM 3494 O O . MET A 1 445 ? -18.535 10.110 12.440 1.00 95.44 445 MET A O 1
ATOM 3498 N N . GLY A 1 446 ? -19.135 7.952 12.590 1.00 94.88 446 GLY A N 1
ATOM 3499 C CA . GLY A 1 446 ? -20.535 8.152 12.208 1.00 94.88 446 GLY A CA 1
ATOM 3500 C C . GLY A 1 446 ? -20.749 8.416 10.713 1.00 94.88 446 GLY A C 1
ATOM 3501 O O . GLY A 1 446 ? -21.728 9.061 10.344 1.00 94.88 446 GLY A O 1
ATOM 3502 N N . LEU A 1 447 ? -19.849 7.938 9.849 1.00 93.12 447 LEU A N 1
ATOM 3503 C CA . LEU A 1 447 ? -19.895 8.175 8.401 1.00 93.12 447 LEU A CA 1
ATOM 3504 C C . LEU A 1 447 ? -21.007 7.373 7.705 1.00 93.12 447 LEU A C 1
ATOM 3506 O O . LEU A 1 447 ? -21.521 7.797 6.677 1.00 93.12 447 LEU A O 1
ATOM 3510 N N . LYS A 1 448 ? -21.423 6.224 8.249 1.00 93.38 448 LYS A N 1
ATOM 3511 C CA . LYS A 1 448 ? -22.345 5.280 7.589 1.00 93.38 448 LYS A CA 1
ATOM 3512 C C . LYS A 1 448 ? -21.778 4.691 6.287 1.00 93.38 448 LYS A C 1
ATOM 3514 O O . LYS A 1 448 ? -20.812 5.177 5.700 1.00 93.38 448 LYS A O 1
ATOM 3519 N N . VAL A 1 449 ? -22.427 3.629 5.799 1.00 95.94 449 VAL A N 1
ATOM 3520 C CA . VAL A 1 449 ? -22.015 2.896 4.584 1.00 95.94 449 VAL A CA 1
ATOM 3521 C C . VAL A 1 449 ? -21.847 3.829 3.383 1.00 95.94 449 VAL A C 1
ATOM 3523 O O . VAL A 1 449 ? -20.843 3.749 2.683 1.00 95.94 449 VAL A O 1
ATOM 3526 N N . HIS A 1 450 ? -22.790 4.755 3.188 1.00 94.81 450 HIS A N 1
ATOM 3527 C CA . HIS A 1 450 ? -22.817 5.664 2.042 1.00 94.81 450 HIS A CA 1
ATOM 3528 C C . HIS A 1 450 ? -21.568 6.553 1.916 1.00 94.81 450 HIS A C 1
ATOM 3530 O O . HIS A 1 450 ? -21.040 6.724 0.812 1.00 94.81 450 HIS A O 1
ATOM 3536 N N . TRP A 1 451 ? -21.094 7.140 3.019 1.00 96.31 451 TRP A N 1
ATOM 3537 C CA . TRP A 1 451 ? -19.914 8.005 2.980 1.00 96.31 451 TRP A CA 1
ATOM 3538 C C . TRP A 1 451 ? -18.623 7.191 3.007 1.00 96.31 451 TRP A C 1
ATOM 3540 O O . TRP A 1 451 ? -17.699 7.502 2.256 1.00 96.31 451 TRP A O 1
ATOM 3550 N N . ILE A 1 452 ? -18.582 6.086 3.764 1.00 98.12 452 ILE A N 1
ATOM 3551 C CA . ILE A 1 452 ? -17.431 5.169 3.770 1.00 98.12 452 ILE A CA 1
ATOM 3552 C C . ILE A 1 452 ? -17.169 4.627 2.361 1.00 98.12 452 ILE A C 1
ATOM 3554 O O . ILE A 1 452 ? -16.024 4.642 1.911 1.00 98.12 452 ILE A O 1
ATOM 3558 N N . SER A 1 453 ? -18.202 4.219 1.618 1.00 97.88 453 SER A N 1
ATOM 3559 C CA . SER A 1 453 ? -18.038 3.711 0.252 1.00 97.88 453 SER A CA 1
ATOM 3560 C C . SER A 1 453 ? -17.529 4.771 -0.726 1.00 97.88 453 SER A C 1
ATOM 3562 O O . SER A 1 453 ? -16.722 4.463 -1.602 1.00 97.88 453 SER A O 1
ATOM 3564 N N . GLN A 1 454 ? -17.950 6.030 -0.562 1.00 97.19 454 GLN A N 1
ATOM 3565 C CA . GLN A 1 454 ? -17.448 7.141 -1.373 1.00 97.19 454 GLN A CA 1
ATOM 3566 C C . GLN A 1 454 ? -15.984 7.451 -1.063 1.00 97.19 454 GLN A C 1
ATOM 3568 O O . GLN A 1 454 ? -15.179 7.514 -1.988 1.00 97.19 454 GLN A O 1
ATOM 3573 N N . ILE A 1 455 ? -15.608 7.550 0.217 1.00 97.75 455 ILE A N 1
ATOM 3574 C CA . ILE A 1 455 ? -14.204 7.715 0.624 1.00 97.75 455 ILE A CA 1
ATOM 3575 C C . ILE A 1 455 ? -13.362 6.553 0.080 1.00 97.75 455 ILE A C 1
ATOM 3577 O O . ILE A 1 455 ? -12.308 6.780 -0.511 1.00 97.75 455 ILE A O 1
ATOM 3581 N N . THR A 1 456 ? -13.847 5.315 0.215 1.00 98.38 456 THR A N 1
ATOM 3582 C CA . THR A 1 456 ? -13.176 4.108 -0.296 1.00 98.38 456 THR A CA 1
ATOM 3583 C C . THR A 1 456 ? -12.937 4.208 -1.803 1.00 98.38 456 THR A C 1
ATOM 3585 O O . THR A 1 456 ? -11.820 3.962 -2.259 1.00 98.38 456 THR A O 1
ATOM 3588 N N . MET A 1 457 ? -13.948 4.621 -2.577 1.00 97.44 457 MET A N 1
ATOM 3589 C CA . MET A 1 457 ? -13.825 4.827 -4.023 1.00 97.44 457 MET A CA 1
ATOM 3590 C C . MET A 1 457 ? -12.759 5.871 -4.357 1.00 97.44 457 MET A C 1
ATOM 3592 O O . MET A 1 457 ? -11.906 5.606 -5.198 1.00 97.44 457 MET A O 1
ATOM 3596 N N . GLN A 1 458 ? -12.748 7.020 -3.677 1.00 97.00 458 GLN A N 1
ATOM 3597 C CA . GLN A 1 458 ? -11.737 8.060 -3.898 1.00 97.00 458 GLN A CA 1
ATOM 3598 C C . GLN A 1 458 ? -10.322 7.531 -3.592 1.00 97.00 458 GLN A C 1
ATOM 3600 O O . GLN A 1 458 ? -9.410 7.653 -4.412 1.00 97.00 458 GLN A O 1
ATOM 3605 N N . LEU A 1 459 ? -10.149 6.855 -2.452 1.00 97.81 459 LEU A N 1
ATOM 3606 C CA . LEU A 1 459 ? -8.871 6.283 -2.024 1.00 97.81 459 LEU A CA 1
ATOM 3607 C C . LEU A 1 459 ? -8.385 5.136 -2.921 1.00 97.81 459 LEU A C 1
ATOM 3609 O O . LEU A 1 459 ? -7.187 4.870 -2.958 1.00 97.81 459 LEU A O 1
ATOM 3613 N N . CYS A 1 460 ? -9.246 4.476 -3.702 1.00 97.94 460 CYS A N 1
ATOM 3614 C CA . CYS A 1 460 ? -8.802 3.507 -4.716 1.00 97.94 460 CYS A CA 1
ATOM 3615 C C . CYS A 1 460 ? -7.990 4.154 -5.856 1.00 97.94 460 CYS A C 1
ATOM 3617 O O . CYS A 1 460 ? -7.351 3.443 -6.629 1.00 97.94 460 CYS A O 1
ATOM 3619 N N . TYR A 1 461 ? -7.971 5.484 -5.959 1.00 97.25 461 TYR A N 1
ATOM 3620 C CA . TYR A 1 461 ? -7.141 6.232 -6.911 1.00 97.25 461 TYR A CA 1
ATOM 3621 C C . TYR A 1 461 ? -5.932 6.896 -6.237 1.00 97.25 461 TYR A C 1
ATOM 3623 O O . TYR A 1 461 ? -5.138 7.550 -6.912 1.00 97.25 461 TYR A O 1
ATOM 3631 N N . ALA A 1 462 ? -5.741 6.690 -4.929 1.00 95.56 462 ALA A N 1
ATOM 3632 C CA . ALA A 1 462 ? -4.563 7.143 -4.187 1.00 95.56 462 ALA A CA 1
ATOM 3633 C C . ALA A 1 462 ? -3.358 6.186 -4.321 1.00 95.56 462 ALA A C 1
ATOM 3635 O O . ALA A 1 462 ? -2.347 6.343 -3.642 1.00 95.56 462 ALA A O 1
ATOM 3636 N N . PHE A 1 463 ? -3.429 5.166 -5.186 1.00 95.31 463 PHE A N 1
ATOM 3637 C CA . PHE A 1 463 ? -2.300 4.265 -5.420 1.00 95.31 463 PHE A CA 1
ATOM 3638 C C . PHE 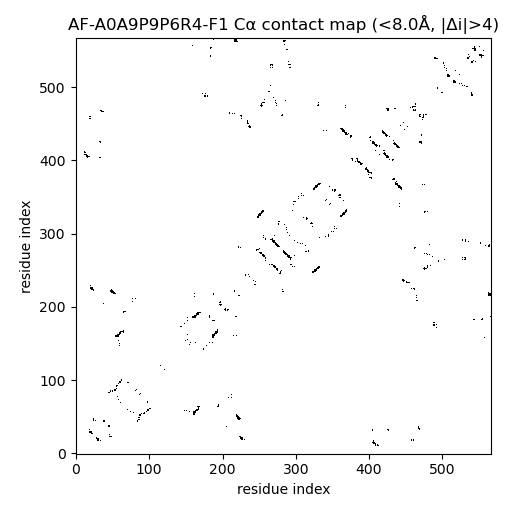A 1 463 ? -1.269 4.913 -6.355 1.00 95.31 463 PHE A C 1
ATOM 3640 O O . PHE A 1 463 ? -1.275 4.713 -7.568 1.00 95.31 463 PHE A O 1
ATOM 3647 N N . CYS A 1 464 ? -0.346 5.675 -5.771 1.00 90.25 464 CYS A N 1
ATOM 3648 C CA . CYS A 1 464 ? 0.591 6.579 -6.452 1.00 90.25 464 CYS A CA 1
ATOM 3649 C C . CYS A 1 464 ? 1.579 5.930 -7.446 1.00 90.25 464 CYS A C 1
ATOM 3651 O O . CYS A 1 464 ? 2.359 6.630 -8.088 1.00 90.25 464 CYS A O 1
ATOM 3653 N N . ARG A 1 465 ? 1.589 4.597 -7.565 1.00 91.06 465 ARG A N 1
ATOM 3654 C CA . ARG A 1 465 ? 2.520 3.830 -8.409 1.00 91.06 465 ARG A CA 1
ATOM 3655 C C . ARG A 1 465 ? 1.968 3.513 -9.810 1.00 91.06 465 ARG A C 1
ATOM 3657 O O . ARG A 1 465 ? 2.706 2.994 -10.647 1.00 91.06 465 ARG A O 1
ATOM 3664 N N . ALA A 1 466 ? 0.693 3.781 -10.076 1.00 91.88 466 ALA A N 1
ATOM 3665 C CA . ALA A 1 466 ? 0.069 3.488 -11.363 1.00 91.88 466 ALA A CA 1
ATOM 3666 C C . ALA A 1 466 ? -1.010 4.517 -11.713 1.00 91.88 466 ALA A C 1
ATOM 3668 O O . ALA A 1 466 ? -1.607 5.121 -10.828 1.00 91.88 466 ALA A O 1
ATOM 3669 N N . THR A 1 467 ? -1.310 4.660 -13.006 1.00 94.38 467 THR A N 1
ATOM 3670 C CA . THR A 1 467 ? -2.394 5.524 -13.500 1.00 94.38 467 THR A CA 1
ATOM 3671 C C . THR A 1 467 ? -3.713 4.783 -13.717 1.00 94.38 467 THR A C 1
ATOM 3673 O O . THR A 1 467 ? -4.372 4.890 -14.754 1.00 94.38 467 THR A O 1
ATOM 3676 N N . THR A 1 468 ? -4.089 3.973 -12.730 1.00 95.19 468 THR A N 1
ATOM 3677 C CA . THR A 1 468 ? -5.347 3.225 -12.716 1.00 95.19 468 THR A CA 1
ATOM 3678 C C . THR A 1 468 ? -5.918 3.211 -11.308 1.00 95.19 468 THR A C 1
ATOM 3680 O O . THR A 1 468 ? -5.174 3.092 -10.334 1.00 95.19 468 THR A O 1
ATOM 3683 N N . GLY A 1 469 ? -7.244 3.276 -11.204 1.00 95.56 469 GLY A N 1
ATOM 3684 C CA . GLY A 1 469 ? -7.957 2.893 -9.996 1.00 95.56 469 GLY A CA 1
ATOM 3685 C C . GLY A 1 469 ? -7.646 1.430 -9.702 1.00 95.56 469 GLY A C 1
ATOM 3686 O O . GLY A 1 469 ? -7.708 0.581 -10.599 1.00 95.56 469 GLY A O 1
ATOM 3687 N N . VAL A 1 470 ? -7.234 1.148 -8.471 1.00 96.81 470 VAL A N 1
ATOM 3688 C CA . VAL A 1 470 ? -6.903 -0.207 -8.023 1.00 96.81 470 VAL A CA 1
ATOM 3689 C C . VAL A 1 470 ? -8.143 -0.943 -7.536 1.00 96.81 470 VAL A C 1
ATOM 3691 O O . VAL A 1 470 ? -9.165 -0.328 -7.245 1.00 96.81 470 VAL A O 1
ATOM 3694 N N . SER A 1 471 ? -8.077 -2.274 -7.474 1.00 96.62 471 SER A N 1
ATOM 3695 C CA . SER A 1 471 ? -9.247 -3.129 -7.238 1.00 96.62 471 SER A CA 1
ATOM 3696 C C . SER A 1 471 ? -9.779 -3.137 -5.808 1.00 96.62 471 SER A C 1
ATOM 3698 O O . SER A 1 471 ? -10.855 -3.672 -5.562 1.00 96.62 471 SER A O 1
ATOM 3700 N N . TYR A 1 472 ? -9.027 -2.561 -4.877 1.00 97.94 472 TYR A N 1
ATOM 3701 C CA . TYR A 1 472 ? -9.425 -2.321 -3.502 1.00 97.94 472 TYR A CA 1
ATOM 3702 C C . TYR A 1 472 ? -8.637 -1.130 -2.949 1.00 97.94 472 TYR A C 1
ATOM 3704 O O . TYR A 1 472 ? -7.670 -0.681 -3.566 1.00 97.94 472 TYR A O 1
ATOM 3712 N N . VAL A 1 473 ? -9.069 -0.605 -1.806 1.00 98.38 473 VAL A N 1
ATOM 3713 C CA . VAL A 1 473 ? -8.582 0.652 -1.223 1.00 98.38 473 VAL A CA 1
ATOM 3714 C C . VAL A 1 473 ? -7.051 0.726 -1.116 1.00 98.38 473 VAL A C 1
ATOM 3716 O O . VAL A 1 473 ? -6.396 -0.190 -0.611 1.00 98.38 473 VAL A O 1
ATOM 3719 N N . ALA A 1 474 ? -6.464 1.830 -1.599 1.00 98.06 474 ALA A N 1
ATOM 3720 C CA . ALA A 1 474 ? -5.012 1.955 -1.736 1.00 98.06 474 ALA A CA 1
ATOM 3721 C C . ALA A 1 474 ? -4.225 1.769 -0.424 1.00 98.06 474 ALA A C 1
ATOM 3723 O O . ALA A 1 474 ? -3.242 1.039 -0.479 1.00 98.06 474 ALA A O 1
ATOM 3724 N N . PRO A 1 475 ? -4.623 2.320 0.746 1.00 98.38 475 PRO A N 1
ATOM 3725 C CA . PRO A 1 475 ? -3.946 2.051 2.019 1.00 98.38 475 PRO A CA 1
ATOM 3726 C C . PRO A 1 475 ? -3.710 0.560 2.295 1.00 98.38 475 PRO A C 1
ATOM 3728 O O . PRO A 1 475 ? -2.588 0.152 2.592 1.00 98.38 475 PRO A O 1
ATOM 3731 N N . ALA A 1 476 ? -4.744 -0.271 2.138 1.00 98.44 476 ALA A N 1
ATOM 3732 C CA . ALA A 1 476 ? -4.630 -1.711 2.340 1.00 98.44 476 ALA A CA 1
ATOM 3733 C C . ALA A 1 476 ? -3.750 -2.368 1.262 1.00 98.44 476 ALA A C 1
ATOM 3735 O O . ALA A 1 476 ? -2.953 -3.257 1.552 1.00 98.44 476 ALA A O 1
ATOM 3736 N N . TYR A 1 477 ? -3.826 -1.893 0.017 1.00 98.12 477 TYR A N 1
ATOM 3737 C CA . TYR A 1 477 ? -2.971 -2.400 -1.057 1.00 98.12 477 TYR A CA 1
ATOM 3738 C C . TYR A 1 477 ? -1.490 -2.035 -0.860 1.00 98.12 477 TYR A C 1
ATOM 3740 O O . TYR A 1 477 ? -0.596 -2.834 -1.138 1.00 98.12 477 TYR A O 1
ATOM 3748 N N . ILE A 1 478 ? -1.205 -0.845 -0.334 1.00 98.00 478 ILE A N 1
ATOM 3749 C CA . ILE A 1 478 ? 0.151 -0.413 0.008 1.00 98.00 478 ILE A CA 1
ATOM 3750 C C . ILE A 1 478 ? 0.715 -1.285 1.141 1.00 98.00 478 ILE A C 1
ATOM 3752 O O . ILE A 1 478 ? 1.882 -1.677 1.057 1.00 98.00 478 ILE A O 1
ATOM 3756 N N . ALA A 1 479 ? -0.102 -1.647 2.140 1.00 98.25 479 ALA A N 1
ATOM 3757 C CA . ALA A 1 479 ? 0.281 -2.599 3.186 1.00 98.25 479 ALA A CA 1
ATOM 3758 C C . ALA A 1 479 ? 0.589 -3.997 2.614 1.00 98.25 479 ALA A C 1
ATOM 3760 O O . ALA A 1 479 ? 1.657 -4.532 2.899 1.00 98.25 479 ALA A O 1
ATOM 3761 N N . ASP A 1 480 ? -0.244 -4.531 1.713 1.00 97.56 480 ASP A N 1
ATOM 3762 C CA . ASP A 1 480 ? 0.022 -5.809 1.019 1.00 97.56 480 ASP A CA 1
ATOM 3763 C C . ASP A 1 480 ? 1.352 -5.775 0.247 1.00 97.56 480 ASP A C 1
ATOM 3765 O O . ASP A 1 480 ? 2.202 -6.657 0.389 1.00 97.56 480 ASP A O 1
ATOM 3769 N N . ARG A 1 481 ? 1.624 -4.698 -0.509 1.00 97.44 481 ARG A N 1
ATOM 3770 C CA . ARG A 1 481 ? 2.931 -4.526 -1.177 1.00 97.44 481 ARG A CA 1
ATOM 3771 C C . ARG A 1 481 ? 4.099 -4.493 -0.184 1.00 97.44 481 ARG A C 1
ATOM 3773 O O . ARG A 1 481 ? 5.200 -4.931 -0.528 1.00 97.44 481 ARG A O 1
ATOM 3780 N N . MET A 1 482 ? 3.881 -3.977 1.023 1.00 97.44 482 MET A N 1
ATOM 3781 C CA . MET A 1 482 ? 4.878 -3.988 2.089 1.00 97.44 482 MET A CA 1
ATOM 3782 C C . MET A 1 482 ? 5.097 -5.403 2.639 1.00 97.44 482 MET A C 1
ATOM 3784 O O . MET A 1 482 ? 6.246 -5.834 2.741 1.00 97.44 482 MET A O 1
ATOM 3788 N N . CYS A 1 483 ? 4.033 -6.172 2.881 1.00 97.50 483 CYS A N 1
ATOM 3789 C CA . CYS A 1 483 ? 4.122 -7.584 3.258 1.00 97.50 483 CYS A CA 1
ATOM 3790 C C . CYS A 1 483 ? 4.889 -8.399 2.203 1.00 97.50 483 CYS A C 1
ATOM 3792 O O . CYS A 1 483 ? 5.776 -9.186 2.542 1.00 97.50 483 CYS A O 1
ATOM 3794 N N . GLU A 1 484 ? 4.633 -8.171 0.908 1.00 96.12 484 GLU A N 1
ATOM 3795 C CA . GLU A 1 484 ? 5.424 -8.773 -0.175 1.00 96.12 484 GLU A CA 1
ATOM 3796 C C . GLU A 1 484 ? 6.913 -8.414 -0.086 1.00 96.12 484 GLU A C 1
ATOM 3798 O O . GLU A 1 484 ? 7.770 -9.271 -0.318 1.00 96.12 484 GLU A O 1
ATOM 3803 N N . ARG A 1 485 ? 7.249 -7.163 0.258 1.00 96.06 485 ARG A N 1
ATOM 3804 C CA . ARG A 1 485 ? 8.640 -6.751 0.485 1.00 96.06 485 ARG A CA 1
ATOM 3805 C C . ARG A 1 485 ? 9.261 -7.487 1.674 1.00 96.06 485 ARG A C 1
ATOM 3807 O O . ARG A 1 485 ? 10.374 -7.979 1.528 1.00 96.06 485 ARG A O 1
ATOM 3814 N N . GLY A 1 486 ? 8.549 -7.627 2.790 1.00 95.56 486 GLY A N 1
ATOM 3815 C CA . GLY A 1 486 ? 9.041 -8.355 3.964 1.00 95.56 486 GLY A CA 1
ATOM 3816 C C . GLY A 1 486 ? 9.333 -9.824 3.671 1.00 95.56 486 GLY A C 1
ATOM 3817 O O . GLY A 1 486 ? 10.391 -10.336 4.030 1.00 95.56 486 GLY A O 1
ATOM 3818 N N . ARG A 1 487 ? 8.463 -10.483 2.896 1.00 93.69 487 ARG A N 1
ATOM 3819 C CA . ARG A 1 487 ? 8.711 -11.855 2.420 1.00 93.69 487 ARG A CA 1
ATOM 3820 C C . ARG A 1 487 ? 9.940 -11.956 1.516 1.00 93.69 487 ARG A C 1
ATOM 3822 O O . ARG A 1 487 ? 10.634 -12.967 1.553 1.00 93.69 487 ARG A O 1
ATOM 3829 N N . ASN A 1 488 ? 10.245 -10.919 0.731 1.00 92.62 488 ASN A N 1
ATOM 3830 C CA . ASN A 1 488 ? 11.490 -10.884 -0.039 1.00 92.62 488 ASN A CA 1
ATOM 3831 C C . ASN A 1 488 ? 12.725 -10.820 0.875 1.00 92.62 488 ASN A C 1
ATOM 3833 O O . ASN A 1 488 ? 13.723 -11.459 0.557 1.00 92.62 488 ASN A O 1
ATOM 3837 N N . TYR A 1 489 ? 12.667 -10.130 2.020 1.00 93.12 489 TYR A N 1
ATOM 3838 C CA . TYR A 1 489 ? 13.785 -10.123 2.974 1.00 93.12 489 TYR A CA 1
ATOM 3839 C C . TYR A 1 489 ? 14.050 -11.506 3.583 1.00 93.12 489 TYR A C 1
ATOM 3841 O O . TYR A 1 489 ? 15.207 -11.867 3.777 1.00 93.12 489 TYR A O 1
ATOM 3849 N N . LEU A 1 490 ? 13.001 -12.306 3.803 1.00 91.06 490 LEU A N 1
ATOM 3850 C CA . LEU A 1 490 ? 13.108 -13.682 4.311 1.00 91.06 490 LEU A CA 1
ATOM 3851 C C . LEU A 1 490 ? 13.484 -14.711 3.240 1.00 91.06 490 LEU A C 1
ATOM 3853 O O . LEU A 1 490 ? 13.689 -15.882 3.562 1.00 91.06 490 LEU A O 1
ATOM 3857 N N . ARG A 1 491 ? 13.538 -14.322 1.961 1.00 88.75 491 ARG A N 1
ATOM 3858 C CA . ARG A 1 491 ? 13.629 -15.273 0.847 1.00 88.75 491 ARG A CA 1
ATOM 3859 C C . ARG A 1 491 ? 14.912 -16.100 0.871 1.00 88.75 491 ARG A C 1
ATOM 3861 O O . ARG A 1 491 ? 14.828 -17.297 0.633 1.00 88.75 491 ARG A O 1
ATOM 3868 N N . ALA A 1 492 ? 16.056 -15.484 1.179 1.00 84.62 492 ALA A N 1
ATOM 3869 C CA . ALA A 1 492 ? 17.336 -16.192 1.267 1.00 84.62 492 ALA A CA 1
ATOM 3870 C C . ALA A 1 492 ? 17.272 -17.316 2.316 1.00 84.62 492 ALA A C 1
ATOM 3872 O O . ALA A 1 492 ? 17.473 -18.476 1.987 1.00 84.62 492 ALA A O 1
ATOM 3873 N N . TRP A 1 493 ? 16.841 -16.994 3.539 1.00 88.31 493 TRP A N 1
ATOM 3874 C CA . TRP A 1 493 ? 16.637 -17.983 4.604 1.00 88.31 493 TRP A CA 1
ATOM 3875 C C . TRP A 1 493 ? 15.582 -19.047 4.262 1.00 88.31 493 TRP A C 1
ATOM 3877 O O . TRP A 1 493 ? 15.742 -20.226 4.582 1.00 88.31 493 TRP A O 1
ATOM 3887 N N . SER A 1 494 ? 14.502 -18.642 3.590 1.00 84.81 494 SER A N 1
ATOM 3888 C CA . SER A 1 494 ? 13.405 -19.546 3.227 1.00 84.81 494 SER A CA 1
ATOM 3889 C C . SER A 1 494 ? 13.815 -20.592 2.189 1.00 84.81 494 SER A C 1
ATOM 3891 O O . SER A 1 494 ? 13.208 -21.658 2.148 1.00 84.81 494 SER A O 1
ATOM 3893 N N . LEU A 1 495 ? 14.787 -20.270 1.328 1.00 82.44 495 LEU A N 1
ATOM 3894 C CA . LEU A 1 495 ? 15.228 -21.125 0.223 1.00 82.44 495 LEU A CA 1
ATOM 3895 C C . LEU A 1 495 ? 16.534 -21.874 0.501 1.00 82.44 495 LEU A C 1
ATOM 3897 O O . LEU A 1 495 ? 16.853 -22.758 -0.283 1.00 82.44 495 LEU A O 1
ATOM 3901 N N . SER A 1 496 ? 17.251 -21.545 1.579 1.00 83.31 496 SER A N 1
ATOM 3902 C CA . SER A 1 496 ? 18.508 -22.182 1.993 1.00 83.31 496 SER A CA 1
ATOM 3903 C C . SER A 1 496 ? 18.271 -23.226 3.093 1.00 83.31 496 SER A C 1
ATOM 3905 O O . SER A 1 496 ? 18.096 -22.845 4.257 1.00 83.31 496 SER A O 1
ATOM 3907 N N . PRO A 1 497 ? 18.268 -24.539 2.780 1.00 79.50 497 PRO A N 1
ATOM 3908 C CA . PRO A 1 497 ? 18.071 -25.602 3.771 1.00 79.50 497 PRO A CA 1
ATOM 3909 C C . PRO A 1 497 ? 19.142 -25.642 4.868 1.00 79.50 497 PRO A C 1
ATOM 3911 O O . PRO A 1 497 ? 18.884 -26.125 5.970 1.00 79.50 497 PRO A O 1
A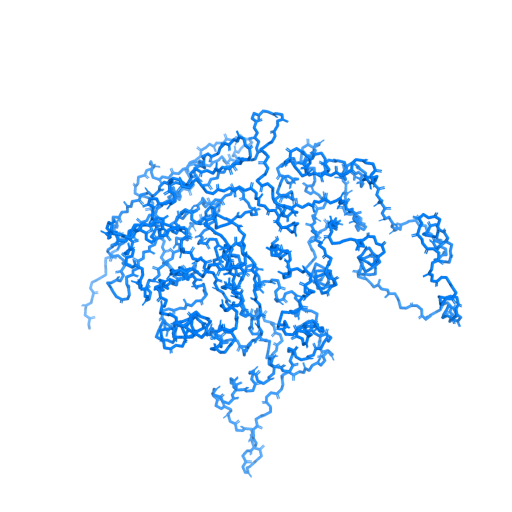TOM 3914 N N . GLU A 1 498 ? 20.343 -25.161 4.570 1.00 84.81 498 GLU A N 1
ATOM 3915 C CA . GLU A 1 498 ? 21.499 -25.100 5.462 1.00 84.81 498 GLU A CA 1
ATOM 3916 C C . GLU A 1 498 ? 21.450 -23.938 6.460 1.00 84.81 498 GLU A C 1
ATOM 3918 O O . GLU A 1 498 ? 22.108 -24.006 7.493 1.00 84.81 498 GLU A O 1
ATOM 3923 N N . MET A 1 499 ? 20.663 -22.889 6.192 1.00 87.12 499 MET A N 1
ATOM 3924 C CA . MET A 1 499 ? 20.659 -21.688 7.028 1.00 87.12 499 MET A CA 1
ATOM 3925 C C . MET A 1 499 ? 19.905 -21.932 8.340 1.00 87.12 499 MET A C 1
ATOM 3927 O O . MET A 1 499 ? 18.753 -22.367 8.317 1.00 87.12 499 MET A O 1
ATOM 3931 N N . GLU A 1 500 ? 20.521 -21.616 9.475 1.00 89.38 500 GLU A N 1
ATOM 3932 C CA . GLU A 1 500 ? 19.888 -21.640 10.800 1.00 89.38 500 GLU A CA 1
ATOM 3933 C C . GLU A 1 500 ? 19.222 -20.289 11.134 1.00 89.38 500 GLU A C 1
ATOM 3935 O O . GLU A 1 500 ? 19.627 -19.261 10.586 1.00 89.38 500 GLU A O 1
ATOM 3940 N N . PRO A 1 501 ? 18.201 -20.257 12.012 1.00 91.75 501 PRO A N 1
ATOM 3941 C CA . PRO A 1 501 ? 17.620 -21.388 12.738 1.00 91.75 501 PRO A CA 1
ATOM 3942 C C . PRO A 1 501 ? 16.588 -22.169 11.904 1.00 91.75 501 PRO A C 1
ATOM 3944 O O . PRO A 1 501 ? 15.998 -21.636 10.952 1.00 91.75 501 PRO A O 1
ATOM 3947 N N . LYS A 1 502 ? 16.347 -23.444 12.244 1.00 91.06 502 LYS A N 1
ATOM 3948 C CA . LYS A 1 502 ? 15.250 -24.263 11.686 1.00 91.06 502 LYS A CA 1
ATOM 3949 C C . LYS A 1 502 ? 14.106 -24.406 12.677 1.00 91.06 502 LYS A C 1
ATOM 3951 O O . LYS A 1 502 ? 14.310 -24.664 13.857 1.00 91.06 502 LYS A O 1
ATOM 3956 N N . PHE A 1 503 ? 12.885 -24.348 12.157 1.00 90.81 503 PHE A N 1
ATOM 3957 C CA . PHE A 1 503 ? 11.717 -24.692 12.947 1.00 90.81 503 PHE A CA 1
ATOM 3958 C C . PHE A 1 503 ? 11.562 -26.212 13.027 1.00 90.81 503 PHE A C 1
ATOM 3960 O O . PHE A 1 503 ? 11.075 -26.839 12.085 1.00 90.81 503 PHE A O 1
ATOM 3967 N N . ASP A 1 504 ? 11.955 -26.786 14.160 1.00 87.00 504 ASP A N 1
ATOM 3968 C CA . ASP A 1 504 ? 11.686 -28.180 14.514 1.00 87.00 504 ASP A CA 1
ATOM 3969 C C . ASP A 1 504 ? 10.905 -28.236 15.837 1.00 87.00 504 ASP A C 1
ATOM 3971 O O . ASP A 1 504 ? 11.486 -28.223 16.929 1.00 87.00 504 ASP A O 1
ATOM 3975 N N . PRO A 1 505 ? 9.562 -28.253 15.788 1.00 81.56 505 PRO A N 1
ATOM 3976 C CA . PRO A 1 505 ? 8.763 -28.370 16.988 1.00 81.56 505 PRO A CA 1
ATOM 3977 C C . PRO A 1 505 ? 8.794 -29.829 17.466 1.00 81.56 505 PRO A C 1
ATOM 3979 O O . PRO A 1 505 ? 7.830 -30.561 17.259 1.00 81.56 505 PRO A O 1
ATOM 3982 N N . GLN A 1 506 ? 9.858 -30.244 18.165 1.00 76.88 506 GLN A N 1
ATOM 3983 C CA . GLN A 1 506 ? 9.937 -31.612 18.692 1.00 76.88 506 GLN A CA 1
ATOM 3984 C C . GLN A 1 506 ? 8.719 -31.921 19.587 1.00 76.88 506 GLN A C 1
ATOM 3986 O O . GLN A 1 506 ? 8.450 -31.164 20.537 1.00 76.88 506 GLN A O 1
ATOM 3991 N N . PRO A 1 507 ? 7.937 -32.975 19.283 1.00 74.44 507 PRO A N 1
ATOM 3992 C CA . PRO A 1 507 ? 6.843 -33.409 20.140 1.00 74.44 507 PRO A CA 1
ATOM 3993 C C . PRO A 1 507 ? 7.403 -34.051 21.414 1.00 74.44 507 PRO A C 1
ATOM 3995 O O . PRO A 1 507 ? 8.424 -34.742 21.375 1.00 74.44 507 PRO A O 1
ATOM 3998 N N . LYS A 1 508 ? 6.727 -33.847 22.554 1.00 75.19 508 LYS A N 1
ATOM 3999 C CA . LYS A 1 508 ? 7.027 -34.618 23.771 1.00 75.19 508 LYS A CA 1
ATOM 4000 C C . LYS A 1 508 ? 6.822 -36.102 23.476 1.00 75.19 508 LYS A C 1
ATOM 4002 O O . LYS A 1 508 ? 5.973 -36.449 22.662 1.00 75.19 508 LYS A O 1
ATOM 4007 N N . LYS A 1 509 ? 7.595 -36.975 24.116 1.00 80.44 509 LYS A N 1
ATOM 4008 C CA . LYS A 1 509 ? 7.377 -38.421 24.032 1.00 80.44 509 LYS A CA 1
ATOM 4009 C C . LYS A 1 509 ? 6.540 -38.873 25.228 1.00 80.44 509 LYS A C 1
ATOM 4011 O O . LYS A 1 509 ? 6.808 -38.438 26.345 1.00 80.44 509 LYS A O 1
ATOM 4016 N N . ASP A 1 510 ? 5.540 -39.718 24.991 1.00 79.06 510 ASP A N 1
ATOM 4017 C CA . ASP A 1 510 ? 4.764 -40.358 26.055 1.00 79.06 510 ASP A CA 1
ATOM 4018 C C . ASP A 1 510 ? 5.644 -41.330 26.869 1.00 79.06 510 ASP A C 1
ATOM 4020 O O . ASP A 1 510 ? 6.791 -41.615 26.512 1.00 79.06 510 ASP A O 1
ATOM 4024 N N . HIS A 1 511 ? 5.109 -41.892 27.959 1.00 80.19 511 HIS A N 1
ATOM 4025 C CA . HIS A 1 511 ? 5.823 -42.887 28.775 1.00 80.19 511 HIS A CA 1
ATOM 4026 C C . HIS A 1 511 ? 6.246 -44.153 27.997 1.00 80.19 511 HIS A C 1
ATOM 4028 O O . HIS A 1 511 ? 7.038 -44.941 28.505 1.00 80.19 511 HIS A O 1
ATOM 4034 N N . LYS A 1 512 ? 5.743 -44.353 26.769 1.00 81.56 512 LYS A N 1
ATOM 4035 C CA . LYS A 1 512 ? 6.098 -45.447 25.852 1.00 81.56 512 LYS A CA 1
ATOM 4036 C C . LYS A 1 512 ? 7.045 -44.993 24.729 1.00 81.56 512 LYS A C 1
ATOM 4038 O O . LYS A 1 512 ? 7.277 -45.747 23.788 1.00 81.56 512 LYS A O 1
ATOM 4043 N N . GLY A 1 513 ? 7.579 -43.772 24.797 1.00 78.75 513 GLY A N 1
ATOM 4044 C CA . GLY A 1 513 ? 8.516 -43.221 23.819 1.00 78.75 513 GLY A CA 1
ATOM 4045 C C . GLY A 1 513 ? 7.882 -42.738 22.507 1.00 78.75 513 GLY A C 1
ATOM 4046 O O . GLY A 1 513 ? 8.619 -42.364 21.591 1.00 78.75 513 GLY A O 1
ATOM 4047 N N . ARG A 1 514 ? 6.548 -42.723 22.387 1.00 81.12 514 ARG A N 1
ATOM 4048 C CA . ARG A 1 514 ? 5.837 -42.300 21.169 1.00 81.12 514 ARG A CA 1
ATOM 4049 C C . ARG A 1 514 ? 5.632 -40.785 21.161 1.00 81.12 514 ARG A C 1
ATOM 4051 O O . ARG A 1 514 ? 5.348 -40.222 22.214 1.00 81.12 514 ARG A O 1
ATOM 4058 N N . PRO A 1 515 ? 5.736 -40.113 20.002 1.00 76.75 515 PRO A N 1
ATOM 4059 C CA . PRO A 1 515 ? 5.506 -38.677 19.911 1.00 76.75 515 PRO A CA 1
ATOM 4060 C C . PRO A 1 515 ? 4.047 -38.340 20.249 1.00 76.75 515 PRO A C 1
ATOM 4062 O O . PRO A 1 515 ? 3.113 -38.785 19.584 1.00 76.75 515 PRO A O 1
ATOM 4065 N N . GLU A 1 516 ? 3.859 -37.543 21.291 1.00 79.06 516 GLU A N 1
ATOM 4066 C CA . GLU A 1 516 ? 2.578 -37.001 21.712 1.00 79.06 516 GLU A CA 1
ATOM 4067 C C . GLU A 1 516 ? 2.143 -35.889 20.749 1.00 79.06 516 GLU A C 1
ATOM 4069 O O . GLU A 1 516 ? 2.939 -35.039 20.330 1.00 79.06 516 GLU A O 1
ATOM 4074 N N . ARG A 1 517 ? 0.859 -35.889 20.373 1.00 78.62 517 ARG A N 1
ATOM 4075 C CA . ARG A 1 517 ? 0.313 -34.891 19.450 1.00 78.62 517 ARG A CA 1
ATOM 4076 C C . ARG A 1 517 ? 0.351 -33.512 20.105 1.00 78.62 517 ARG A C 1
ATOM 4078 O O . ARG A 1 517 ? -0.290 -33.278 21.124 1.00 78.62 517 ARG A O 1
ATOM 4085 N N . MET A 1 518 ? 1.053 -32.579 19.471 1.00 83.25 518 MET A N 1
ATOM 4086 C CA . MET A 1 518 ? 1.112 -31.194 19.927 1.00 83.25 518 MET A CA 1
ATOM 4087 C C . MET A 1 518 ? -0.262 -30.527 19.819 1.00 83.25 518 MET A C 1
ATOM 4089 O O . MET A 1 518 ? -0.923 -30.618 18.779 1.00 83.25 518 MET A O 1
ATOM 4093 N N . THR A 1 519 ? -0.687 -29.836 20.877 1.00 88.00 519 THR A N 1
ATOM 4094 C CA . THR A 1 519 ? -1.893 -29.004 20.824 1.00 88.00 519 THR A CA 1
ATOM 4095 C C . THR A 1 519 ? -1.669 -27.815 19.889 1.00 88.00 519 THR A C 1
ATOM 4097 O O . THR A 1 519 ? -0.539 -27.361 19.692 1.00 88.00 519 THR A O 1
ATOM 4100 N N . ARG A 1 520 ? -2.754 -27.288 19.309 1.00 87.75 520 ARG A N 1
ATOM 4101 C CA . ARG A 1 520 ? -2.689 -26.106 18.435 1.00 87.75 520 ARG A CA 1
ATOM 4102 C C . ARG A 1 520 ? -2.082 -24.902 19.159 1.00 87.75 520 ARG A C 1
ATOM 4104 O O . ARG A 1 520 ? -1.220 -24.240 18.601 1.00 87.75 520 ARG A O 1
ATOM 4111 N N . GLU A 1 521 ? -2.475 -24.684 20.410 1.00 88.12 521 GLU A N 1
ATOM 4112 C CA . GLU A 1 521 ? -1.960 -23.597 21.251 1.00 88.12 521 GLU A CA 1
ATOM 4113 C C . GLU A 1 521 ? -0.448 -23.700 21.476 1.00 88.12 521 GLU A C 1
ATOM 4115 O O . GLU A 1 521 ? 0.267 -22.711 21.328 1.00 88.12 521 GLU A O 1
ATOM 4120 N N . LEU A 1 522 ? 0.063 -24.902 21.776 1.00 88.81 522 LEU A N 1
ATOM 4121 C CA . LEU A 1 522 ? 1.499 -25.110 21.958 1.00 88.81 522 LEU A CA 1
ATOM 4122 C C . LEU A 1 522 ? 2.269 -24.914 20.645 1.00 88.81 522 LEU A C 1
ATOM 4124 O O . LEU A 1 522 ? 3.356 -24.341 20.655 1.00 88.81 522 LEU A O 1
ATOM 4128 N N . LEU A 1 523 ? 1.711 -25.359 19.516 1.00 90.50 523 LEU A N 1
ATOM 4129 C CA . LEU A 1 523 ? 2.324 -25.149 18.205 1.00 90.50 523 LEU A CA 1
ATOM 4130 C C . LEU A 1 523 ? 2.377 -23.662 17.834 1.00 90.50 523 LEU A C 1
ATOM 4132 O O . LEU A 1 523 ? 3.408 -23.192 17.357 1.00 90.50 523 LEU A O 1
ATOM 4136 N N . ASP A 1 524 ? 1.289 -22.926 18.058 1.00 90.81 524 ASP A N 1
ATOM 4137 C CA . ASP A 1 524 ? 1.224 -21.489 17.790 1.00 90.81 524 ASP A CA 1
ATOM 4138 C C . ASP A 1 524 ? 2.204 -20.723 18.695 1.00 90.81 524 ASP A C 1
ATOM 4140 O O . ASP A 1 524 ? 2.922 -19.851 18.206 1.00 90.81 524 ASP A O 1
ATOM 4144 N N . LYS A 1 525 ? 2.351 -21.131 19.965 1.00 91.81 525 LYS A N 1
ATOM 4145 C CA . LYS A 1 525 ? 3.387 -20.606 20.867 1.00 91.81 525 LYS 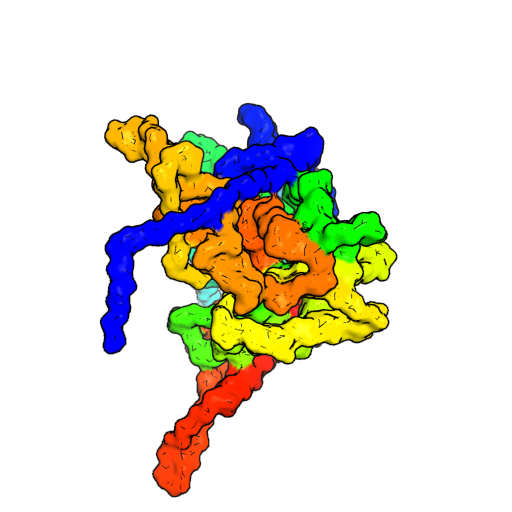A CA 1
ATOM 4146 C C . LYS A 1 525 ? 4.803 -20.853 20.333 1.00 91.81 525 LYS A C 1
ATOM 4148 O O . LYS A 1 525 ? 5.575 -19.907 20.226 1.00 91.81 525 LYS A O 1
ATOM 4153 N N . LYS A 1 526 ? 5.135 -22.085 19.928 1.00 93.56 526 LYS A N 1
ATOM 4154 C CA . LYS A 1 526 ? 6.457 -22.399 19.350 1.00 93.56 526 LYS A CA 1
ATOM 4155 C C . LYS A 1 526 ? 6.740 -21.595 18.079 1.00 93.56 526 LYS A C 1
ATOM 4157 O O . LYS A 1 526 ? 7.864 -21.166 17.852 1.00 93.56 526 LYS A O 1
ATOM 4162 N N . LYS A 1 527 ? 5.732 -21.384 17.228 1.00 94.94 527 LYS A N 1
ATOM 4163 C CA . LYS A 1 527 ? 5.871 -20.540 16.030 1.00 94.94 527 LYS A CA 1
ATOM 4164 C C . LYS A 1 527 ? 6.107 -19.073 16.379 1.00 94.94 527 LYS A C 1
ATOM 4166 O O . LYS A 1 527 ? 6.809 -18.397 15.634 1.00 94.94 527 LYS A O 1
ATOM 4171 N N . GLN A 1 528 ? 5.495 -18.582 17.454 1.00 94.44 528 GLN A N 1
ATOM 4172 C CA . GLN A 1 528 ? 5.711 -17.224 17.940 1.00 94.44 528 GLN A CA 1
ATOM 4173 C C . GLN A 1 528 ? 7.145 -17.053 18.457 1.00 94.44 528 GLN A C 1
ATOM 4175 O O . GLN A 1 528 ? 7.838 -16.150 18.001 1.00 94.44 528 GLN A O 1
ATOM 4180 N N . GLU A 1 529 ? 7.619 -17.976 19.299 1.00 94.12 529 GLU A N 1
ATOM 4181 C CA . GLU A 1 529 ? 9.013 -18.014 19.777 1.00 94.12 529 GLU A CA 1
ATOM 4182 C C . GLU A 1 529 ? 10.003 -18.049 18.599 1.00 94.12 529 GLU A C 1
ATOM 4184 O O . GLU A 1 529 ? 10.979 -17.304 18.567 1.00 94.12 529 GLU A O 1
ATOM 4189 N N . PHE A 1 530 ? 9.707 -18.848 17.571 1.00 94.94 530 PHE A N 1
ATOM 4190 C CA . PHE A 1 530 ? 10.536 -18.924 16.369 1.00 94.94 530 PHE A CA 1
ATOM 4191 C C . PHE A 1 530 ? 10.531 -17.628 15.543 1.00 94.94 530 PHE A C 1
ATOM 4193 O O . PHE A 1 530 ? 11.562 -17.212 15.015 1.00 94.94 530 PHE A O 1
ATOM 4200 N N . ALA A 1 531 ? 9.383 -16.954 15.426 1.00 94.38 531 ALA A N 1
ATOM 4201 C CA . ALA A 1 531 ? 9.315 -15.651 14.768 1.00 94.38 531 ALA A CA 1
ATOM 4202 C C . ALA A 1 531 ? 10.158 -14.601 15.514 1.00 94.38 531 ALA A C 1
ATOM 4204 O O . ALA A 1 531 ? 10.826 -13.788 14.875 1.00 94.38 531 ALA A O 1
ATOM 4205 N N . GLU A 1 532 ? 10.161 -14.639 16.848 1.00 91.94 532 GLU A N 1
ATOM 4206 C CA . GLU A 1 532 ? 10.986 -13.774 17.698 1.00 91.94 532 GLU A CA 1
ATOM 4207 C C . GLU A 1 532 ? 12.483 -14.059 17.538 1.00 91.94 532 GLU A C 1
ATOM 4209 O O . GLU A 1 532 ? 13.264 -13.119 17.379 1.00 91.94 532 GLU A O 1
ATOM 4214 N N . GLU A 1 533 ? 12.878 -15.332 17.480 1.00 92.81 533 GLU A N 1
ATOM 4215 C CA . GLU A 1 533 ? 14.255 -15.743 17.188 1.00 92.81 533 GLU A CA 1
ATOM 4216 C C . GLU A 1 533 ? 14.727 -15.201 15.827 1.00 92.81 533 GLU A C 1
ATOM 4218 O O . GLU A 1 533 ? 15.794 -14.588 15.724 1.00 92.81 533 GLU A O 1
ATOM 4223 N N . LEU A 1 534 ? 13.901 -15.337 14.782 1.00 91.81 534 LEU A N 1
ATOM 4224 C CA . LEU A 1 534 ? 14.212 -14.804 13.453 1.00 91.81 534 LEU A CA 1
ATOM 4225 C C . LEU A 1 534 ? 14.344 -13.276 13.446 1.00 91.81 534 LEU A C 1
ATOM 4227 O O . LEU A 1 534 ? 15.208 -12.754 12.742 1.00 91.81 534 LEU A O 1
ATOM 4231 N N . MET A 1 535 ? 13.525 -12.554 14.221 1.00 89.56 535 MET A N 1
ATOM 4232 C CA . MET A 1 535 ? 13.636 -11.093 14.345 1.00 89.56 535 MET A CA 1
ATOM 4233 C C . MET A 1 535 ? 14.945 -10.653 15.001 1.00 89.56 535 MET A C 1
ATOM 4235 O O . MET A 1 535 ? 15.473 -9.599 14.649 1.00 89.56 535 MET A O 1
ATOM 4239 N N . GLN A 1 536 ? 15.461 -11.436 15.949 1.00 87.56 536 GLN A N 1
ATOM 4240 C CA . GLN A 1 536 ? 16.718 -11.151 16.644 1.00 87.56 536 GLN A CA 1
ATOM 4241 C C . GLN A 1 536 ? 17.945 -11.550 15.812 1.00 87.56 536 GLN A C 1
ATOM 4243 O O . GLN A 1 536 ? 19.036 -11.004 16.002 1.00 87.56 536 GLN A O 1
ATOM 4248 N N . ASN A 1 537 ? 17.778 -12.462 14.852 1.00 89.38 537 ASN A N 1
ATOM 4249 C CA . ASN A 1 537 ? 18.849 -12.886 13.965 1.00 89.38 537 ASN A CA 1
ATOM 4250 C C . ASN A 1 537 ? 19.195 -11.794 12.931 1.00 89.38 537 ASN A C 1
ATOM 4252 O O . ASN A 1 537 ? 18.514 -11.599 11.918 1.00 89.38 537 ASN A O 1
ATOM 4256 N N . THR A 1 538 ? 20.318 -11.108 13.160 1.00 86.44 538 THR A N 1
ATOM 4257 C CA . THR A 1 538 ? 20.776 -10.003 12.300 1.00 86.44 538 THR A CA 1
ATOM 4258 C C . THR A 1 538 ? 21.172 -10.433 10.884 1.00 86.44 538 THR A C 1
ATOM 4260 O O . THR A 1 538 ? 21.121 -9.609 9.965 1.00 86.44 538 THR A O 1
ATOM 4263 N N . GLU A 1 539 ? 21.510 -11.707 10.669 1.00 85.69 539 GLU A N 1
ATOM 4264 C CA . GLU A 1 539 ? 21.815 -12.247 9.341 1.00 85.69 539 GLU A CA 1
ATOM 4265 C C . GLU A 1 539 ? 20.560 -12.472 8.505 1.00 85.69 539 GLU A C 1
ATOM 4267 O O . GLU A 1 539 ? 20.643 -12.412 7.278 1.00 85.69 539 GLU A O 1
ATOM 4272 N N . ILE A 1 540 ? 19.396 -12.644 9.140 1.00 87.50 540 ILE A N 1
ATOM 4273 C CA . ILE A 1 540 ? 18.105 -12.871 8.481 1.00 87.50 540 ILE A CA 1
ATOM 4274 C C . ILE A 1 540 ? 17.313 -11.565 8.417 1.00 87.50 540 ILE A C 1
ATOM 4276 O O . ILE A 1 540 ? 17.089 -11.028 7.324 1.00 87.50 540 ILE A O 1
ATOM 4280 N N . TRP A 1 541 ? 16.959 -11.001 9.572 1.00 89.31 541 TRP A N 1
ATOM 4281 C CA . TRP A 1 541 ? 16.077 -9.835 9.685 1.00 89.31 541 TRP A CA 1
ATOM 4282 C C . TRP A 1 541 ? 16.815 -8.492 9.782 1.00 89.31 541 TRP A C 1
ATOM 4284 O O . TRP A 1 541 ? 16.195 -7.434 9.829 1.00 89.31 541 TRP A O 1
ATOM 4294 N N . GLY A 1 542 ? 18.147 -8.513 9.704 1.00 83.94 542 GLY A N 1
ATOM 4295 C CA . GLY A 1 542 ? 18.969 -7.307 9.679 1.00 83.94 542 GLY A CA 1
ATOM 4296 C C . GLY A 1 542 ? 19.221 -6.724 11.068 1.00 83.94 542 GLY A C 1
ATOM 4297 O O . GLY A 1 542 ? 18.439 -6.874 11.998 1.00 83.94 542 GLY A O 1
ATOM 4298 N N . LYS A 1 543 ? 20.335 -6.003 11.210 1.00 84.19 543 LYS A N 1
ATOM 4299 C CA . LYS A 1 543 ? 20.743 -5.372 12.479 1.00 84.19 543 LYS A CA 1
ATOM 4300 C C . LYS A 1 543 ? 19.934 -4.128 12.872 1.00 84.19 543 LYS A C 1
ATOM 4302 O O . LYS A 1 543 ? 20.130 -3.590 13.954 1.00 84.19 543 LYS A O 1
ATOM 4307 N N . ASN A 1 544 ? 19.087 -3.617 11.977 1.00 83.00 544 ASN A N 1
ATOM 4308 C CA . ASN A 1 544 ? 18.387 -2.350 12.200 1.00 83.00 544 ASN A CA 1
ATOM 4309 C C . ASN A 1 544 ? 17.183 -2.497 13.141 1.00 83.00 544 ASN A C 1
ATOM 4311 O O . ASN A 1 544 ? 16.845 -1.534 13.819 1.00 83.00 544 ASN A O 1
ATOM 4315 N N . ALA A 1 545 ? 16.582 -3.691 13.218 1.00 73.00 545 ALA A N 1
ATOM 4316 C CA . ALA A 1 545 ? 15.402 -3.964 14.044 1.00 73.00 545 ALA A CA 1
ATOM 4317 C C . ALA A 1 545 ? 15.685 -3.959 15.562 1.00 73.00 545 ALA A C 1
ATOM 4319 O O . ALA A 1 545 ? 14.756 -3.950 16.366 1.00 73.00 545 ALA A O 1
ATOM 4320 N N . SER A 1 546 ? 16.960 -3.966 15.959 1.00 61.12 546 SER A N 1
ATOM 4321 C CA . SER A 1 546 ? 17.413 -3.888 17.353 1.00 61.12 546 SER A CA 1
ATOM 4322 C C . SER A 1 546 ? 18.137 -2.574 17.679 1.00 61.12 546 SER A C 1
ATOM 4324 O O . SER A 1 546 ? 18.534 -2.352 18.822 1.00 61.12 546 SER A O 1
ATOM 4326 N N . ALA A 1 547 ? 18.297 -1.674 16.702 1.00 55.81 547 ALA A N 1
ATOM 4327 C CA . ALA A 1 547 ? 19.043 -0.432 16.858 1.00 55.81 547 ALA A CA 1
ATOM 4328 C C . ALA A 1 547 ? 18.120 0.755 17.194 1.00 55.81 547 ALA A C 1
ATOM 4330 O O . ALA A 1 547 ? 17.150 1.036 16.490 1.00 55.81 547 ALA A O 1
ATOM 4331 N N . ALA A 1 548 ? 18.465 1.504 18.249 1.00 52.00 548 ALA A N 1
ATOM 4332 C CA . ALA A 1 548 ? 17.922 2.837 18.551 1.00 52.00 548 ALA A CA 1
ATOM 4333 C C . ALA A 1 548 ? 16.377 2.955 18.569 1.00 52.00 548 ALA A C 1
ATOM 4335 O O . ALA A 1 548 ? 15.828 3.978 18.153 1.00 52.00 548 ALA A O 1
ATOM 4336 N N . GLY A 1 549 ? 15.677 1.915 19.041 1.00 61.94 549 GLY A N 1
ATOM 4337 C CA . GLY A 1 549 ? 14.219 1.917 19.229 1.00 61.94 549 GLY A CA 1
ATOM 4338 C C . GLY A 1 549 ? 13.377 1.668 17.969 1.00 61.94 549 GLY A C 1
ATOM 4339 O O . GLY A 1 549 ? 12.153 1.697 18.062 1.00 61.94 549 GLY A O 1
ATOM 4340 N N . SER A 1 550 ? 13.991 1.405 16.808 1.00 70.19 550 SER A N 1
ATOM 4341 C CA . SER A 1 550 ? 13.278 1.001 15.587 1.00 70.19 550 SER A CA 1
ATOM 4342 C C . SER A 1 550 ? 13.149 -0.518 15.521 1.00 70.19 550 SER A C 1
ATOM 4344 O O . SER A 1 550 ? 14.154 -1.214 15.558 1.00 70.19 550 SER A O 1
ATOM 4346 N N . LYS A 1 551 ? 11.928 -1.029 15.336 1.00 84.94 551 LYS A N 1
ATOM 4347 C CA . LYS A 1 551 ? 11.654 -2.464 15.122 1.00 84.94 551 LYS A CA 1
ATOM 4348 C C . LYS A 1 551 ? 11.605 -2.876 13.639 1.00 84.94 551 LYS A C 1
ATOM 4350 O O . LYS A 1 551 ? 11.333 -4.031 13.317 1.00 84.94 551 LYS A O 1
ATOM 4355 N N . ASN A 1 552 ? 11.825 -1.938 12.717 1.00 91.31 552 ASN A N 1
ATOM 4356 C CA . ASN A 1 552 ? 11.832 -2.221 11.281 1.00 91.31 552 ASN A CA 1
ATOM 4357 C C . ASN A 1 552 ? 13.197 -2.780 10.820 1.00 91.31 552 ASN A C 1
ATOM 4359 O O . ASN A 1 552 ? 14.230 -2.334 11.321 1.00 91.31 552 ASN A O 1
ATOM 4363 N N . PRO A 1 553 ? 13.238 -3.698 9.833 1.00 91.19 553 PRO A N 1
ATOM 4364 C CA . PRO A 1 553 ? 14.485 -4.339 9.391 1.00 91.19 553 PRO A CA 1
ATOM 4365 C C . PRO A 1 553 ? 15.372 -3.457 8.485 1.00 91.19 553 PRO A C 1
ATOM 4367 O O . PRO A 1 553 ? 16.565 -3.718 8.310 1.00 91.19 553 PRO A O 1
ATOM 4370 N N . TRP A 1 554 ? 14.819 -2.394 7.895 1.00 91.31 554 TRP A N 1
ATOM 4371 C CA . TRP A 1 554 ? 15.544 -1.480 7.002 1.00 91.31 554 TRP A CA 1
ATOM 4372 C C . TRP A 1 554 ? 16.268 -0.355 7.752 1.00 91.31 554 TRP A C 1
ATOM 4374 O O . TRP A 1 554 ? 16.051 -0.131 8.940 1.00 91.31 554 TRP A O 1
ATOM 4384 N N . SER A 1 555 ? 17.143 0.362 7.043 1.00 90.06 555 SER A N 1
ATOM 4385 C CA . SER A 1 555 ? 17.890 1.494 7.604 1.00 90.06 555 SER A CA 1
ATOM 4386 C C . SER A 1 555 ? 16.961 2.592 8.123 1.00 90.06 555 SER A C 1
ATOM 4388 O O . SER A 1 555 ? 16.033 3.004 7.426 1.00 90.06 555 SER A O 1
ATOM 4390 N N . LYS A 1 556 ? 17.264 3.138 9.309 1.00 85.75 556 LYS A N 1
ATOM 4391 C CA . LYS A 1 556 ? 16.487 4.218 9.941 1.00 85.75 556 LYS A CA 1
ATOM 4392 C C . LYS A 1 556 ? 16.311 5.449 9.041 1.00 85.75 556 LYS A C 1
ATOM 4394 O O . LYS A 1 556 ? 15.258 6.072 9.092 1.00 85.75 556 LYS A O 1
ATOM 4399 N N . SER A 1 557 ? 17.275 5.716 8.155 1.00 84.62 557 SER A N 1
ATOM 4400 C CA . SER A 1 557 ? 17.203 6.816 7.177 1.00 84.62 557 SER A CA 1
ATOM 4401 C C . SER A 1 557 ? 15.900 6.846 6.366 1.00 84.62 557 SER A C 1
ATOM 4403 O O . SER A 1 557 ? 15.394 7.923 6.076 1.00 84.62 557 SER A O 1
ATOM 4405 N N . PHE A 1 558 ? 15.303 5.693 6.043 1.00 86.25 558 PHE A N 1
ATOM 4406 C CA . PHE A 1 558 ? 14.024 5.674 5.325 1.00 86.25 558 PHE A CA 1
ATOM 4407 C C . PHE A 1 558 ? 12.818 6.012 6.188 1.00 86.25 558 PHE A C 1
ATOM 4409 O O . PHE A 1 558 ? 11.822 6.509 5.663 1.00 86.25 558 PHE A O 1
ATOM 4416 N N . SER A 1 559 ? 12.885 5.714 7.484 1.00 76.81 559 SER A N 1
ATOM 4417 C CA . SER A 1 559 ? 11.830 6.089 8.422 1.00 76.81 559 SER A CA 1
ATOM 4418 C C . SER A 1 559 ? 11.784 7.610 8.568 1.00 76.81 559 SER A C 1
ATOM 4420 O O . SER A 1 559 ? 10.704 8.187 8.505 1.00 76.81 559 SER A O 1
ATOM 4422 N N . ASP A 1 560 ? 12.951 8.255 8.656 1.00 73.31 560 ASP A N 1
ATOM 4423 C CA . ASP A 1 560 ? 13.065 9.710 8.820 1.00 73.31 560 ASP A CA 1
ATOM 4424 C C . ASP A 1 560 ? 12.572 10.476 7.574 1.00 73.31 560 ASP A C 1
ATOM 4426 O O . ASP A 1 560 ? 11.927 11.516 7.680 1.00 73.31 560 ASP A O 1
ATOM 4430 N N . GLU A 1 561 ? 12.819 9.943 6.375 1.00 77.75 561 GLU A N 1
ATOM 4431 C CA . GLU A 1 561 ? 12.379 10.552 5.111 1.00 77.75 561 GLU A CA 1
ATOM 4432 C C . GLU A 1 561 ? 10.882 10.360 4.813 1.00 77.75 561 GLU A C 1
ATOM 4434 O O . GLU A 1 561 ? 10.354 10.985 3.890 1.00 77.75 561 GLU A O 1
ATOM 4439 N N . LYS A 1 562 ? 10.198 9.462 5.541 1.00 80.12 562 LYS A N 1
ATOM 4440 C CA . LYS A 1 562 ? 8.774 9.111 5.353 1.00 80.12 562 LYS A CA 1
ATOM 4441 C C . LYS A 1 562 ? 8.403 8.747 3.903 1.00 80.12 562 LYS A C 1
ATOM 4443 O O . LYS A 1 562 ? 7.255 8.894 3.476 1.00 80.12 562 LYS A O 1
ATOM 4448 N N . GLY A 1 563 ? 9.377 8.257 3.135 1.00 81.69 563 GLY A N 1
ATOM 4449 C CA . GLY A 1 563 ? 9.197 7.814 1.755 1.00 81.69 563 GLY A CA 1
ATOM 4450 C C . GLY A 1 563 ? 8.617 6.403 1.661 1.00 81.69 563 GLY A C 1
ATOM 4451 O O . GLY A 1 563 ? 8.745 5.584 2.570 1.00 81.69 563 GLY A O 1
ATOM 4452 N N . MET A 1 564 ? 8.022 6.069 0.515 1.00 91.44 564 MET A N 1
ATOM 4453 C CA . MET A 1 564 ? 7.453 4.737 0.263 1.00 91.44 564 MET A CA 1
ATOM 4454 C C . MET A 1 564 ? 8.441 3.862 -0.513 1.00 91.44 564 MET A C 1
ATOM 4456 O O . MET A 1 564 ? 8.153 3.377 -1.609 1.00 91.44 564 MET A O 1
ATOM 4460 N N . PHE A 1 565 ? 9.643 3.666 0.037 1.00 90.38 565 PHE A N 1
ATOM 4461 C CA . PHE A 1 565 ? 10.760 3.032 -0.676 1.00 90.38 565 PHE A CA 1
ATOM 4462 C C . PHE A 1 565 ? 10.485 1.576 -1.116 1.00 90.38 565 PHE A C 1
ATOM 4464 O O . PHE A 1 565 ? 11.149 1.053 -2.024 1.00 90.38 565 PHE A O 1
ATOM 4471 N N . TRP A 1 566 ? 9.512 0.900 -0.493 1.00 90.56 566 TRP A N 1
ATOM 4472 C CA . TRP A 1 566 ? 9.113 -0.467 -0.841 1.00 90.56 566 TRP A CA 1
ATOM 4473 C C . TRP A 1 566 ? 8.158 -0.563 -2.039 1.00 90.56 566 TRP A C 1
ATOM 4475 O O . TRP A 1 566 ? 8.024 -1.654 -2.611 1.00 90.56 566 TRP A O 1
ATOM 4485 N N . LEU A 1 567 ? 7.546 0.547 -2.459 1.00 87.62 567 LEU A N 1
ATOM 4486 C CA . LEU A 1 567 ? 6.766 0.619 -3.697 1.00 87.62 567 LEU A CA 1
ATOM 4487 C C . LEU A 1 567 ? 7.684 0.689 -4.928 1.00 87.62 567 LEU A C 1
ATOM 4489 O O . LEU A 1 567 ? 7.240 0.182 -5.992 1.00 87.62 567 LEU A O 1
#

Foldseek 3Di:
DDDDDDPDDDDFDWDFFAEFWWFFVVDIDGDDLQFDAQDDPDPAGTAFQWPFAAAEEAEEEDPQQAVQDDQQVLLVLLVVLLVRNPHDYDPVPYDHPYDDDDDDPDDPVCVVVVVVPPDDPPDPVVVVVVPPDDPPPDDDPPACVVVLLCCLPPPQPDLSHEYEYGYQDDDLLNVLSSLLSQQAVSHQYHYYRNVQLDDPSHGDSRVSNLSSLLVSLQRLTFGIFGDCVLLLVLLCLVDPVDPPLLQLEKEKAKFKAADDVLWAPLGWIKIKMWIAQGSSRQFTFMAIATFFHPDGDDALVRLLVRLLLRQVSNCVSVVNDGRQEYEYEYEDDDPVCLVVCVVGVVVSNQVSCCVPPVDGHLYWYKYKAQDDDDADFDPDLVQFAWDFDQDPNDTDTDTPREGRARMKGQDDPADPPQRKIWGALWDDPDDTAGTIIMGTSDRSSNSPPSSVSSSFSNQLCSQSSRRGRHRGGNNNVLNVLVSVSLVSLQVVVRPDPPDDDHDDPQADADPVRHGDDDDPVRSSVSSRVVSVVQLPPCVRLNPCCVPDPHNHSGDCSCSVSSGSSSD